Protein 4WPF (pdb70)

GO terms:
  GO:1990837 sequence-specific double-stranded DNA binding (F, IDA)
  GO:0000978 RNA polymerase II cis-regulatory region sequence-specific DNA binding (F, IDA)
  GO:0001227 DNA-binding transcription repressor activity, RNA polymerase II-specific (F, IDA)
  GO:0000122 negative regulation of transcription by RNA polymerase II (P, IDA)
  GO:0098531 ligand-modulated transcription factor activity (F, IDA)
  GO:0008142 oxysterol binding (F, IDA)
  GO:0005634 nucleus (C, IDA)
  GO:0036315 cellular response to sterol (P, IDA)
  GO:0005634 nucleus (C, EXP)
  GO:0005515 protein binding (F, IPI)
  GO:0004879 nuclear receptor activity (F, TAS)
  GO:0005654 nucleoplasm (C, TAS)
  GO:0016604 nuclear body (C, IDA)

Secondary structure (DSSP, 8-state):
--SHHHHHHHHHHHHHHHHTT-SS-HHHHHTTTT-B--HHHHHHHHTS-HHHHHHHHHHHHHHHHHHHHHHHHTSTTGGGS-HHHHHHHHHHHHHHHHHHHGGGGEETTTTEEEETTEEE-GGGGGGGS-HHHHHHHHHHHHHHHTTT--HHHHHHHHHHHHS-TT-TT-S-HHHHHHHHHHHHHHHHHHHHHTT-GGGGGGSPPHHHHHHHHHHHHHHHHHHHHH-HHHHHHHS-HHHIIIII--/---HHHHHHH-/--SHHHHHHHHHHHHHHHHTT-SS-HHHHHTTTT-B--HHHHHHHHHS-HHHHHHHHHHHHHHHHHHHHHHHHHSTTTTTS-HHHHHHHHHHHHHHHHHHHGGGGEETTTTEEEETTEEE-GGGGGGGS-HHHHHHHHHHHHHHHTTT--HHHHHHHHHHHH--TT-TT-S-HHHHHHHHHHHHHHHHHHHHHTT-GGGGGGSPPHHHHHHHHHHHHHHHHHHHHHSHHHHHHHS-HHHHHHHT--/----HHHHHH-

Nearest PDB structures (foldseek):
  7kxf-assembly1_A  TM=9.964E-01  e=9.387E-33  Homo sapiens
  6j3n-assembly1_A  TM=9.991E-01  e=1.124E-32  Homo sapiens
  6g07-assembly3_C  TM=9.949E-01  e=9.387E-33  Homo sapiens
  4ymq-assembly1_A  TM=9.973E-01  e=2.640E-32  Homo sapiens
  5vb7-assembly1_A  TM=9.998E-01  e=4.529E-32  Homo sapiens

CATH classification: 1.10.565.10

Sequence (514 aa):
YASLTEIEHLVQSVCKSYRETCQLRLEDLLRQRSNIFSREEVTGYQRKSMWEMWERCAHHLTEAIQYVVEFAKRLSGFMELCQNDQIVLLKAGAMEVVLVRMCRAYNADNRTVFFEGKYGGMELFRALGCSELISSIFDFSHSLSALHFSEDEIALYTALVLINAHRPGLQEKRKVEQLQYNLELAFHHHLCKTHRQSILAKLPPKGKLRSLCSQHVERLQIFQHLHPIVVQAAFPPLYKELFSTEAHKILHRLLQEYASLTEIEHLVQSVCKSYRETCQLRLEDLLRQRSNIFSREEVTGYQRKKSMWEMWERCAHHLTEAIQYVVEFAKRLSGFMELCQNDQIVLLKAGAMEVVLVRMCRAYNADNRTVFFEGKYGGMELFRALGCSELISSIFDFSHSLSSALHFSEDEIALYTALVLINAHRPGLQEKRKVEQLQYNLELAFHHHLCKTHRQSILAKLPPKGKLRSLCSQHVERLQIFQHLHPIVVQAAFPPLYKELFSTEAHKILHRLLQE

B-factor: mean 29.34, std 5.47, range [14.4, 62.94]

Organism: Homo sapiens (NCBI:txid9606)

InterPro domains:
  IPR000536 Nuclear hormone receptor, ligand-binding domain [PF00104] (321-486)
  IPR000536 Nuclear hormone receptor, ligand-binding domain [PS51843] (269-508)
  IPR000536 Nuclear hormone receptor, ligand-binding domain [SM00430] (322-476)
  IPR001628 Zinc finger, nuclear hormone receptor-type [PF00105] (30-98)
  IPR001628 Zinc finger, nuclear hormone receptor-type [PR00047] (31-47)
  IPR001628 Zinc finger, nuclear hormone receptor-type [PR00047] (47-62)
  IPR001628 Zinc finger, nuclear hormone receptor-type [PR00047] (80-88)
  IPR001628 Zinc finger, nuclear hormone receptor-type [PR00047] (88-96)
  IPR001628 Zinc finger, nuclear hormone receptor-type [PS00031] (31-57)
  IPR001628 Zinc finger, nuclear hormone receptor-type [PS51030] (28-103)
  IPR001628 Zinc finger, nuclear hormone receptor-type [SM00399] (28-99)
  IPR001723 Nuclear hormone receptor [PR00398] (92-102)
  IPR001723 Nuclear hormone receptor [PR00398] (323-344)
  IPR001723 Nuclear hormone receptor [PR00398] (344-360)
  IPR001723 Nuclear hormone receptor [PR00398] (410-425)
  IPR001723 Nuclear hormone receptor [PR00398] (464-481)
  IPR003079 Nuclear receptor ROR [PR01293] (255-276)
  IPR003079 Nuclear receptor ROR [PR01293] (279-292)
  IPR003079 Nuclear receptor ROR [PR01293] (300-317)
  IPR003079 Nuclear receptor ROR [PR01293] (375-392)

Solvent-accessible surface area: 24852 Å² total; per-residue (Å²): 106,103,48,125,109,76,18,48,129,3,0,81,30,0,2,113,8,2,137,84,2,18,64,72,146,50,88,58,5,83,183,70,74,112,52,81,21,52,139,152,64,18,31,33,24,30,169,73,48,22,102,41,0,11,46,72,27,2,91,59,24,7,69,17,0,83,87,0,4,62,0,0,39,114,5,45,14,0,82,125,6,42,78,56,0,7,35,24,0,0,104,40,0,1,8,11,0,8,1,0,22,51,13,17,10,4,11,43,137,60,58,10,14,47,21,61,40,58,1,1,8,30,61,0,16,122,2,10,6,5,56,84,7,19,22,16,23,11,48,3,2,61,60,2,22,72,13,149,30,48,53,44,4,1,0,0,23,0,0,27,14,0,0,36,2,132,31,125,52,24,131,71,86,190,93,0,63,95,21,36,124,14,0,62,58,0,3,68,38,17,0,65,112,59,167,63,88,80,2,59,102,121,35,28,98,72,26,65,6,146,50,0,24,57,26,12,41,98,52,1,100,67,3,31,153,59,53,58,123,23,0,128,84,35,8,23,54,5,3,29,32,22,11,8,94,192,71,126,149,29,1,82,137,32,6,132,160,99,107,51,116,111,76,14,45,129,2,0,93,27,0,1,111,7,1,130,84,3,17,66,72,151,51,80,78,3,84,187,60,76,105,54,78,16,40,210,135,68,20,51,35,25,57,203,67,46,70,97,57,0,14,58,86,28,3,88,69,22,5,71,12,0,80,81,0,3,58,0,0,47,116,4,46,21,0,83,134,11,43,80,32,0,10,32,25,0,0,70,36,0,0,11,8,0,6,1,0,18,50,11,21,13,2,9,33,132,61,103,10,15,48,21,59,36,63,1,2,10,84,64,0,16,164,15,10,37,7,81,130,7,20,32,17,25,11,86,5,2,56,59,2,24,67,16,146,29,52,48,46,4,2,0,0,8,0,0,18,1,0,0,11,5,147,30,32,4,12,28,62,97,188,102,0,63,97,20,31,117,16,0,58,57,0,3,76,39,22,0,71,125,62,167,63,100,73,5,55,101,136,32,21,100,89,30,80,0,114,41,1,22,26,37,13,42,76,82,3,93,86,2,39,151,104,62,53,107,26,6,113,86,34,6,24,58,4,2,32,31,20,10,20,58,82,83,119,113,25,1,78,137,28,13,128,166

Structure (mmCIF, N/CA/C/O backbone):
data_4WPF
#
_entry.id   4WPF
#
_cell.length_a   61.692
_cell.length_b   61.692
_cell.length_c   155.232
_cell.angle_alpha   90.000
_cell.angle_beta   90.000
_cell.angle_gamma   90.000
#
_symmetry.space_group_name_H-M   'P 41'
#
loop_
_entity.id
_entity.type
_entity.pdbx_description
1 polymer 'Nuclear receptor ROR-gamma'
2 polymer RHKILHRLLQEGSPS
3 non-polymer N-[4-(4-acetylpiperazin-1-yl)-2-fluorobenzyl]-N-cyclobutylbenzenesulfonamide
4 water water
#
loop_
_atom_site.group_PDB
_atom_site.id
_atom_site.type_symbol
_atom_site.label_atom_id
_atom_site.label_alt_id
_atom_site.label_comp_id
_atom_site.label_asym_id
_atom_site.label_entity_id
_atom_site.label_seq_id
_atom_site.pdbx_PDB_ins_code
_atom_site.Cartn_x
_atom_site.Cartn_y
_atom_site.Cartn_z
_atom_site.occupancy
_atom_site.B_iso_or_equiv
_atom_site.auth_seq_id
_atom_site.auth_comp_id
_atom_site.auth_asym_id
_atom_site.auth_atom_id
_atom_site.pdbx_PDB_model_num
ATOM 1 N N . TYR A 1 19 ? 27.905 77.050 24.554 1.00 41.72 264 TYR A N 1
ATOM 2 C CA . TYR A 1 19 ? 26.698 77.904 24.757 1.00 41.18 264 TYR A CA 1
ATOM 3 C C . TYR A 1 19 ? 26.589 78.341 26.212 1.00 40.78 264 TYR A C 1
ATOM 4 O O . TYR A 1 19 ? 26.285 77.530 27.090 1.00 40.24 264 TYR A O 1
ATOM 13 N N . ALA A 1 20 ? 26.841 79.625 26.457 1.00 40.26 265 ALA A N 1
ATOM 14 C CA . ALA A 1 20 ? 26.789 80.188 27.805 1.00 39.60 265 ALA A CA 1
ATOM 15 C C . ALA A 1 20 ? 25.897 81.429 27.864 1.00 38.47 265 ALA A C 1
ATOM 16 O O . ALA A 1 20 ? 26.095 82.301 28.716 1.00 38.46 265 ALA A O 1
ATOM 18 N N . SER A 1 21 ? 24.913 81.503 26.969 1.00 36.40 266 SER A N 1
ATOM 19 C CA . SER A 1 21 ? 23.984 82.629 26.948 1.00 35.87 266 SER A CA 1
ATOM 20 C C . SER A 1 21 ? 22.722 82.304 26.151 1.00 35.05 266 SER A C 1
ATOM 21 O O . SER A 1 21 ? 22.749 81.480 25.233 1.00 34.47 266 SER A O 1
ATOM 24 N N . LEU A 1 22 ? 21.630 82.980 26.507 1.00 34.04 267 LEU A N 1
ATOM 25 C CA . LEU A 1 22 ? 20.324 82.777 25.871 1.00 33.74 267 LEU A CA 1
ATOM 26 C C . LEU A 1 22 ? 20.349 83.136 24.381 1.00 33.10 267 LEU A C 1
ATOM 27 O O . LEU A 1 22 ? 19.698 82.472 23.565 1.00 31.44 267 LEU A O 1
ATOM 32 N N . THR A 1 23 ? 21.100 84.186 24.043 1.00 32.11 268 THR A N 1
ATOM 33 C CA . THR A 1 23 ? 21.290 84.605 22.652 1.00 31.42 268 THR A CA 1
ATOM 34 C C . THR A 1 23 ? 21.775 83.440 21.800 1.00 30.76 268 THR A C 1
ATOM 35 O O . THR A 1 23 ? 21.162 83.107 20.789 1.00 30.73 268 THR A O 1
ATOM 39 N N . GLU A 1 24 ? 22.866 82.815 22.235 1.00 30.27 269 GLU A N 1
ATOM 40 C CA . GLU A 1 24 ? 23.465 81.704 21.503 1.00 30.32 269 GLU A CA 1
ATOM 41 C C . GLU A 1 24 ? 22.477 80.560 21.332 1.00 30.15 269 GLU A C 1
ATOM 42 O O . GLU A 1 24 ? 22.262 80.085 20.220 1.00 30.60 269 GLU A O 1
ATOM 48 N N . ILE A 1 25 ? 21.863 80.133 22.432 1.00 29.68 270 ILE A N 1
ATOM 49 C CA . ILE A 1 25 ? 20.908 79.021 22.397 1.00 28.96 270 ILE A CA 1
ATOM 50 C C . ILE A 1 25 ? 19.729 79.329 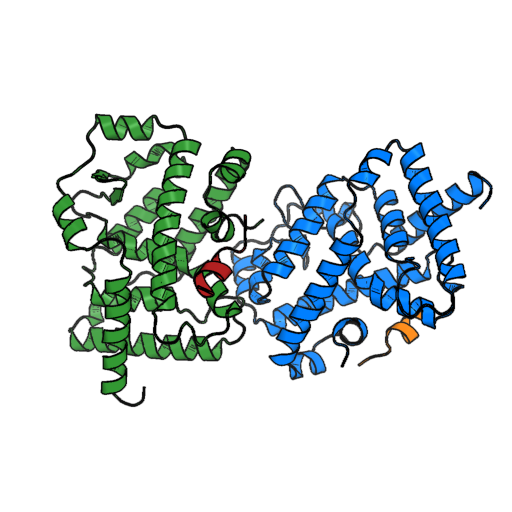21.470 1.00 28.82 270 ILE A C 1
ATOM 51 O O . ILE A 1 25 ? 19.273 78.460 20.732 1.00 28.76 270 ILE A O 1
ATOM 56 N N . GLU A 1 26 ? 19.244 80.566 21.509 1.00 29.13 271 GLU A N 1
ATOM 57 C CA . GLU A 1 26 ? 18.149 80.990 20.635 1.00 29.73 271 GLU A CA 1
ATOM 58 C C . GLU A 1 26 ? 18.603 81.084 19.170 1.00 29.31 271 GLU A C 1
ATOM 59 O O . GLU A 1 26 ? 17.792 80.958 18.253 1.00 29.97 271 GLU A O 1
ATOM 65 N N . HIS A 1 27 ? 19.898 81.300 18.954 1.00 28.64 272 HIS A N 1
ATOM 66 C CA . HIS A 1 27 ? 20.472 81.226 17.613 1.00 28.14 272 HIS A CA 1
ATOM 67 C C . HIS A 1 27 ? 20.460 79.809 17.113 1.00 27.31 272 HIS A C 1
ATOM 68 O O . HIS A 1 27 ? 20.222 79.575 15.930 1.00 27.13 272 HIS A O 1
ATOM 75 N N . LEU A 1 28 ? 20.725 78.856 18.007 1.00 25.86 273 LEU A N 1
ATOM 76 C CA . LEU A 1 28 ? 20.693 77.438 17.656 1.00 25.14 273 LEU A CA 1
ATOM 77 C C . LEU A 1 28 ? 19.270 76.985 17.349 1.00 24.57 273 LEU A C 1
ATOM 78 O O . LEU A 1 28 ? 19.053 76.239 16.397 1.00 24.40 273 LEU A O 1
ATOM 83 N N . VAL A 1 29 ? 18.307 77.441 18.149 1.00 23.84 274 VAL A N 1
ATOM 84 C CA . VAL A 1 29 ? 16.897 77.135 17.905 1.00 23.70 274 VAL A CA 1
ATOM 85 C C . VAL A 1 29 ? 16.504 77.540 16.486 1.00 24.11 274 VAL A C 1
ATOM 86 O O . VAL A 1 29 ? 15.967 76.729 15.725 1.00 23.67 274 VAL A O 1
ATOM 90 N N . GLN A 1 30 ? 16.787 78.789 16.128 1.00 25.10 275 GLN A N 1
ATOM 91 C CA . GLN A 1 30 ? 16.386 79.311 14.818 1.00 25.77 275 GLN A CA 1
ATOM 92 C C . GLN A 1 30 ? 17.154 78.653 13.674 1.00 25.89 275 GLN A C 1
ATOM 93 O O . GLN A 1 30 ? 16.576 78.332 12.638 1.00 25.71 275 GLN A O 1
ATOM 99 N N . SER A 1 31 ? 18.449 78.435 13.875 1.00 26.36 276 SER A N 1
ATOM 100 C CA . SER A 1 31 ? 19.269 77.704 12.913 1.00 26.45 276 SER A CA 1
ATOM 101 C C . SER A 1 31 ? 18.682 76.325 12.597 1.00 26.69 276 SER A C 1
ATOM 102 O O . SER A 1 31 ? 18.633 75.918 11.435 1.00 26.96 276 SER A O 1
ATOM 105 N N . VAL A 1 32 ? 18.235 75.618 13.635 1.00 26.63 277 VAL A N 1
ATOM 106 C CA . VAL A 1 32 ? 17.692 74.263 13.491 1.00 26.72 277 VAL A CA 1
ATOM 107 C C . VAL A 1 32 ? 16.313 74.267 12.834 1.00 26.56 277 VAL A C 1
ATOM 108 O O . VAL A 1 32 ? 16.018 73.407 12.003 1.00 26.70 277 VAL A O 1
ATOM 112 N N . CYS A 1 33 ? 15.474 75.226 13.212 1.00 26.50 278 CYS A N 1
ATOM 113 C CA . CYS A 1 33 ? 14.171 75.398 12.578 1.00 26.86 278 CYS A CA 1
ATOM 114 C C . CYS A 1 33 ? 14.327 75.706 11.093 1.00 27.43 278 CYS A C 1
ATOM 115 O O . CYS A 1 33 ? 13.712 75.047 10.255 1.00 27.93 278 CYS A O 1
ATOM 118 N N . LYS A 1 34 ? 15.166 76.691 10.776 1.00 27.71 279 LYS A N 1
ATOM 119 C CA . LYS A 1 34 ? 15.454 77.062 9.386 1.00 27.71 279 LYS A CA 1
ATOM 120 C C . LYS A 1 34 ? 15.942 75.866 8.575 1.00 27.94 279 LYS A C 1
ATOM 121 O O . LYS A 1 34 ? 15.547 75.694 7.424 1.00 28.73 279 LYS A O 1
ATOM 127 N N . SER A 1 35 ? 16.802 75.046 9.177 1.00 27.94 280 SER A N 1
ATOM 128 C CA . SER A 1 35 ? 17.343 73.869 8.502 1.00 27.83 280 SER A CA 1
ATOM 129 C C . SER A 1 35 ? 16.267 72.831 8.222 1.00 27.67 280 SER A C 1
ATOM 130 O O . SER A 1 35 ? 16.332 72.133 7.209 1.00 28.20 280 SER A O 1
ATOM 133 N N . TYR A 1 36 ? 15.286 72.721 9.118 1.00 27.43 281 TYR A N 1
ATOM 134 C CA . TYR A 1 36 ? 14.153 71.823 8.895 1.00 26.80 281 TYR A CA 1
ATOM 135 C C . TYR A 1 36 ? 13.259 72.348 7.777 1.00 26.27 281 TYR A C 1
ATOM 136 O O . TYR A 1 36 ? 12.811 71.582 6.929 1.00 25.42 281 TYR A O 1
ATOM 145 N N . ARG A 1 37 ? 12.991 73.650 7.789 1.00 26.45 282 ARG A N 1
ATOM 146 C CA . ARG A 1 37 ? 12.145 74.262 6.764 1.00 26.64 282 ARG A CA 1
ATOM 147 C C . ARG A 1 37 ? 12.690 73.966 5.368 1.00 26.44 282 ARG A C 1
ATOM 148 O O . ARG A 1 37 ? 11.942 73.583 4.473 1.00 26.68 282 ARG A O 1
ATOM 156 N N . GLU A 1 38 ? 14.002 74.111 5.209 1.00 26.61 283 GLU A N 1
ATOM 157 C CA . GLU A 1 38 ? 14.662 73.927 3.919 1.00 26.98 283 GLU A CA 1
ATOM 158 C C . GLU A 1 38 ? 14.810 72.463 3.495 1.00 26.62 283 GLU A C 1
ATOM 159 O O . GLU A 1 38 ? 15.345 72.188 2.419 1.00 26.83 283 GLU A O 1
ATOM 165 N N . THR A 1 39 ? 14.347 71.529 4.327 1.00 26.16 284 THR A N 1
ATOM 166 C CA . THR A 1 39 ? 14.489 70.099 4.048 1.00 26.21 284 THR A CA 1
ATOM 167 C C . THR A 1 39 ? 13.271 69.255 4.458 1.00 26.48 284 THR A C 1
ATOM 168 O O . THR A 1 39 ? 13.379 68.026 4.579 1.00 26.45 284 THR A O 1
ATOM 172 N N . CYS A 1 40 ? 12.113 69.891 4.643 1.00 26.21 285 CYS A N 1
ATOM 173 C CA . CYS A 1 40 ? 10.935 69.193 5.170 1.00 26.55 285 CYS A CA 1
ATOM 174 C C . CYS A 1 40 ? 10.241 68.287 4.139 1.00 26.77 285 CYS A C 1
ATOM 175 O O . CYS A 1 40 ? 9.349 67.512 4.500 1.00 26.02 285 CYS A O 1
ATOM 178 N N . GLN A 1 41 ? 10.647 68.400 2.871 1.00 26.84 286 GLN A N 1
ATOM 179 C CA . GLN A 1 41 ? 10.107 67.617 1.745 1.00 27.21 286 GLN A CA 1
ATOM 180 C C . GLN A 1 41 ? 8.704 68.062 1.339 1.00 27.84 286 GLN A C 1
ATOM 181 O O . GLN A 1 41 ? 8.486 68.459 0.199 1.00 27.01 286 GLN A O 1
ATOM 187 N N . LEU A 1 42 ? 7.759 67.955 2.270 1.00 29.02 287 LEU A N 1
ATOM 188 C CA . LEU A 1 42 ? 6.374 68.338 2.043 1.00 29.77 287 LEU A CA 1
ATOM 189 C C . LEU A 1 42 ? 5.978 69.407 3.052 1.00 30.56 287 LEU A C 1
ATOM 190 O O . LEU A 1 42 ? 6.203 69.245 4.258 1.00 29.94 287 LEU A O 1
ATOM 195 N N . ARG A 1 43 ? 5.392 70.496 2.561 1.00 31.80 288 ARG A N 1
ATOM 196 C CA . ARG A 1 43 ? 5.004 71.608 3.428 1.00 32.95 288 ARG A CA 1
ATOM 197 C C . ARG A 1 43 ? 3.751 71.258 4.206 1.00 31.85 288 ARG A C 1
ATOM 198 O O . ARG A 1 43 ? 2.866 70.575 3.696 1.00 30.95 288 ARG A O 1
ATOM 206 N N . LEU A 1 44 ? 3.672 71.754 5.433 1.00 32.05 289 LEU A N 1
ATOM 207 C CA . LEU A 1 44 ? 2.523 71.496 6.293 1.00 32.52 289 LEU A CA 1
ATOM 208 C C . LEU A 1 44 ? 1.217 71.950 5.638 1.00 32.89 289 LEU A C 1
ATOM 209 O O . LEU A 1 44 ? 0.213 71.247 5.701 1.00 32.46 289 LEU A O 1
ATOM 214 N N . GLU A 1 45 ? 1.247 73.114 4.994 1.00 34.04 290 GLU A N 1
ATOM 215 C CA . GLU A 1 45 ? 0.058 73.668 4.338 1.00 34.92 290 GLU A CA 1
ATOM 216 C C . GLU A 1 45 ? -0.445 72.702 3.272 1.00 34.15 290 GLU A C 1
ATOM 217 O O . GLU A 1 45 ? -1.630 72.382 3.228 1.00 33.72 290 GLU A O 1
ATOM 223 N N . ASP A 1 46 ? 0.473 72.225 2.434 1.00 33.07 291 ASP A N 1
ATOM 224 C CA . ASP A 1 46 ? 0.136 71.314 1.343 1.00 32.61 291 ASP A CA 1
ATOM 225 C C . ASP A 1 46 ? -0.511 70.032 1.861 1.00 31.38 291 ASP A C 1
ATOM 226 O O . ASP A 1 46 ? -1.492 69.558 1.287 1.00 31.77 291 ASP A O 1
ATOM 231 N N . LEU A 1 47 ? 0.034 69.494 2.952 1.00 29.73 292 LEU A N 1
ATOM 232 C CA . LEU A 1 47 ? -0.466 68.257 3.568 1.00 28.82 292 LEU A CA 1
ATOM 233 C C . LEU A 1 47 ? -1.860 68.416 4.170 1.00 28.50 292 LEU A C 1
ATOM 234 O O . LEU A 1 47 ? -2.688 67.510 4.072 1.00 28.10 292 LEU A O 1
ATOM 239 N N . LEU A 1 48 ? -2.112 69.562 4.797 1.00 28.15 293 LEU A N 1
ATOM 240 C CA . LEU A 1 48 ? -3.430 69.860 5.356 1.00 27.93 293 LEU A CA 1
ATOM 241 C C . LEU A 1 48 ? -4.452 70.127 4.253 1.00 28.22 293 LEU A C 1
ATOM 242 O O . LEU A 1 48 ? -5.591 69.663 4.336 1.00 27.63 293 LEU A O 1
ATOM 247 N N . ARG A 1 49 ? -4.034 70.852 3.213 1.00 28.37 294 ARG A N 1
ATOM 248 C CA . ARG A 1 49 ? -4.922 71.192 2.095 1.00 28.98 294 ARG A CA 1
ATOM 249 C C . ARG A 1 49 ? -5.377 69.981 1.266 1.00 28.25 294 ARG A C 1
ATOM 250 O O . ARG A 1 49 ? -6.281 70.112 0.435 1.00 28.01 294 ARG A O 1
ATOM 258 N N . GLN A 1 50 ? -4.760 68.817 1.491 1.00 27.28 295 GLN A N 1
ATOM 259 C CA . GLN A 1 50 ? -5.119 67.587 0.779 1.00 26.75 295 GLN A CA 1
ATOM 260 C C . GLN A 1 50 ? -5.875 66.554 1.632 1.00 26.70 295 GLN A C 1
ATOM 261 O O . GLN A 1 50 ? -6.115 65.438 1.173 1.00 26.47 295 GLN A O 1
ATOM 267 N N . ARG A 1 51 ? -6.281 66.920 2.846 1.00 26.82 296 ARG A N 1
ATOM 268 C CA . ARG A 1 51 ? -6.900 65.952 3.766 1.00 27.16 296 ARG A CA 1
ATOM 269 C C . ARG A 1 51 ? -8.252 65.396 3.307 1.00 27.16 296 ARG A C 1
ATOM 270 O O . ARG A 1 51 ? -8.598 64.265 3.647 1.00 27.28 296 ARG A O 1
ATOM 278 N N . SER A 1 52 ? -9.007 66.175 2.537 1.00 27.35 297 SER A N 1
ATOM 279 C CA . SER A 1 52 ? -10.274 65.699 1.970 1.00 27.30 297 SER A CA 1
ATOM 280 C C . SER A 1 52 ? -10.074 64.861 0.702 1.00 27.47 297 SER A C 1
ATOM 281 O O . SER A 1 52 ? -11.035 64.291 0.179 1.00 27.97 297 SER A O 1
ATOM 284 N N . ASN A 1 53 ? -8.835 64.798 0.214 1.00 27.41 298 ASN A N 1
ATOM 285 C CA . ASN A 1 53 ? -8.474 63.974 -0.938 1.00 27.29 298 ASN A CA 1
ATOM 286 C C . ASN A 1 53 ? -8.077 62.569 -0.480 1.00 27.48 298 ASN A C 1
ATOM 287 O O . ASN A 1 53 ? -6.897 62.270 -0.274 1.00 27.27 298 ASN A O 1
ATOM 292 N N . ILE A 1 54 ? -9.085 61.717 -0.321 1.00 27.79 299 ILE A N 1
ATOM 293 C CA . ILE A 1 54 ? -8.923 60.390 0.258 1.00 27.96 299 ILE A CA 1
ATOM 294 C C . ILE A 1 54 ? -9.180 59.329 -0.810 1.00 28.07 299 ILE A C 1
ATOM 295 O O . ILE A 1 54 ? -10.050 59.499 -1.663 1.00 28.19 299 ILE A O 1
ATOM 300 N N . PHE A 1 55 ? -8.416 58.240 -0.758 1.00 28.34 300 PHE A N 1
ATOM 301 C CA . PHE A 1 55 ? -8.584 57.126 -1.693 1.00 28.58 300 PHE A CA 1
ATOM 302 C C . PHE A 1 55 ? -9.991 56.535 -1.605 1.00 29.36 300 PHE A C 1
ATOM 303 O O . PHE A 1 55 ? -10.481 56.255 -0.513 1.00 29.84 300 PHE A O 1
ATOM 311 N N . SER A 1 56 ? -10.630 56.343 -2.758 1.00 30.11 301 SER A N 1
ATOM 312 C CA . SER A 1 56 ? -11.921 55.661 -2.825 1.00 30.62 301 SER A CA 1
ATOM 313 C C . SER A 1 56 ? -11.753 54.166 -2.564 1.00 31.20 301 SER A C 1
ATOM 314 O O . SER A 1 56 ? -10.635 53.655 -2.516 1.00 30.95 301 SER A O 1
ATOM 317 N N . ARG A 1 57 ? -12.870 53.466 -2.403 1.00 32.52 302 ARG A N 1
ATOM 318 C CA . ARG A 1 57 ? -12.834 52.034 -2.107 1.00 33.33 302 ARG A CA 1
ATOM 319 C C . ARG A 1 57 ? -12.357 51.217 -3.306 1.00 33.06 302 ARG A C 1
ATOM 320 O O . ARG A 1 57 ? -11.735 50.169 -3.132 1.00 33.33 302 ARG A O 1
ATOM 328 N N . GLU A 1 58 ? -12.664 51.692 -4.513 1.00 32.79 303 GLU A N 1
ATOM 329 C CA . GLU A 1 58 ? -12.157 51.089 -5.744 1.00 32.58 303 GLU A CA 1
ATOM 330 C C . GLU A 1 58 ? -10.632 51.167 -5.795 1.00 31.50 303 GLU A C 1
ATOM 331 O O . GLU A 1 58 ? -9.970 50.202 -6.173 1.00 31.59 303 GLU A O 1
ATOM 337 N N . GLU A 1 59 ? -10.080 52.314 -5.409 1.00 30.36 304 GLU A N 1
ATOM 338 C CA . GLU A 1 59 ? -8.629 52.504 -5.390 1.00 29.81 304 GLU A CA 1
ATOM 339 C C . GLU A 1 59 ? -7.958 51.705 -4.269 1.00 28.94 304 GLU A C 1
ATOM 340 O O . GLU A 1 59 ? -6.891 51.123 -4.474 1.00 29.02 304 GLU A O 1
ATOM 346 N N . VAL A 1 60 ? -8.587 51.666 -3.097 1.00 27.49 305 VAL A N 1
ATOM 347 C CA . VAL A 1 60 ? -8.078 50.871 -1.979 1.00 27.22 305 VAL A CA 1
ATOM 348 C C . VAL A 1 60 ? -7.993 49.395 -2.354 1.00 27.07 305 VAL A C 1
ATOM 349 O O . VAL A 1 60 ? -6.949 48.767 -2.187 1.00 26.59 305 VAL A O 1
ATOM 353 N N . THR A 1 61 ? -9.094 48.856 -2.874 1.00 27.50 306 THR A N 1
ATOM 354 C CA . THR A 1 61 ? -9.134 47.478 -3.374 1.00 27.30 306 THR A CA 1
ATOM 355 C C . THR A 1 61 ? -8.038 47.226 -4.414 1.00 27.36 306 THR A C 1
ATOM 356 O O . THR A 1 61 ? -7.443 46.146 -4.447 1.00 26.83 306 THR A O 1
ATOM 360 N N . GLY A 1 62 ? -7.773 48.231 -5.250 1.00 27.37 307 GLY A N 1
ATOM 361 C CA . GLY A 1 62 ? -6.680 48.176 -6.220 1.00 27.04 307 GLY A CA 1
ATOM 362 C C . GLY A 1 62 ? -5.308 48.087 -5.571 1.00 27.11 307 GLY A C 1
ATOM 363 O O . GLY A 1 62 ? -4.451 47.335 -6.036 1.00 26.78 307 GLY A O 1
ATOM 364 N N . TYR A 1 63 ? -5.094 48.853 -4.501 1.00 26.85 308 TYR A N 1
ATOM 365 C CA . TYR A 1 63 ? -3.834 48.779 -3.743 1.00 27.46 308 TYR A CA 1
ATOM 366 C C . TYR A 1 63 ? -3.641 47.429 -3.055 1.00 27.36 308 TYR A C 1
ATOM 367 O O . TYR A 1 63 ? -2.527 46.917 -2.999 1.00 27.73 308 TYR A O 1
ATOM 376 N N . GLN A 1 64 ? -4.727 46.866 -2.532 1.00 27.82 309 GLN A N 1
ATOM 377 C CA . GLN A 1 64 ? -4.698 45.548 -1.889 1.00 28.18 309 GLN A CA 1
ATOM 378 C C . GLN A 1 64 ? -4.437 44.410 -2.880 1.00 28.32 309 GLN A C 1
ATOM 379 O O . GLN A 1 64 ? -3.879 43.378 -2.505 1.00 28.84 309 GLN A O 1
ATOM 385 N N . ARG A 1 65 ? -4.846 44.595 -4.135 1.00 28.23 310 ARG A N 1
ATOM 386 C CA . ARG A 1 65 ? -4.669 43.568 -5.170 1.00 28.23 310 ARG A CA 1
ATOM 387 C C . ARG A 1 65 ? -3.303 43.636 -5.856 1.00 28.08 310 ARG A C 1
ATOM 388 O O . ARG A 1 65 ? -2.977 42.779 -6.676 1.00 27.81 310 ARG A O 1
ATOM 396 N N . LYS A 1 66 ? -2.509 44.650 -5.524 1.00 28.40 311 LYS A N 1
ATOM 397 C CA . LYS A 1 66 ? -1.131 44.734 -6.000 1.00 28.47 311 LYS A CA 1
ATOM 398 C C . LYS A 1 66 ? -0.316 43.600 -5.386 1.00 27.80 311 LYS A C 1
ATOM 399 O O . LYS A 1 66 ? -0.566 43.189 -4.255 1.00 27.36 311 LYS A O 1
ATOM 405 N N . SER A 1 67 ? 0.655 43.096 -6.139 1.00 27.39 312 SER A N 1
ATOM 406 C CA . SER A 1 67 ? 1.548 42.058 -5.649 1.00 27.24 312 SER A CA 1
ATOM 407 C C . SER A 1 67 ? 2.284 42.542 -4.404 1.00 27.42 312 SER A C 1
ATOM 408 O O . SER A 1 67 ? 2.492 43.748 -4.218 1.00 27.24 312 SER A O 1
ATOM 411 N N . MET A 1 68 ? 2.677 41.598 -3.553 1.00 27.38 313 MET A N 1
ATOM 412 C CA . MET A 1 68 ? 3.426 41.918 -2.343 1.00 27.11 313 MET A CA 1
ATOM 413 C C . 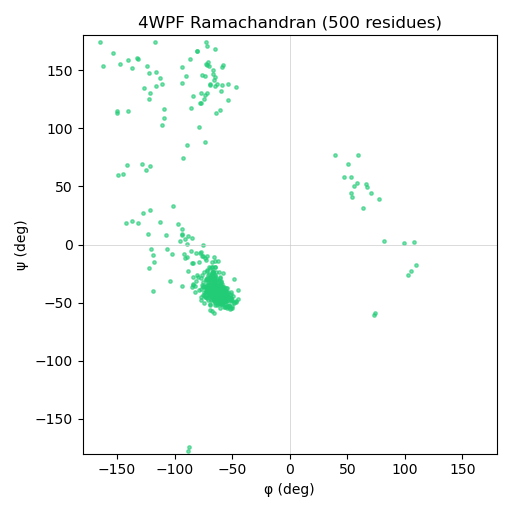MET A 1 68 ? 4.726 42.629 -2.699 1.00 26.54 313 MET A C 1
ATOM 414 O O . MET A 1 68 ? 5.086 43.639 -2.079 1.00 26.01 313 MET A O 1
ATOM 419 N N . TRP A 1 69 ? 5.419 42.106 -3.707 1.00 25.66 314 TRP A N 1
ATOM 420 C CA . TRP A 1 69 ? 6.734 42.616 -4.058 1.00 26.05 314 TRP A CA 1
ATOM 421 C C . TRP A 1 69 ? 6.701 43.986 -4.696 1.00 26.04 314 TRP A C 1
ATOM 422 O O . TRP A 1 69 ? 7.596 44.793 -4.454 1.00 25.84 314 TRP A O 1
ATOM 433 N N . GLU A 1 70 ? 5.676 44.286 -5.487 1.00 26.33 315 GLU A N 1
ATOM 434 C CA . GLU A 1 70 ? 5.555 45.638 -6.038 1.00 27.15 315 GLU A CA 1
ATOM 435 C C . GLU A 1 70 ? 5.193 46.625 -4.938 1.00 27.00 315 GLU A C 1
ATOM 436 O O . GLU A 1 70 ? 5.713 47.740 -4.903 1.00 26.53 315 G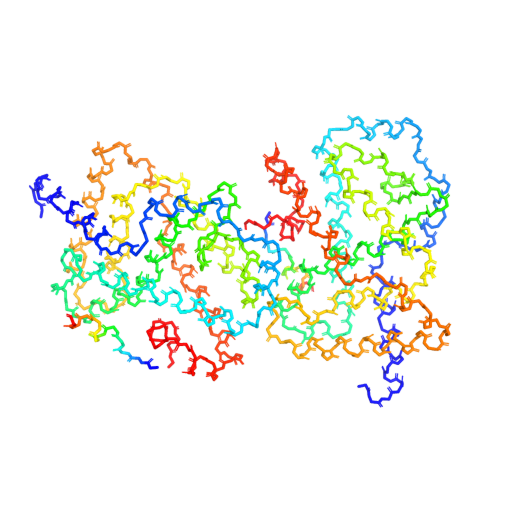LU A O 1
ATOM 442 N N . MET A 1 71 ? 4.306 46.214 -4.040 1.00 27.27 316 MET A N 1
ATOM 443 C CA . MET A 1 71 ? 3.877 47.085 -2.955 1.00 27.83 316 MET A CA 1
ATOM 444 C C . MET A 1 71 ? 5.047 47.383 -2.007 1.00 26.79 316 MET A C 1
ATOM 445 O O . MET A 1 71 ? 5.188 48.511 -1.538 1.00 25.62 316 MET A O 1
ATOM 450 N N . TRP A 1 72 ? 5.890 46.380 -1.749 1.00 26.35 317 TRP A N 1
ATOM 451 C CA . TRP A 1 72 ? 7.136 46.580 -0.989 1.00 25.85 317 TRP A CA 1
ATOM 452 C C . TRP A 1 72 ? 8.089 47.484 -1.717 1.00 25.76 317 TRP A C 1
ATOM 453 O O . TRP A 1 72 ? 8.770 48.311 -1.104 1.00 25.05 317 TRP A O 1
ATOM 464 N N . GLU A 1 73 ? 8.157 47.323 -3.035 1.00 26.24 318 GLU A N 1
ATOM 465 C CA . GLU A 1 73 ? 9.033 48.135 -3.869 1.00 26.69 318 GLU A CA 1
ATOM 466 C C . GLU A 1 73 ? 8.637 49.617 -3.853 1.00 26.57 318 GLU A C 1
ATOM 467 O O . GLU A 1 73 ? 9.497 50.489 -3.705 1.00 26.66 318 GLU A O 1
ATOM 473 N N . ARG A 1 74 ? 7.345 49.897 -4.014 1.00 26.26 319 ARG A N 1
ATOM 474 C CA . ARG A 1 74 ? 6.838 51.278 -3.968 1.00 26.29 319 ARG A CA 1
ATOM 475 C C . ARG A 1 74 ? 7.114 51.952 -2.626 1.00 25.84 319 ARG A C 1
ATOM 476 O O . ARG A 1 74 ? 7.570 53.093 -2.578 1.00 26.01 319 ARG A O 1
ATOM 484 N N . CYS A 1 75 ? 6.824 51.246 -1.540 1.00 25.41 320 CYS A N 1
ATOM 485 C CA . CYS A 1 75 ? 7.085 51.762 -0.201 1.00 25.40 320 CYS A CA 1
ATOM 486 C C . CYS A 1 75 ? 8.574 52.006 0.057 1.00 24.52 320 CYS A C 1
ATOM 487 O O . CYS A 1 75 ? 8.942 53.018 0.651 1.00 24.09 320 CYS A O 1
ATOM 490 N N . ALA A 1 76 ? 9.421 51.085 -0.393 1.00 24.71 321 ALA A N 1
ATOM 491 C CA . ALA A 1 76 ? 10.877 51.241 -0.277 1.00 24.89 321 ALA A CA 1
ATOM 492 C C . ALA A 1 76 ? 11.376 52.473 -1.034 1.00 25.22 321 ALA A C 1
ATOM 493 O O . ALA A 1 76 ? 12.270 53.181 -0.557 1.00 25.62 321 ALA A O 1
ATOM 495 N N . HIS A 1 77 ? 10.794 52.721 -2.207 1.00 25.03 322 HIS A N 1
ATOM 496 C CA . HIS A 1 77 ? 11.143 53.883 -3.022 1.00 25.28 322 HIS A CA 1
ATOM 497 C C . HIS A 1 77 ? 10.764 55.184 -2.361 1.00 25.39 322 HIS A C 1
ATOM 498 O O . HIS A 1 77 ? 11.543 56.138 -2.387 1.00 25.03 322 HIS A O 1
ATOM 505 N N . HIS A 1 78 ? 9.574 55.239 -1.763 1.00 25.59 323 HIS A N 1
ATOM 506 C CA . HIS A 1 78 ? 9.103 56.457 -1.090 1.00 26.40 323 HIS A CA 1
ATOM 507 C C . HIS A 1 78 ? 9.832 56.738 0.200 1.00 26.15 323 HIS A C 1
ATOM 508 O O . HIS A 1 78 ? 10.078 57.896 0.543 1.00 25.34 323 HIS A O 1
ATOM 515 N N . LEU A 1 79 ? 10.181 55.680 0.925 1.00 26.36 324 LEU A N 1
ATOM 516 C CA . LEU A 1 79 ? 10.965 55.808 2.149 1.00 26.63 324 LEU A CA 1
ATOM 517 C C . LEU A 1 79 ? 12.342 56.388 1.833 1.00 26.71 324 LEU A C 1
ATOM 518 O O . LEU A 1 79 ? 12.766 57.378 2.437 1.00 26.80 324 LEU A O 1
ATOM 523 N N . THR A 1 80 ? 13.024 55.766 0.875 1.00 26.77 325 THR A N 1
ATOM 524 C CA . THR A 1 80 ? 14.343 56.205 0.423 1.00 27.03 325 THR A CA 1
ATOM 525 C C . THR A 1 80 ? 14.334 57.664 -0.008 1.00 27.38 325 THR A C 1
ATOM 526 O O . THR A 1 80 ? 15.256 58.414 0.303 1.00 27.42 325 THR A O 1
ATOM 530 N N . GLU A 1 81 ? 13.283 58.053 -0.724 1.00 28.22 326 GLU A N 1
ATOM 531 C CA . GLU A 1 81 ? 13.090 59.439 -1.142 1.00 28.54 326 GLU A CA 1
ATOM 532 C C . GLU A 1 81 ? 12.991 60.361 0.073 1.00 27.75 326 GLU A C 1
ATOM 533 O O . GLU A 1 81 ? 13.580 61.445 0.091 1.00 27.68 326 GLU A O 1
ATOM 539 N N . ALA A 1 82 ? 12.250 59.917 1.085 1.00 26.93 327 ALA A N 1
ATOM 540 C CA . ALA A 1 82 ? 12.112 60.652 2.343 1.00 26.66 327 ALA A CA 1
ATOM 541 C C . ALA A 1 82 ? 13.441 60.768 3.092 1.00 26.40 327 ALA A C 1
ATOM 542 O O . ALA A 1 82 ? 13.755 61.819 3.648 1.00 26.52 327 ALA A O 1
ATOM 544 N N . ILE A 1 83 ? 14.215 59.685 3.101 1.00 25.99 328 ILE A N 1
ATOM 545 C CA . ILE A 1 83 ? 15.509 59.648 3.791 1.00 25.36 328 ILE A CA 1
ATOM 546 C C . ILE A 1 83 ? 16.518 60.639 3.204 1.00 25.23 328 ILE A C 1
ATOM 547 O O . ILE A 1 83 ? 17.330 61.211 3.934 1.00 25.34 328 ILE A O 1
ATOM 552 N N . GLN A 1 84 ? 16.470 60.845 1.893 1.00 24.78 329 GLN A N 1
ATOM 553 C CA . GLN A 1 84 ? 17.370 61.798 1.238 1.00 24.68 329 GLN A CA 1
ATOM 554 C C . GLN A 1 84 ? 17.222 63.207 1.810 1.00 24.39 329 GLN A C 1
ATOM 555 O O . GLN A 1 84 ? 18.207 63.937 1.957 1.00 24.32 329 GLN A O 1
ATOM 561 N N . TYR A 1 85 ? 15.991 63.585 2.138 1.00 24.49 330 TYR A N 1
ATOM 562 C CA . TYR A 1 85 ? 15.730 64.881 2.761 1.00 24.41 330 TYR A CA 1
ATOM 563 C C . TYR A 1 85 ? 16.195 64.911 4.216 1.00 24.04 330 TYR A C 1
ATOM 564 O O . TYR A 1 85 ? 16.576 65.962 4.721 1.00 23.95 330 TYR A O 1
ATOM 573 N N . VAL A 1 86 ? 16.183 63.761 4.883 1.00 24.31 331 VAL A N 1
ATOM 574 C CA . VAL A 1 86 ? 16.747 63.662 6.232 1.00 24.32 331 VAL A CA 1
ATOM 575 C C . VAL A 1 86 ? 18.273 63.796 6.205 1.00 24.99 331 VAL A C 1
ATOM 576 O O . VAL A 1 86 ? 18.861 64.403 7.103 1.00 25.72 331 VAL A O 1
ATOM 580 N N . VAL A 1 87 ? 18.911 63.236 5.179 1.00 25.56 332 VAL A N 1
ATOM 581 C CA . VAL A 1 87 ? 20.350 63.411 4.991 1.00 26.16 332 VAL A CA 1
ATOM 582 C C . VAL A 1 87 ? 20.678 64.892 4.803 1.00 27.04 332 VAL A C 1
ATOM 583 O O . VAL A 1 87 ? 21.609 65.404 5.420 1.00 27.58 332 VAL A O 1
ATOM 587 N N . GLU A 1 88 ? 19.901 65.580 3.968 1.00 27.89 333 GLU A N 1
ATOM 588 C CA . GLU A 1 88 ? 20.138 66.999 3.698 1.00 28.82 333 GLU A CA 1
ATOM 589 C C . GLU A 1 88 ? 19.869 67.861 4.936 1.00 28.46 333 GLU A C 1
ATOM 590 O O . GLU A 1 88 ? 20.604 68.810 5.206 1.00 28.28 333 GLU A O 1
ATOM 596 N N . PHE A 1 89 ? 18.815 67.533 5.679 1.00 28.42 334 PHE A N 1
ATOM 597 C CA . PHE A 1 89 ? 18.569 68.146 6.986 1.00 28.58 334 PHE A CA 1
ATOM 598 C C . PHE A 1 89 ? 19.820 68.015 7.851 1.00 28.45 334 PHE A C 1
ATOM 599 O O . PHE A 1 89 ? 20.318 69.010 8.381 1.00 27.80 334 PHE A O 1
ATOM 607 N N . ALA A 1 90 ? 20.324 66.785 7.964 1.00 28.65 335 ALA A N 1
ATOM 608 C CA . ALA A 1 90 ? 21.539 66.492 8.732 1.00 28.95 335 ALA A CA 1
ATOM 609 C C . ALA A 1 90 ? 22.739 67.281 8.220 1.00 29.68 335 ALA A C 1
ATOM 610 O O . ALA A 1 90 ? 23.509 67.823 9.012 1.00 29.85 335 ALA A O 1
ATOM 612 N N . LYS A 1 91 ? 22.894 67.350 6.898 1.00 30.64 336 LYS A N 1
ATOM 613 C CA . LYS A 1 91 ? 23.987 68.117 6.291 1.00 31.24 336 LYS A CA 1
ATOM 614 C C . LYS A 1 91 ? 23.922 69.607 6.637 1.00 32.20 336 LYS A C 1
ATOM 615 O O . LYS A 1 91 ? 24.953 70.243 6.850 1.00 32.17 336 LYS A O 1
ATOM 621 N N . ARG A 1 92 ? 22.707 70.153 6.692 1.00 33.43 337 ARG A N 1
ATOM 622 C CA . ARG A 1 92 ? 22.496 71.559 7.048 1.00 34.15 337 ARG A CA 1
ATOM 623 C C . ARG A 1 92 ? 22.335 71.770 8.553 1.00 34.27 337 ARG A C 1
ATOM 624 O O . ARG A 1 92 ? 22.130 72.896 9.003 1.00 33.88 337 ARG A O 1
ATOM 632 N N . LEU A 1 93 ? 22.419 70.691 9.327 1.00 34.70 338 LEU A N 1
ATOM 633 C CA . LEU A 1 93 ? 22.252 70.772 10.773 1.00 35.13 338 LEU A CA 1
ATOM 634 C C . LEU A 1 93 ? 23.521 71.335 11.401 1.00 36.06 338 LEU A C 1
ATOM 635 O O . LEU A 1 93 ? 24.625 70.869 11.109 1.00 36.08 338 LEU A O 1
ATOM 640 N N . SER A 1 94 ? 23.350 72.339 12.259 1.00 37.92 339 SER A N 1
ATOM 641 C CA . SER A 1 94 ? 24.473 73.028 12.900 1.00 38.33 339 SER A CA 1
ATOM 642 C C . SER A 1 94 ? 25.309 72.057 13.737 1.00 37.95 339 SER A C 1
ATOM 643 O O . SER A 1 94 ? 24.813 71.492 14.715 1.00 39.70 339 SER A O 1
ATOM 646 N N . GLY A 1 95 ? 26.564 71.853 13.336 1.00 36.88 340 GLY A N 1
ATOM 647 C CA . GLY A 1 95 ? 27.495 70.999 14.078 1.00 36.15 340 GLY A CA 1
ATOM 648 C C . GLY A 1 95 ? 27.765 69.638 13.457 1.00 35.70 340 GLY A C 1
ATOM 649 O O . GLY A 1 95 ? 28.803 69.031 13.718 1.00 35.28 340 GLY A O 1
ATOM 650 N N . PHE A 1 96 ? 26.843 69.157 12.627 1.00 35.13 341 PHE A N 1
ATOM 651 C CA . PHE A 1 96 ? 26.922 67.798 12.088 1.00 34.37 341 PHE A CA 1
ATOM 652 C C . PHE A 1 96 ? 28.100 67.588 11.134 1.00 34.63 341 PHE A C 1
ATOM 653 O O . PHE A 1 96 ? 28.788 66.566 11.216 1.00 35.03 341 PHE A O 1
ATOM 661 N N . MET A 1 97 ? 28.339 68.544 10.237 1.00 34.54 342 MET A N 1
ATOM 662 C CA . MET A 1 97 ? 29.400 68.394 9.230 1.00 35.33 342 MET A CA 1
ATOM 663 C C . MET A 1 97 ? 30.811 68.551 9.792 1.00 35.43 342 MET A C 1
ATOM 664 O O . MET A 1 97 ? 31.786 68.243 9.104 1.00 35.40 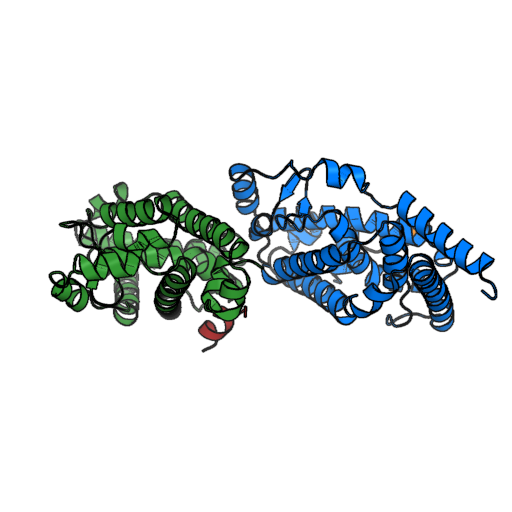342 MET A O 1
ATOM 669 N N . GLU A 1 98 ? 30.917 69.028 11.030 1.00 36.00 343 GLU A N 1
ATOM 670 C CA . GLU A 1 98 ? 32.203 69.126 11.722 1.00 36.48 343 GLU A CA 1
ATOM 671 C C . GLU A 1 98 ? 32.596 67.808 12.395 1.00 35.98 343 GLU A C 1
ATOM 672 O O . GLU A 1 98 ? 33.753 67.623 12.765 1.00 36.13 343 GLU A O 1
ATOM 678 N N . LEU A 1 99 ? 31.633 66.900 12.555 1.00 35.20 344 LEU A N 1
ATOM 679 C CA . LEU A 1 99 ? 31.920 65.544 13.022 1.00 34.30 344 LEU A CA 1
ATOM 680 C C . LEU A 1 99 ? 32.658 64.792 11.913 1.00 34.23 344 LEU A C 1
ATOM 681 O O . LEU A 1 99 ? 32.508 65.117 10.733 1.00 34.66 344 LEU A O 1
ATOM 686 N N . CYS A 1 100 ? 33.460 63.797 12.286 1.00 34.09 345 CYS A N 1
ATOM 687 C CA . CYS A 1 100 ? 34.125 62.942 11.299 1.00 33.18 345 CYS A CA 1
ATOM 688 C C . CYS A 1 100 ? 33.060 62.140 10.568 1.00 32.09 345 CYS A C 1
ATOM 689 O O . CYS A 1 100 ? 32.013 61.845 11.139 1.00 31.95 345 CYS A O 1
ATOM 692 N N . GLN A 1 101 ? 33.310 61.793 9.309 1.00 31.79 346 GLN A N 1
ATOM 693 C CA . GLN A 1 101 ? 32.258 61.191 8.490 1.00 31.57 346 GLN A CA 1
ATOM 694 C C . GLN A 1 101 ? 31.848 59.803 8.984 1.00 31.03 346 GLN A C 1
ATOM 695 O O . GLN A 1 101 ? 30.678 59.436 8.891 1.00 31.59 346 GLN A O 1
ATOM 701 N N . ASN A 1 102 ? 32.799 59.044 9.521 1.00 29.91 347 ASN A N 1
ATOM 702 C CA . ASN A 1 102 ? 32.479 57.791 10.205 1.00 29.32 347 ASN A CA 1
ATOM 703 C C . ASN A 1 102 ? 31.292 57.950 11.157 1.00 28.64 347 ASN A C 1
ATOM 704 O O . ASN A 1 102 ? 30.384 57.122 11.170 1.00 28.77 347 ASN A O 1
ATOM 709 N N . ASP A 1 103 ? 31.312 59.012 11.957 1.00 28.28 348 ASP A N 1
ATOM 710 C CA . ASP A 1 103 ? 30.235 59.281 12.911 1.00 27.88 348 ASP A CA 1
ATOM 711 C C . ASP A 1 103 ? 28.996 59.846 12.214 1.00 27.32 348 ASP A C 1
ATOM 712 O O . ASP A 1 103 ? 27.873 59.550 12.615 1.00 27.09 348 ASP A O 1
ATOM 717 N N . GLN A 1 104 ? 29.199 60.648 11.169 1.00 26.89 349 GLN A N 1
ATOM 718 C CA . GLN A 1 104 ? 28.088 61.110 10.327 1.00 26.06 349 GLN A CA 1
ATOM 719 C C . GLN A 1 104 ? 27.312 59.925 9.759 1.00 25.25 349 GLN A C 1
ATOM 720 O O . GLN A 1 104 ? 26.081 59.953 9.696 1.00 25.36 349 GLN A O 1
ATOM 726 N N . ILE A 1 105 ? 28.039 58.889 9.353 1.00 24.53 350 ILE A N 1
ATOM 727 C CA . ILE A 1 105 ? 27.430 57.696 8.765 1.00 24.49 350 ILE A CA 1
ATOM 728 C C . ILE A 1 105 ? 26.799 56.805 9.835 1.00 24.16 350 ILE A C 1
ATOM 729 O O . ILE A 1 105 ? 25.730 56.223 9.615 1.00 24.34 350 ILE A O 1
ATOM 734 N N . VAL A 1 106 ? 27.460 56.692 10.985 1.00 23.18 351 VAL A N 1
ATOM 735 C CA . VAL A 1 106 ? 26.901 55.940 12.110 1.00 22.82 351 VAL A CA 1
ATOM 736 C C . VAL A 1 106 ? 25.570 56.555 12.544 1.00 22.24 351 VAL A C 1
ATOM 737 O O . VAL A 1 106 ? 24.579 55.844 12.718 1.00 22.05 351 VAL A O 1
ATOM 741 N N . LEU A 1 107 ? 25.548 57.875 12.689 1.00 22.02 352 LEU A N 1
ATOM 742 C CA . LEU A 1 107 ? 24.332 58.581 13.097 1.00 22.20 352 LEU A CA 1
ATOM 743 C C . LEU A 1 107 ? 23.197 58.443 12.074 1.00 22.32 352 LEU A C 1
ATOM 744 O O . LEU A 1 107 ? 22.044 58.229 12.453 1.00 22.24 352 LEU A O 1
ATOM 749 N N . LEU A 1 108 ? 23.522 58.559 10.788 1.00 22.47 353 LEU A N 1
ATOM 750 C CA . LEU A 1 108 ? 22.501 58.508 9.739 1.00 22.55 353 LEU A CA 1
ATOM 751 C C . LEU A 1 108 ? 21.997 57.082 9.478 1.00 22.90 353 LEU A C 1
ATOM 752 O O . LEU A 1 108 ? 20.816 56.888 9.197 1.00 21.88 353 LEU A O 1
ATOM 757 N N . LYS A 1 109 ? 22.889 56.094 9.568 1.00 24.09 354 LYS A N 1
ATOM 758 C CA . LYS A 1 109 ? 22.492 54.686 9.461 1.00 25.07 354 LYS A CA 1
ATOM 759 C C . LYS A 1 109 ? 21.463 54.317 10.526 1.00 25.11 354 LYS A C 1
ATOM 760 O O . LYS A 1 109 ? 20.489 53.624 10.231 1.00 26.36 354 LYS A O 1
ATOM 766 N N . ALA A 1 110 ? 21.690 54.779 11.756 1.00 24.49 355 ALA A N 1
ATOM 767 C CA . ALA A 1 110 ? 20.815 54.463 12.892 1.00 24.19 355 ALA A CA 1
ATOM 768 C C . ALA A 1 110 ? 19.652 55.448 13.059 1.00 24.15 355 ALA A C 1
ATOM 769 O O . ALA A 1 110 ? 18.629 55.099 13.649 1.00 24.76 355 ALA A O 1
ATOM 771 N N . GLY A 1 111 ? 19.798 56.663 12.532 1.00 23.76 356 GLY A N 1
ATOM 772 C CA . GLY A 1 111 ? 18.844 57.739 12.796 1.00 23.95 356 GLY A CA 1
ATOM 773 C C . GLY A 1 111 ? 17.858 58.077 11.693 1.00 24.07 356 GLY A C 1
ATOM 774 O O . GLY A 1 111 ? 16.739 58.510 11.980 1.00 24.26 356 GLY A O 1
ATOM 775 N N . ALA A 1 112 ? 18.269 57.896 10.438 1.00 24.16 357 ALA A N 1
ATOM 776 C CA . ALA A 1 112 ? 17.482 58.349 9.285 1.00 24.55 357 ALA A CA 1
ATOM 777 C C . ALA A 1 112 ? 16.039 57.853 9.334 1.00 24.98 357 ALA A C 1
ATOM 778 O O . ALA A 1 112 ? 15.105 58.647 9.288 1.00 24.90 357 ALA A O 1
ATOM 780 N N . MET A 1 113 ? 15.876 56.538 9.435 1.00 26.24 358 MET A N 1
ATOM 781 C CA . MET A 1 113 ? 14.559 55.902 9.499 1.00 27.41 358 MET A CA 1
ATOM 782 C C . MET A 1 113 ? 13.719 56.474 10.635 1.00 27.35 358 MET A C 1
ATOM 783 O O . MET A 1 113 ? 12.533 56.767 10.451 1.00 27.34 358 MET A O 1
ATOM 788 N N . GLU A 1 114 ? 14.342 56.625 11.804 1.00 26.64 359 GLU A N 1
ATOM 789 C CA . GLU A 1 114 ? 13.672 57.173 12.982 1.00 26.52 359 GLU A CA 1
ATOM 790 C C . GLU A 1 114 ? 13.138 58.571 12.712 1.00 25.69 359 GLU A C 1
ATOM 791 O O . GLU A 1 114 ? 11.972 58.851 12.992 1.00 25.91 359 GLU A O 1
ATOM 797 N N . VAL A 1 115 ? 13.985 59.441 12.165 1.00 24.92 360 VAL A N 1
ATOM 798 C CA . VAL A 1 115 ? 13.568 60.809 11.848 1.00 24.87 360 VAL A CA 1
ATOM 799 C C . VAL A 1 115 ? 12.355 60.785 10.928 1.00 24.84 360 VAL A C 1
ATOM 800 O O . VAL A 1 115 ? 11.378 61.493 11.167 1.00 24.69 360 VAL A O 1
ATOM 804 N N . VAL A 1 116 ? 12.411 59.937 9.904 1.00 25.03 361 VAL A N 1
ATOM 805 C CA . VAL A 1 116 ? 11.304 59.795 8.956 1.00 25.34 361 VAL A CA 1
ATOM 806 C C . VAL A 1 116 ? 10.009 59.377 9.662 1.00 25.34 361 VAL A C 1
ATOM 807 O O . VAL A 1 116 ? 8.944 59.920 9.375 1.00 25.24 361 VAL A O 1
ATOM 811 N N . LEU A 1 117 ? 10.106 58.424 10.587 1.00 25.86 362 LEU A N 1
ATOM 812 C CA . LEU A 1 117 ? 8.942 58.000 11.369 1.00 25.96 362 LEU A CA 1
ATOM 813 C C . LEU A 1 117 ? 8.327 59.160 12.153 1.00 25.93 362 LEU A C 1
ATOM 814 O O . LEU A 1 117 ? 7.106 59.286 12.196 1.00 26.04 362 LEU A O 1
ATOM 819 N N . VAL A 1 118 ? 9.167 59.993 12.774 1.00 25.69 363 VAL A N 1
ATOM 820 C CA . VAL A 1 118 ? 8.693 61.212 13.459 1.00 25.60 363 VAL A CA 1
ATOM 821 C C . VAL A 1 118 ? 8.148 62.249 12.467 1.00 25.73 363 VAL A C 1
ATOM 822 O O . VAL A 1 118 ? 7.121 62.885 12.723 1.00 26.13 363 VAL A O 1
ATOM 826 N N . ARG A 1 119 ? 8.839 62.424 11.343 1.00 25.44 364 ARG A N 1
ATOM 827 C CA . ARG A 1 119 ? 8.384 63.342 10.293 1.00 26.27 364 ARG A CA 1
ATOM 828 C C . ARG A 1 119 ? 7.025 62.954 9.720 1.00 26.96 364 ARG A C 1
ATOM 829 O O . ARG A 1 119 ? 6.276 63.814 9.259 1.00 26.61 364 ARG A O 1
ATOM 837 N N . MET A 1 120 ? 6.710 61.661 9.764 1.00 27.82 365 MET A N 1
ATOM 838 C CA . MET A 1 120 ? 5.501 61.134 9.145 1.00 28.65 365 MET A CA 1
ATOM 839 C C . MET A 1 120 ? 4.206 61.597 9.815 1.00 28.09 365 MET A C 1
ATOM 840 O O . MET A 1 120 ? 3.144 61.531 9.196 1.00 28.16 365 MET A O 1
ATOM 845 N N . CYS A 1 121 ? 4.277 62.062 11.065 1.00 27.09 366 CYS A N 1
ATOM 846 C CA . CYS A 1 121 ? 3.069 62.493 11.780 1.00 26.18 366 CYS A CA 1
ATOM 847 C C . CYS A 1 121 ? 2.465 63.773 11.198 1.00 25.74 366 CYS A C 1
ATOM 848 O O . CYS A 1 121 ? 1.292 64.064 11.427 1.00 25.88 366 CYS A O 1
ATOM 851 N N . ARG A 1 122 ? 3.262 64.533 10.451 1.00 25.07 367 ARG A N 1
ATOM 852 C CA . ARG A 1 122 ? 2.758 65.714 9.747 1.00 24.55 367 ARG A CA 1
ATOM 853 C C . ARG A 1 122 ? 1.825 65.330 8.602 1.00 23.92 367 ARG A C 1
ATOM 854 O O . ARG A 1 122 ? 0.887 66.066 8.289 1.00 23.49 367 ARG A O 1
ATOM 862 N N . ALA A 1 123 ? 2.082 64.171 7.996 1.00 23.18 368 ALA A N 1
ATOM 863 C CA . ALA A 1 123 ? 1.249 63.643 6.920 1.00 22.69 368 ALA A CA 1
ATOM 864 C C . ALA A 1 123 ? 0.317 62.545 7.429 1.00 22.19 368 ALA A C 1
ATOM 865 O O . ALA A 1 123 ? 0.008 61.597 6.701 1.00 21.91 368 ALA A O 1
ATOM 867 N N . TYR A 1 124 ? -0.126 62.679 8.677 1.00 21.83 369 TYR A N 1
ATOM 868 C CA . TYR A 1 124 ? -1.069 61.744 9.277 1.00 21.44 369 TYR A CA 1
ATOM 869 C C . TYR A 1 124 ? -2.262 62.521 9.839 1.00 21.55 369 TYR A C 1
ATOM 870 O O . TYR A 1 124 ? -2.089 63.541 10.506 1.00 21.10 369 TYR A O 1
ATOM 879 N N . ASN A 1 125 ? -3.462 62.015 9.559 1.00 21.55 370 ASN A N 1
ATOM 880 C CA . ASN A 1 125 ? -4.710 62.650 9.948 1.00 21.75 370 ASN A CA 1
ATOM 881 C C . ASN A 1 125 ? -5.362 61.832 11.058 1.00 22.51 370 ASN A C 1
ATOM 882 O O . ASN A 1 125 ? -5.857 60.729 10.818 1.00 22.67 370 ASN A O 1
ATOM 887 N N . ALA A 1 126 ? -5.352 62.376 12.272 1.00 22.85 371 ALA A N 1
ATOM 888 C CA . ALA A 1 126 ? -5.867 61.671 13.445 1.00 23.69 371 ALA A CA 1
ATOM 889 C C . ALA A 1 126 ? -7.388 61.499 13.431 1.00 24.08 371 ALA A C 1
ATOM 890 O O . ALA A 1 126 ? -7.900 60.542 14.003 1.00 24.00 371 ALA A O 1
ATOM 892 N N . ASP A 1 127 ? -8.100 62.416 12.775 1.00 24.97 372 ASP A N 1
ATOM 893 C CA . ASP A 1 127 ? -9.571 62.378 12.715 1.00 25.53 372 ASP A CA 1
ATOM 894 C C . ASP A 1 127 ? -10.129 61.154 11.990 1.00 25.59 372 ASP A C 1
ATOM 895 O O . ASP A 1 127 ? -11.184 60.645 12.367 1.00 26.14 372 ASP A O 1
ATOM 900 N N . ASN A 1 128 ? -9.436 60.700 10.946 1.00 25.57 373 ASN A N 1
ATOM 901 C CA . ASN A 1 128 ? -9.831 59.482 10.215 1.00 25.99 373 ASN A CA 1
ATOM 902 C C . ASN A 1 128 ? -8.779 58.361 10.184 1.00 26.46 373 ASN A C 1
ATOM 903 O O . ASN A 1 128 ? -9.053 57.278 9.660 1.00 27.11 373 ASN A O 1
ATOM 908 N N . ARG A 1 129 ? -7.595 58.625 10.741 1.00 26.30 374 ARG A N 1
ATOM 909 C CA . ARG A 1 129 ? -6.492 57.656 10.804 1.00 26.70 374 ARG A CA 1
ATOM 910 C C . ARG A 1 129 ? -5.917 57.314 9.423 1.00 25.72 374 ARG A C 1
ATOM 911 O O . ARG A 1 129 ? -5.731 56.141 9.092 1.00 25.82 374 ARG A O 1
ATOM 919 N N . THR A 1 130 ? -5.615 58.347 8.638 1.00 24.20 375 THR A N 1
ATOM 920 C CA . THR A 1 130 ? -5.086 58.171 7.293 1.00 23.46 375 THR A CA 1
ATOM 921 C C . THR A 1 130 ? -3.743 58.877 7.147 1.00 23.63 375 THR A C 1
ATOM 922 O O . THR A 1 130 ? -3.504 59.912 7.775 1.00 23.35 375 THR A O 1
ATOM 926 N N . VAL A 1 131 ? -2.876 58.305 6.311 1.00 23.53 376 VAL A N 1
ATOM 927 C CA . VAL A 1 131 ? -1.553 58.860 6.039 1.00 23.46 376 VAL A CA 1
ATOM 928 C C . VAL A 1 131 ? -1.490 59.250 4.564 1.00 24.05 376 VAL A C 1
ATOM 929 O O . VAL A 1 131 ? -2.140 58.618 3.727 1.00 24.06 376 VAL A O 1
ATOM 933 N N . PHE A 1 132 ? -0.724 60.295 4.250 1.00 24.41 377 PHE A N 1
ATOM 934 C CA . PHE A 1 132 ? -0.566 60.752 2.870 1.00 24.53 377 PHE A CA 1
ATOM 935 C C . PHE A 1 132 ? 0.387 59.822 2.126 1.00 25.03 377 PHE A C 1
ATOM 936 O O . PHE A 1 132 ? 1.537 59.635 2.535 1.00 24.44 377 PHE A O 1
ATOM 944 N N . PHE A 1 133 ? -0.099 59.238 1.036 1.00 25.30 378 PHE A N 1
ATOM 945 C CA . PHE A 1 133 ? 0.663 58.241 0.297 1.00 25.95 378 PHE A CA 1
ATOM 946 C C . PHE A 1 133 ? 0.288 58.281 -1.178 1.00 26.29 378 PHE A C 1
ATOM 947 O O . PHE A 1 133 ? -0.841 57.958 -1.548 1.00 26.05 378 PHE A O 1
ATOM 955 N N . GLU A 1 134 ? 1.243 58.693 -2.009 1.00 27.31 379 GLU A N 1
ATOM 956 C CA . GLU A 1 134 ? 1.057 58.766 -3.457 1.00 27.38 379 GLU A CA 1
ATOM 957 C C . GLU A 1 134 ? -0.112 59.681 -3.824 1.00 27.54 379 GLU A C 1
ATOM 958 O O . GLU A 1 134 ? -1.033 59.281 -4.539 1.00 27.74 379 GLU A O 1
ATOM 964 N N . GLY A 1 135 ? -0.069 60.907 -3.305 1.00 27.38 380 GLY A N 1
ATOM 965 C CA . GLY A 1 135 ? -0.990 61.968 -3.728 1.00 27.62 380 GLY A CA 1
ATOM 966 C C . GLY A 1 135 ? -2.373 61.974 -3.100 1.00 27.22 380 GLY A C 1
ATOM 967 O O . GLY A 1 135 ? -3.215 62.798 -3.463 1.00 26.71 380 GLY A O 1
ATOM 968 N N . LYS A 1 136 ? -2.613 61.058 -2.165 1.00 27.13 381 LYS A N 1
ATOM 969 C CA . LYS A 1 136 ? -3.901 60.960 -1.481 1.00 26.68 381 LYS A CA 1
ATOM 970 C C . LYS A 1 136 ? -3.714 60.351 -0.107 1.00 26.02 381 LYS A C 1
ATOM 971 O O . LYS A 1 136 ? -2.675 59.756 0.183 1.00 25.87 381 LYS A O 1
ATOM 977 N N . TYR A 1 137 ? -4.734 60.498 0.731 1.00 25.27 382 TYR A N 1
ATOM 978 C CA . TYR A 1 137 ? -4.719 59.933 2.070 1.00 24.85 382 TYR A CA 1
ATOM 979 C C . TYR A 1 137 ? -5.375 58.556 2.063 1.00 25.41 382 TYR A C 1
ATOM 980 O O . TYR A 1 137 ? -6.386 58.348 1.389 1.00 26.07 382 TYR A O 1
ATOM 989 N N . GLY A 1 138 ? -4.781 57.618 2.797 1.00 25.57 383 GLY A N 1
ATOM 990 C CA . GLY A 1 138 ? -5.302 56.254 2.900 1.00 25.84 383 GLY A CA 1
ATOM 991 C C . GLY A 1 138 ? -5.029 55.636 4.260 1.00 26.30 383 GLY A C 1
ATOM 992 O O . GLY A 1 138 ? -4.085 56.030 4.953 1.00 26.27 383 GLY A O 1
ATOM 993 N N . GLY A 1 139 ? -5.856 54.666 4.639 1.00 26.46 384 GLY A N 1
ATOM 994 C CA . GLY A 1 139 ? -5.738 53.999 5.934 1.00 26.85 384 GLY A CA 1
ATOM 995 C C . GLY A 1 139 ? -4.788 52.813 5.915 1.00 27.30 384 GLY A C 1
ATOM 996 O O . GLY A 1 139 ? -4.125 52.552 4.911 1.00 26.74 384 GLY A O 1
ATOM 997 N N . MET A 1 140 ? -4.735 52.105 7.044 1.00 27.97 385 MET A N 1
ATOM 998 C CA . MET A 1 140 ? -3.899 50.905 7.223 1.00 28.65 385 MET A CA 1
ATOM 999 C C . MET A 1 140 ? -4.170 49.803 6.206 1.00 28.05 385 MET A C 1
ATOM 1000 O O . MET A 1 140 ? -3.260 49.073 5.810 1.00 27.04 385 MET A O 1
ATOM 1005 N N . GLU A 1 141 ? -5.438 49.657 5.838 1.00 28.26 386 GLU A N 1
ATOM 1006 C CA . GLU A 1 141 ? -5.863 48.624 4.897 1.00 28.63 386 GLU A CA 1
ATOM 1007 C C . GLU A 1 141 ? -5.279 48.838 3.501 1.00 27.91 386 GLU A C 1
ATOM 1008 O O . GLU A 1 141 ? -5.224 47.909 2.700 1.00 27.91 386 GLU A O 1
ATOM 1014 N N . LEU A 1 142 ? -4.843 50.064 3.223 1.00 27.61 387 LEU A N 1
ATOM 1015 C CA . LEU A 1 142 ? -4.180 50.396 1.964 1.00 27.48 387 LEU A CA 1
ATOM 1016 C C . LEU A 1 142 ? -2.841 49.666 1.808 1.00 27.71 387 LEU A C 1
ATOM 1017 O O . LEU A 1 142 ? -2.335 49.541 0.691 1.00 27.82 387 LEU A O 1
ATOM 1022 N N . PHE A 1 143 ? -2.281 49.177 2.919 1.00 27.69 388 PHE A N 1
ATOM 1023 C CA . PHE A 1 143 ? -0.970 48.519 2.920 1.00 27.27 388 PHE A CA 1
ATOM 1024 C C . PHE A 1 143 ? -1.031 47.027 3.232 1.00 27.10 388 PHE A C 1
ATOM 1025 O O . PHE A 1 143 ? -0.015 46.418 3.573 1.00 27.94 388 PHE A O 1
ATOM 1033 N N . ARG A 1 144 ? -2.208 46.430 3.079 1.00 26.66 389 ARG A N 1
ATOM 1034 C CA . ARG A 1 144 ? -2.418 45.027 3.440 1.00 26.52 389 ARG A CA 1
ATOM 1035 C C . ARG A 1 144 ? -1.626 44.042 2.555 1.00 26.43 389 ARG A C 1
ATOM 1036 O O . ARG A 1 144 ? -1.334 42.924 2.980 1.00 26.02 389 ARG A O 1
ATOM 1044 N N . ALA A 1 145 ? -1.276 44.456 1.338 1.00 26.09 390 ALA A N 1
ATOM 1045 C CA . ALA A 1 145 ? -0.527 43.594 0.416 1.00 26.48 390 ALA A CA 1
ATOM 1046 C C . ALA A 1 145 ? 0.901 43.307 0.885 1.00 26.57 390 ALA A C 1
ATOM 1047 O O . ALA A 1 145 ? 1.484 42.287 0.503 1.00 26.69 390 ALA A O 1
ATOM 1049 N N . LEU A 1 146 ? 1.459 44.205 1.697 1.00 26.29 391 LEU A N 1
ATOM 1050 C CA . LEU A 1 146 ? 2.822 44.055 2.211 1.00 25.91 391 LEU A CA 1
ATOM 1051 C C . LEU A 1 146 ? 3.003 42.785 3.031 1.00 26.46 391 LEU A C 1
ATOM 1052 O O . LEU A 1 146 ? 4.084 42.205 3.027 1.00 27.48 391 LEU A O 1
ATOM 1057 N N . GLY A 1 147 ? 1.955 42.355 3.732 1.00 26.75 392 GLY A N 1
ATOM 1058 C CA . GLY A 1 147 ? 2.037 41.183 4.602 1.00 26.96 392 GLY A CA 1
ATOM 1059 C C . GLY A 1 147 ? 2.873 41.445 5.842 1.00 27.73 392 GLY A C 1
ATOM 1060 O O . GLY A 1 147 ? 3.716 40.626 6.217 1.00 27.99 392 GLY A O 1
ATOM 1061 N N . CYS A 1 148 ? 2.646 42.599 6.468 1.00 28.01 393 CYS A N 1
ATOM 1062 C CA . CYS A 1 148 ? 3.329 42.964 7.706 1.00 28.68 393 CYS A CA 1
ATOM 1063 C C . CYS A 1 148 ? 2.413 43.853 8.546 1.00 28.88 393 CYS A C 1
ATOM 1064 O O . CYS A 1 148 ? 2.751 44.986 8.886 1.00 28.09 393 CYS A O 1
ATOM 1067 N N . SER A 1 149 ? 1.253 43.292 8.886 1.00 29.66 394 SER A N 1
ATOM 1068 C CA . SER A 1 149 ? 0.175 44.007 9.575 1.00 30.24 394 SER A CA 1
ATOM 1069 C C . SER A 1 149 ? 0.598 44.662 10.889 1.00 30.70 394 SER A C 1
ATOM 1070 O O . SER A 1 149 ? 0.162 45.775 11.193 1.00 31.06 394 SER A O 1
ATOM 1073 N N . GLU A 1 150 ? 1.430 43.971 11.667 1.00 31.17 395 GLU A N 1
ATOM 1074 C CA . GLU A 1 150 ? 1.870 44.490 12.962 1.00 31.36 395 GLU A CA 1
ATOM 1075 C C . GLU A 1 150 ? 2.726 45.739 12.775 1.00 30.11 395 GLU A C 1
ATOM 1076 O O . GLU A 1 150 ? 2.513 46.747 13.451 1.00 30.45 395 GLU A O 1
ATOM 1082 N N . LEU A 1 151 ? 3.691 45.676 11.864 1.00 28.58 396 LEU A N 1
ATOM 1083 C CA . LEU A 1 151 ? 4.548 46.831 11.590 1.00 27.73 396 LEU A CA 1
ATOM 1084 C C . LEU A 1 151 ? 3.714 48.055 11.233 1.00 27.07 396 LEU A C 1
ATOM 1085 O O . LEU A 1 151 ? 3.966 49.151 11.732 1.00 26.31 396 LEU A O 1
ATOM 1090 N N . ILE A 1 152 ? 2.718 47.853 10.375 1.00 27.14 397 ILE A N 1
ATOM 1091 C CA . ILE A 1 152 ? 1.868 48.945 9.899 1.00 26.98 397 ILE A CA 1
ATOM 1092 C C . ILE A 1 152 ? 1.049 49.538 11.047 1.00 26.40 397 ILE A C 1
ATOM 1093 O O . ILE A 1 152 ? 1.070 50.749 11.260 1.00 26.08 397 ILE A O 1
ATOM 1098 N N . SER A 1 153 ? 0.351 48.680 11.791 1.00 26.36 398 SER A N 1
ATOM 1099 C CA . SER A 1 153 ? -0.408 49.105 12.973 1.00 26.20 398 SER A CA 1
ATOM 1100 C C . SER A 1 153 ? 0.448 49.905 13.940 1.00 25.60 398 SER A C 1
ATOM 1101 O O . SER A 1 153 ? 0.017 50.944 14.433 1.00 25.78 398 SER A O 1
ATOM 1104 N N . SER A 1 154 ? 1.656 49.408 14.205 1.00 25.25 399 SER A N 1
ATOM 1105 C CA . SER A 1 154 ? 2.587 50.057 15.130 1.00 25.34 399 SER A CA 1
ATOM 1106 C C . SER A 1 154 ? 2.913 51.481 14.676 1.00 24.59 399 SER A C 1
ATOM 1107 O O . SER A 1 154 ? 2.836 52.426 15.459 1.00 24.68 399 SER A O 1
ATOM 1110 N N . ILE A 1 155 ? 3.269 51.621 13.404 1.00 24.43 400 ILE A N 1
ATOM 1111 C CA . ILE A 1 155 ? 3.607 52.927 12.834 1.00 24.04 400 ILE A CA 1
ATOM 1112 C C . ILE A 1 155 ? 2.397 53.860 12.867 1.00 24.21 400 ILE A C 1
ATOM 1113 O O . ILE A 1 155 ? 2.526 55.029 13.233 1.00 24.52 400 ILE A O 1
ATOM 1118 N N . PHE A 1 156 ? 1.226 53.346 12.498 1.00 24.02 401 PHE A N 1
ATOM 1119 C CA . PHE A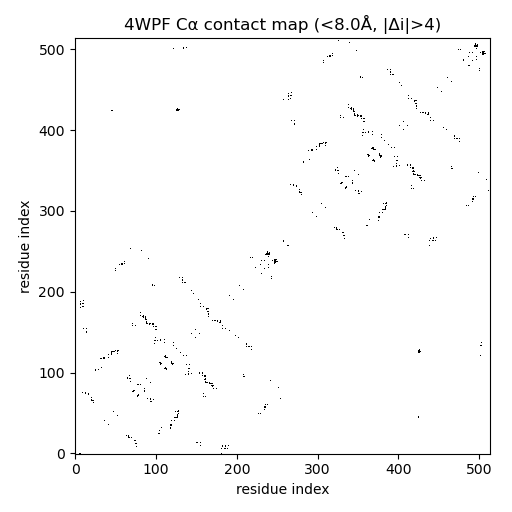 1 156 ? 0.010 54.156 12.532 1.00 23.98 401 PHE A CA 1
ATOM 1120 C C . PHE A 1 156 ? -0.303 54.620 13.955 1.00 24.57 401 PHE A C 1
ATOM 1121 O O . PHE A 1 156 ? -0.688 55.767 14.160 1.00 24.90 401 PHE A O 1
ATOM 1129 N N . ASP A 1 157 ? -0.115 53.737 14.931 1.00 25.14 402 ASP A N 1
ATOM 1130 C CA . ASP A 1 157 ? -0.272 54.103 16.341 1.00 25.85 402 ASP A CA 1
ATOM 1131 C C . ASP A 1 157 ? 0.785 55.120 16.752 1.00 24.94 402 ASP A C 1
ATOM 1132 O O . ASP A 1 157 ? 0.476 56.096 17.428 1.00 24.10 402 ASP A O 1
ATOM 1137 N N . PHE A 1 158 ? 2.030 54.891 16.338 1.00 24.46 403 PHE A N 1
ATOM 1138 C CA . PHE A 1 158 ? 3.109 55.832 16.638 1.00 24.26 403 PHE A CA 1
ATOM 1139 C C . PHE A 1 158 ? 2.762 57.236 16.142 1.00 23.95 403 PHE A C 1
ATOM 1140 O O . PHE A 1 158 ? 2.876 58.206 16.891 1.00 24.44 403 PHE A O 1
ATOM 1148 N N . SER A 1 159 ? 2.323 57.336 14.889 1.00 23.68 404 SER A N 1
ATOM 1149 C CA . SER A 1 159 ? 1.875 58.613 14.334 1.00 23.48 404 SER A CA 1
ATOM 1150 C C . SER A 1 159 ? 0.671 59.180 15.087 1.00 23.18 404 SER A C 1
ATOM 1151 O O . SER A 1 159 ? 0.584 60.388 15.304 1.00 23.14 404 SER A O 1
ATOM 1154 N N . HIS A 1 160 ? -0.248 58.310 15.491 1.00 23.12 405 HIS A N 1
ATOM 1155 C CA . HIS A 1 160 ? -1.455 58.748 16.190 1.00 23.23 405 HIS A CA 1
ATOM 1156 C C . HIS A 1 160 ? -1.158 59.385 17.519 1.00 23.72 405 HIS A C 1
ATOM 1157 O O . HIS A 1 160 ? -1.835 60.338 17.919 1.00 24.05 405 HIS A O 1
ATOM 1164 N N . SER A 1 161 ? -0.147 58.870 18.212 1.00 23.81 406 SER A N 1
ATOM 1165 C CA . SER A 1 161 ? 0.228 59.391 19.521 1.00 24.69 406 SER A CA 1
ATOM 1166 C C . SER A 1 161 ? 1.061 60.675 19.409 1.00 24.73 406 SER A C 1
ATOM 1167 O O . SER A 1 161 ? 1.027 61.511 20.310 1.00 24.93 406 SER A O 1
ATOM 1170 N N . LEU A 1 162 ? 1.798 60.836 18.310 1.00 25.05 407 LEU A N 1
ATOM 1171 C CA . LEU A 1 162 ? 2.512 62.091 18.045 1.00 25.11 407 LEU A CA 1
ATOM 1172 C C . LEU A 1 162 ? 1.543 63.170 17.586 1.00 25.46 407 LEU A C 1
ATOM 1173 O O . LEU A 1 162 ? 1.718 64.344 17.921 1.00 25.25 407 LEU A O 1
ATOM 1178 N N . SER A 1 163 ? 0.527 62.769 16.822 1.00 25.89 408 SER A N 1
ATOM 1179 C CA . SER A 1 163 ? -0.565 63.669 16.441 1.00 26.47 408 SER A CA 1
ATOM 1180 C C . SER A 1 163 ? -1.201 64.331 17.658 1.00 26.58 408 SER A C 1
ATOM 1181 O O . SER A 1 163 ? -1.507 65.521 17.629 1.00 27.12 408 SER A O 1
ATOM 1184 N N . ALA A 1 164 ? -1.377 63.559 18.729 1.00 26.90 409 ALA A N 1
ATOM 1185 C CA . ALA A 1 164 ? -1.995 64.057 19.959 1.00 27.37 409 ALA A CA 1
ATOM 1186 C C . ALA A 1 164 ? -1.182 65.145 20.671 1.00 27.98 409 ALA A C 1
ATOM 1187 O O . ALA A 1 164 ? -1.697 65.808 21.565 1.00 28.95 409 ALA A O 1
ATOM 1189 N N . LEU A 1 165 ? 0.080 65.325 20.292 1.00 28.72 410 LEU A N 1
ATOM 1190 C CA . LEU A 1 165 ? 0.918 66.366 20.892 1.00 28.88 410 LEU A CA 1
ATOM 1191 C C . LEU A 1 165 ? 0.808 67.701 20.157 1.00 29.42 410 LEU A C 1
ATOM 1192 O O . LEU A 1 165 ? 1.295 68.718 20.649 1.00 29.79 410 LEU A O 1
ATOM 1197 N N . HIS A 1 166 ? 0.171 67.697 18.986 1.00 29.80 411 HIS A N 1
ATOM 1198 C CA . HIS A 1 166 ? 0.019 68.908 18.177 1.00 30.59 411 HIS A CA 1
ATOM 1199 C C . HIS A 1 166 ? 1.320 69.655 18.058 1.00 30.44 411 HIS A C 1
ATOM 1200 O O . HIS A 1 166 ? 1.428 70.822 18.443 1.00 29.96 411 HIS A O 1
ATOM 1207 N N . PHE A 1 167 ? 2.325 68.963 17.532 1.00 30.26 412 PHE A N 1
ATOM 1208 C CA . PHE A 1 167 ? 3.643 69.545 17.311 1.00 30.93 412 PHE A CA 1
ATOM 1209 C C . PHE A 1 167 ? 3.581 70.759 16.397 1.00 30.11 412 PHE A C 1
ATOM 1210 O O . PHE A 1 167 ? 2.887 70.741 15.382 1.00 30.04 412 PHE A O 1
ATOM 1218 N N . SER A 1 168 ? 4.319 71.805 16.755 1.00 29.29 413 SER A N 1
ATOM 1219 C CA . SER A 1 168 ? 4.592 72.899 15.830 1.00 28.49 413 SER A CA 1
ATOM 1220 C C . SER A 1 168 ? 5.732 72.473 14.907 1.00 27.77 413 SER A C 1
ATOM 1221 O O . SER A 1 168 ? 6.424 71.490 15.175 1.00 27.40 413 SER A O 1
ATOM 1224 N N . GLU A 1 169 ? 5.931 73.220 13.828 1.00 27.84 414 GLU A N 1
ATOM 1225 C CA . GLU A 1 169 ? 7.046 72.969 12.916 1.00 27.86 414 GLU A CA 1
ATOM 1226 C C . GLU A 1 169 ? 8.381 73.143 13.630 1.00 27.13 414 GLU A C 1
ATOM 1227 O O . GLU A 1 169 ? 9.318 72.368 13.411 1.00 26.74 414 GLU A O 1
ATOM 1233 N N . ASP A 1 170 ? 8.459 74.161 14.484 1.00 26.62 415 ASP A N 1
ATOM 1234 C CA . ASP A 1 170 ? 9.651 74.399 15.294 1.00 26.59 415 ASP A CA 1
ATOM 1235 C C . ASP A 1 170 ? 9.974 73.188 16.167 1.00 25.81 415 ASP A C 1
ATOM 1236 O O . ASP A 1 170 ? 11.103 72.701 16.163 1.00 25.11 415 ASP A O 1
ATOM 1241 N N . GLU A 1 171 ? 8.972 72.703 16.896 1.00 25.94 416 GLU A N 1
ATOM 1242 C CA . GLU A 1 171 ? 9.136 71.566 17.807 1.00 25.87 416 GLU A CA 1
ATOM 1243 C C . GLU A 1 171 ? 9.562 70.291 17.080 1.00 25.55 416 GLU A C 1
ATOM 1244 O O . GLU A 1 171 ? 10.470 69.588 17.533 1.00 24.97 416 GLU A O 1
ATOM 1250 N N . ILE A 1 172 ? 8.905 69.999 15.956 1.00 25.80 417 ILE A N 1
ATOM 1251 C CA . ILE A 1 172 ? 9.298 68.888 15.081 1.00 25.37 417 ILE A CA 1
ATOM 1252 C C . ILE A 1 172 ? 10.786 68.958 14.750 1.00 25.21 417 ILE A C 1
ATOM 1253 O O . ILE A 1 172 ? 11.503 67.960 14.860 1.00 25.33 417 ILE A O 1
ATOM 1258 N N . ALA A 1 173 ? 11.236 70.145 14.344 1.00 24.79 418 ALA A N 1
ATOM 1259 C CA . ALA A 1 173 ? 12.617 70.361 13.917 1.00 24.88 418 ALA A CA 1
ATOM 1260 C C . ALA A 1 173 ? 13.614 70.034 15.025 1.00 24.75 418 ALA A C 1
ATOM 1261 O O . ALA A 1 173 ? 14.614 69.347 14.796 1.00 24.96 418 ALA A O 1
ATOM 1263 N N . LEU A 1 174 ? 13.335 70.530 16.223 1.00 24.81 419 LEU A N 1
ATOM 1264 C CA . LEU A 1 174 ? 14.234 70.344 17.357 1.00 24.91 419 LEU A CA 1
ATOM 1265 C C . LEU A 1 174 ? 14.232 68.906 17.861 1.00 25.11 419 LEU A C 1
ATOM 1266 O O . LEU A 1 174 ? 15.292 68.363 18.179 1.00 25.03 419 LEU A O 1
ATOM 1271 N N . TYR A 1 175 ? 13.053 68.285 17.918 1.00 25.32 420 TYR A N 1
ATOM 1272 C CA . TYR A 1 175 ? 12.957 66.890 18.342 1.00 25.70 420 TYR A CA 1
ATOM 1273 C C . TYR A 1 175 ? 13.655 65.933 17.363 1.00 25.52 420 TYR A C 1
ATOM 1274 O O . TYR A 1 175 ? 14.302 64.974 17.792 1.00 25.27 420 TYR A O 1
ATOM 1283 N N . THR A 1 176 ? 13.534 66.198 16.061 1.00 25.71 421 THR A N 1
ATOM 1284 C CA . THR A 1 176 ? 14.179 65.363 15.037 1.00 25.52 421 THR A CA 1
ATOM 1285 C C . THR A 1 176 ? 15.698 65.541 15.029 1.00 25.34 421 THR A C 1
ATOM 1286 O O . THR A 1 176 ? 16.442 64.587 14.787 1.00 24.69 421 THR A O 1
ATOM 1290 N N . ALA A 1 177 ? 16.156 66.763 15.292 1.00 25.56 422 ALA A N 1
ATOM 1291 C CA . ALA A 1 177 ? 17.584 67.022 15.470 1.00 25.62 422 ALA A CA 1
ATOM 1292 C C . ALA A 1 177 ? 18.137 66.178 16.619 1.00 26.04 422 ALA A C 1
ATOM 1293 O O . ALA A 1 177 ? 19.224 65.610 16.518 1.00 26.60 422 ALA A O 1
ATOM 1295 N N . LEU A 1 178 ? 17.375 66.085 17.704 1.00 26.26 423 LEU A N 1
ATOM 1296 C CA . LEU A 1 178 ? 17.772 65.275 18.854 1.00 26.44 423 LEU A CA 1
ATOM 1297 C C . LEU A 1 178 ? 17.665 63.776 18.597 1.00 26.87 423 LEU A C 1
ATOM 1298 O O . LEU A 1 178 ? 18.427 63.005 19.181 1.00 28.69 423 LEU A O 1
ATOM 1303 N N . VAL A 1 179 ? 16.726 63.354 17.751 1.00 26.39 424 VAL A N 1
ATOM 1304 C CA . VAL A 1 179 ? 16.650 61.944 17.349 1.00 26.31 424 VAL A CA 1
ATOM 1305 C C . VAL A 1 179 ? 17.878 61.559 16.515 1.00 26.39 424 VAL A C 1
ATOM 1306 O O . VAL A 1 179 ? 18.384 60.446 16.629 1.00 26.31 424 VAL A O 1
ATOM 1310 N N . LEU A 1 180 ? 18.358 62.488 15.688 1.00 26.75 425 LEU A N 1
ATOM 1311 C CA . LEU A 1 180 ? 19.535 62.256 14.854 1.00 26.60 425 LEU A CA 1
ATOM 1312 C C . LEU A 1 180 ? 20.843 62.342 15.646 1.00 26.11 425 LEU A C 1
ATOM 1313 O O . LEU A 1 180 ? 21.731 61.500 15.479 1.00 25.68 425 LEU A O 1
ATOM 1318 N N . ILE A 1 181 ? 20.966 63.363 16.491 1.00 25.44 426 ILE A N 1
ATOM 1319 C CA . ILE A 1 181 ? 22.195 63.582 17.259 1.00 25.24 426 ILE A CA 1
ATOM 1320 C C . ILE A 1 181 ? 22.090 62.896 18.618 1.00 25.62 426 ILE A C 1
ATOM 1321 O O . ILE A 1 181 ? 21.900 63.542 19.655 1.00 26.35 426 ILE A O 1
ATOM 1326 N N . ASN A 1 182 ? 22.212 61.571 18.580 1.00 25.35 427 ASN A N 1
ATOM 1327 C CA . ASN A 1 182 ? 22.171 60.713 19.761 1.00 24.85 427 ASN A CA 1
ATOM 1328 C C . ASN A 1 182 ? 23.570 60.168 20.020 1.00 24.91 427 ASN A C 1
ATOM 1329 O O . ASN A 1 182 ? 24.107 59.427 19.201 1.00 25.06 427 ASN A O 1
ATOM 1334 N N . ALA A 1 183 ? 24.152 60.524 21.163 1.00 25.33 428 ALA A N 1
ATOM 1335 C CA . ALA A 1 183 ? 25.522 60.114 21.509 1.00 25.39 428 ALA A CA 1
ATOM 1336 C C . ALA A 1 183 ? 25.667 58.633 21.874 1.00 25.54 428 ALA A C 1
ATOM 1337 O O . ALA A 1 183 ? 26.783 58.124 21.938 1.00 26.55 428 ALA A O 1
ATOM 1339 N N . HIS A 1 184 ? 24.556 57.944 22.110 1.00 25.79 429 HIS A N 1
ATOM 1340 C CA . HIS A 1 184 ? 24.599 56.550 22.558 1.00 26.14 429 HIS A CA 1
ATOM 1341 C C . HIS A 1 184 ? 24.518 55.527 21.449 1.00 25.32 429 HIS A C 1
ATOM 1342 O O . HIS A 1 184 ? 24.327 54.341 21.718 1.00 24.94 429 HIS A O 1
ATOM 1349 N N . ARG A 1 185 ? 24.684 55.960 20.196 1.00 25.48 430 ARG A N 1
ATOM 1350 C CA . ARG A 1 185 ? 24.747 55.031 19.059 1.00 24.78 430 ARG A CA 1
ATOM 1351 C C . ARG A 1 185 ? 26.066 54.270 19.103 1.00 24.20 430 ARG A C 1
ATOM 1352 O O . ARG A 1 185 ? 27.120 54.888 19.235 1.00 23.80 430 ARG A O 1
ATOM 1360 N N . PRO A 1 186 ? 26.019 52.930 18.988 1.00 24.29 431 PRO A N 1
ATOM 1361 C CA . PRO A 1 186 ? 27.276 52.176 18.908 1.00 24.12 431 PRO A CA 1
ATOM 1362 C C . PRO A 1 186 ? 28.058 52.501 17.633 1.00 24.02 431 PRO A C 1
ATOM 1363 O O . PRO A 1 186 ? 27.467 52.588 16.548 1.00 23.83 431 PRO A O 1
ATOM 1367 N N . GLY A 1 187 ? 29.369 52.685 17.774 1.00 23.85 432 GLY A N 1
ATOM 1368 C CA . GLY A 1 187 ? 30.256 52.892 16.627 1.00 24.04 432 GLY A CA 1
ATOM 1369 C C . GLY A 1 187 ? 30.793 54.302 16.475 1.00 23.87 432 GLY A C 1
ATOM 1370 O O . GLY A 1 187 ? 31.511 54.588 15.519 1.00 23.50 432 GLY A O 1
ATOM 1371 N N . LEU A 1 188 ? 30.446 55.181 17.413 1.00 24.24 433 LEU A N 1
ATOM 1372 C CA . LEU A 1 188 ? 30.912 56.564 17.391 1.00 24.54 433 LEU A CA 1
ATOM 1373 C C . LEU A 1 188 ? 32.351 56.643 17.877 1.00 25.39 433 LEU A C 1
ATOM 1374 O O . LEU A 1 188 ? 32.659 56.232 18.996 1.00 25.35 433 LEU A O 1
ATOM 1379 N N . GLN A 1 189 ? 33.223 57.179 17.028 1.00 26.73 434 GLN A N 1
ATOM 1380 C CA . GLN A 1 189 ? 34.629 57.381 17.372 1.00 27.40 434 GLN A CA 1
ATOM 1381 C C . GLN A 1 189 ? 34.851 58.634 18.217 1.00 28.11 434 GLN A C 1
ATOM 1382 O O . GLN A 1 189 ? 35.828 58.709 18.962 1.00 29.15 434 GLN A O 1
ATOM 1388 N N . GLU A 1 190 ? 33.957 59.616 18.095 1.00 28.53 435 GLU A N 1
ATOM 1389 C CA . GLU A 1 190 ? 34.057 60.853 18.869 1.00 29.01 435 GLU A CA 1
ATOM 1390 C C . GLU A 1 190 ? 32.806 61.052 19.711 1.00 28.45 435 GLU A C 1
ATOM 1391 O O . GLU A 1 190 ? 32.021 61.971 19.474 1.00 27.35 435 GLU A O 1
ATOM 1397 N N . LYS A 1 191 ? 32.640 60.180 20.703 1.00 28.41 436 LYS A N 1
ATOM 1398 C CA . LYS A 1 191 ? 31.465 60.192 21.576 1.00 28.33 436 LYS A CA 1
ATOM 1399 C C . LYS A 1 191 ? 31.293 61.540 22.284 1.00 28.12 436 LYS A C 1
ATOM 1400 O O . LYS A 1 191 ? 30.209 62.116 22.258 1.00 27.87 436 LYS A O 1
ATOM 1406 N N . ARG A 1 192 ? 32.367 62.044 22.890 1.00 28.00 437 ARG A N 1
ATOM 1407 C CA . ARG A 1 192 ? 32.319 63.310 23.632 1.00 28.20 437 ARG A CA 1
ATOM 1408 C C . ARG A 1 192 ? 31.824 64.475 22.773 1.00 27.64 437 ARG A C 1
ATOM 1409 O O . ARG A 1 192 ? 31.032 65.298 23.233 1.00 26.62 437 ARG A O 1
ATOM 1417 N N . LYS A 1 193 ? 32.298 64.541 21.531 1.00 27.56 438 LYS A N 1
ATOM 1418 C CA . LYS A 1 193 ? 31.872 65.583 20.593 1.00 27.95 438 LYS A CA 1
ATOM 1419 C C . LYS A 1 193 ? 30.370 65.515 20.318 1.00 27.61 438 LYS A C 1
ATOM 1420 O O . LYS A 1 193 ? 29.696 66.548 20.250 1.00 26.94 438 LYS A O 1
ATOM 1426 N N . VAL A 1 194 ? 29.859 64.294 20.164 1.00 26.96 439 VAL A N 1
ATOM 1427 C CA . VAL A 1 194 ? 28.439 64.076 19.905 1.00 27.02 439 VAL A CA 1
ATOM 1428 C C . VAL A 1 194 ? 27.604 64.349 21.158 1.00 27.01 439 VAL A C 1
ATOM 1429 O O . VAL A 1 194 ? 26.490 64.863 21.062 1.00 27.21 439 VAL A O 1
ATOM 1433 N N . GLU A 1 195 ? 28.144 63.995 22.322 1.00 27.22 440 GLU A N 1
ATOM 1434 C CA . GLU A 1 195 ? 27.541 64.361 23.606 1.00 28.05 440 GLU A CA 1
ATOM 1435 C C . GLU A 1 195 ? 27.370 65.877 23.741 1.00 27.75 440 GLU A C 1
ATOM 1436 O O . GLU A 1 195 ? 26.333 66.344 24.208 1.00 27.73 440 GLU A O 1
ATOM 1442 N N . GLN A 1 196 ? 28.384 66.637 23.330 1.00 27.39 441 GLN A N 1
ATOM 1443 C CA . GLN A 1 196 ? 28.333 68.094 23.433 1.00 27.43 441 GLN A CA 1
ATOM 1444 C C . GLN A 1 196 ? 27.262 68.671 22.519 1.00 27.22 441 GLN A C 1
ATOM 1445 O O . GLN A 1 196 ? 26.485 69.529 22.936 1.00 27.66 441 GLN A O 1
ATOM 1451 N N . LEU A 1 197 ? 27.229 68.205 21.274 1.00 26.70 442 LEU A N 1
ATOM 1452 C CA . LEU A 1 197 ? 26.222 68.661 20.325 1.00 26.60 442 LEU A CA 1
ATOM 1453 C C . LEU A 1 197 ? 24.818 68.364 20.848 1.00 26.42 442 LEU A C 1
ATOM 1454 O O . LEU A 1 197 ? 23.964 69.254 20.867 1.00 26.06 442 LEU A O 1
ATOM 1459 N N . GLN A 1 198 ? 24.595 67.125 21.289 1.00 26.12 443 GLN A N 1
ATOM 1460 C CA . GLN A 1 198 ? 23.292 66.706 21.820 1.00 26.30 443 GLN A CA 1
ATOM 1461 C C . GLN A 1 198 ? 22.815 67.657 22.912 1.00 25.95 443 GLN A C 1
ATOM 1462 O O . GLN A 1 198 ? 21.702 68.176 22.847 1.00 26.31 443 GLN A O 1
ATOM 1468 N N . TYR A 1 199 ? 23.677 67.883 23.900 1.00 25.56 444 TYR A N 1
ATOM 1469 C CA . TYR A 1 199 ? 23.399 68.781 25.023 1.00 25.25 444 TYR A CA 1
ATOM 1470 C C . TYR A 1 199 ? 22.928 70.152 24.571 1.00 25.08 444 TYR A C 1
ATOM 1471 O O . TYR A 1 199 ? 21.959 70.690 25.112 1.00 25.11 444 TYR A O 1
ATOM 1480 N N . ASN A 1 200 ? 23.623 70.714 23.588 1.00 25.01 445 ASN A N 1
ATOM 1481 C CA . ASN A 1 200 ? 23.291 72.041 23.084 1.00 25.12 445 ASN A CA 1
ATOM 1482 C C . ASN A 1 200 ? 21.927 72.055 22.410 1.00 24.80 445 ASN A C 1
ATOM 1483 O O . ASN A 1 200 ? 21.130 72.971 22.628 1.00 24.35 445 ASN A O 1
ATOM 1488 N N . LEU A 1 201 ? 21.666 71.028 21.604 1.00 24.86 446 LEU A N 1
ATOM 1489 C CA . LEU A 1 201 ? 20.363 70.847 20.962 1.00 24.68 446 LEU A CA 1
ATOM 1490 C C . LEU A 1 201 ? 19.257 70.593 21.996 1.00 24.45 446 LEU A C 1
ATOM 1491 O O . LEU A 1 201 ? 18.129 71.058 21.830 1.00 23.60 446 LEU A O 1
ATOM 1496 N N . GLU A 1 202 ? 19.589 69.851 23.052 1.00 24.66 447 GLU A N 1
ATOM 1497 C CA . GLU A 1 202 ? 18.670 69.634 24.175 1.00 25.00 447 GLU A CA 1
ATOM 1498 C C . GLU A 1 202 ? 18.388 70.937 24.922 1.00 24.32 447 GLU A C 1
ATOM 1499 O O . GLU A 1 202 ? 17.238 71.228 25.249 1.00 24.20 447 GLU A O 1
ATOM 1505 N N . LEU A 1 203 ? 19.440 71.711 25.189 1.00 24.03 448 LEU A N 1
ATOM 1506 C CA . LEU A 1 203 ? 19.292 73.046 25.787 1.00 23.98 448 LEU A CA 1
ATOM 1507 C C . LEU A 1 203 ? 18.395 73.948 24.935 1.00 23.53 448 LEU A C 1
ATOM 1508 O O . LEU A 1 203 ? 17.559 74.683 25.466 1.00 23.39 448 LEU A O 1
ATOM 1513 N N . ALA A 1 204 ? 18.584 73.891 23.618 1.00 22.96 449 ALA A N 1
ATOM 1514 C CA . ALA A 1 204 ? 17.787 74.676 22.673 1.00 22.73 449 ALA A CA 1
ATOM 1515 C C . ALA A 1 204 ? 16.317 74.246 22.682 1.00 22.61 449 ALA A C 1
ATOM 1516 O O . ALA A 1 204 ? 15.410 75.080 22.795 1.00 22.68 449 ALA A O 1
ATOM 1518 N N . PHE A 1 205 ? 16.101 72.940 22.556 1.00 22.11 450 PHE A N 1
ATOM 1519 C CA . PHE A 1 205 ? 14.766 72.350 22.564 1.00 22.11 450 PHE A CA 1
ATOM 1520 C C . PHE A 1 205 ? 14.017 72.739 23.842 1.00 21.87 450 PHE A C 1
ATOM 1521 O O . PHE A 1 205 ? 12.916 73.280 23.790 1.00 21.23 450 PHE A O 1
ATOM 1529 N N . HIS A 1 206 ? 14.640 72.498 24.987 1.00 22.15 451 HIS A N 1
ATOM 1530 C CA . HIS A 1 206 ? 14.019 72.820 26.272 1.00 22.73 451 HIS A CA 1
ATOM 1531 C C . HIS A 1 206 ? 13.812 74.297 26.497 1.00 22.50 451 HIS A C 1
ATOM 1532 O O . HIS A 1 206 ? 12.832 74.691 27.130 1.00 22.62 451 HIS A O 1
ATOM 1539 N N . HIS A 1 207 ? 14.709 75.131 25.974 1.00 22.39 452 HIS A N 1
ATOM 1540 C CA . HIS A 1 207 ? 14.529 76.586 26.030 1.00 22.63 452 HIS A CA 1
ATOM 1541 C C . HIS A 1 207 ? 13.343 77.028 25.217 1.00 23.21 452 HIS A C 1
ATOM 1542 O O . HIS A 1 207 ? 12.550 77.857 25.671 1.00 23.02 452 HIS A O 1
ATOM 1549 N N . HIS A 1 208 ? 13.210 76.487 24.007 1.00 23.65 453 HIS A N 1
ATOM 1550 C CA . HIS A 1 208 ? 12.060 76.796 23.157 1.00 24.38 453 HIS A CA 1
ATOM 1551 C C . HIS A 1 208 ? 10.766 76.387 23.808 1.00 24.67 453 HIS A C 1
ATOM 1552 O O . HIS A 1 208 ? 9.810 77.167 23.839 1.00 25.43 453 HIS A O 1
ATOM 1559 N N . LEU A 1 209 ? 10.724 75.164 24.335 1.00 24.58 454 LEU A N 1
ATOM 1560 C CA . LEU A 1 209 ? 9.545 74.660 25.048 1.00 24.85 454 LEU A CA 1
ATOM 1561 C C . LEU A 1 209 ? 9.194 75.491 26.285 1.00 25.00 454 LEU A C 1
ATOM 1562 O O . LEU A 1 209 ? 8.020 75.647 26.622 1.00 24.96 454 LEU A O 1
ATOM 1567 N N . CYS A 1 210 ? 10.214 76.014 26.961 1.00 25.29 455 CYS A N 1
ATOM 1568 C CA . CYS A 1 210 ? 10.009 76.837 28.149 1.00 25.62 455 CYS A CA 1
ATOM 1569 C C . CYS A 1 210 ? 9.382 78.176 27.759 1.00 26.31 455 CYS A C 1
ATOM 1570 O O . CYS A 1 210 ? 8.317 78.532 28.259 1.00 26.22 455 CYS A O 1
ATOM 1573 N N . LYS A 1 211 ? 10.040 78.902 26.856 1.00 27.43 456 LYS A N 1
ATOM 1574 C CA . LYS A 1 211 ? 9.527 80.185 26.358 1.00 28.48 456 LYS A CA 1
ATOM 1575 C C . LYS A 1 211 ? 8.091 80.089 25.846 1.00 28.68 456 LYS A C 1
ATOM 1576 O O . LYS A 1 211 ? 7.264 80.957 26.127 1.00 28.35 456 LYS A O 1
ATOM 1582 N N . THR A 1 212 ? 7.805 79.026 25.098 1.00 29.32 457 THR A N 1
ATOM 1583 C CA . THR A 1 212 ? 6.510 78.857 24.442 1.00 29.38 457 THR A CA 1
ATOM 1584 C C . THR A 1 212 ? 5.462 78.155 25.307 1.00 29.70 457 THR A C 1
ATOM 1585 O O . THR A 1 212 ? 4.381 77.836 24.814 1.00 30.07 457 THR A O 1
ATOM 1589 N N . HIS A 1 213 ? 5.777 77.924 26.583 1.00 29.83 458 HIS A N 1
ATOM 1590 C CA . HIS A 1 213 ? 4.860 77.264 27.525 1.00 30.21 458 HIS A CA 1
ATOM 1591 C C . HIS A 1 213 ? 4.371 75.945 26.985 1.00 29.86 458 HIS A C 1
ATOM 1592 O O . HIS A 1 213 ? 3.168 75.720 26.827 1.00 28.79 458 HIS A O 1
ATOM 1599 N N . ARG A 1 214 ? 5.323 75.067 26.687 1.00 29.46 459 ARG A N 1
ATOM 1600 C CA . ARG A 1 214 ? 5.030 73.760 26.103 1.00 29.56 459 ARG A CA 1
ATOM 1601 C C . ARG A 1 214 ? 5.850 72.637 26.746 1.00 29.06 459 ARG A C 1
ATOM 1602 O O . ARG A 1 214 ? 5.990 71.565 26.167 1.00 28.75 459 ARG A O 1
ATOM 1610 N N . GLN A 1 215 ? 6.361 72.870 27.955 1.00 29.20 460 GLN A N 1
ATOM 1611 C CA . GLN A 1 215 ? 7.201 71.883 28.638 1.00 29.32 460 GLN A CA 1
ATOM 1612 C C . GLN A 1 215 ? 6.411 70.642 29.044 1.00 29.41 460 GLN A C 1
ATOM 1613 O O . GLN A 1 215 ? 7.002 69.615 29.376 1.00 30.20 460 GLN A O 1
ATOM 1619 N N . SER A 1 216 ? 5.082 70.741 29.026 1.00 29.27 461 SER A N 1
ATOM 1620 C CA . SER A 1 216 ? 4.212 69.627 29.398 1.00 29.98 461 SER A CA 1
ATOM 1621 C C . SER A 1 216 ? 4.325 68.434 28.447 1.00 29.43 461 SER A C 1
ATOM 1622 O O . SER A 1 216 ? 4.077 67.300 28.854 1.00 29.48 461 SER A O 1
ATOM 1625 N N . ILE A 1 217 ? 4.706 68.683 27.194 1.00 29.25 462 ILE A N 1
ATOM 1626 C CA . ILE A 1 217 ? 4.824 67.604 26.205 1.00 29.12 462 ILE A CA 1
ATOM 1627 C C . ILE A 1 217 ? 6.028 66.692 26.460 1.00 28.85 462 ILE A C 1
ATOM 1628 O O . ILE A 1 217 ? 6.042 65.556 25.992 1.00 28.77 462 ILE A O 1
ATOM 1633 N N . LEU A 1 218 ? 7.026 67.190 27.195 1.00 29.07 463 LEU A N 1
ATOM 1634 C CA . LEU A 1 218 ? 8.245 66.425 27.517 1.00 29.10 463 LEU A CA 1
ATOM 1635 C C . LEU A 1 218 ? 7.946 65.029 28.044 1.00 29.26 463 LEU A C 1
ATOM 1636 O O . LEU A 1 218 ? 8.512 64.045 27.565 1.00 30.16 463 LEU A O 1
ATOM 1641 N N . ALA A 1 219 ? 7.053 64.954 29.028 1.00 28.80 464 ALA A N 1
ATOM 1642 C CA . ALA A 1 219 ? 6.671 63.680 29.634 1.00 28.99 464 ALA A CA 1
ATOM 1643 C C . ALA A 1 219 ? 5.814 62.817 28.704 1.00 29.30 464 ALA A C 1
ATOM 1644 O O . ALA A 1 219 ? 5.566 61.646 29.000 1.00 29.46 464 ALA A O 1
ATOM 1646 N N . LYS A 1 220 ? 5.368 63.397 27.589 1.00 29.77 465 LYS A N 1
ATOM 1647 C CA . LYS A 1 220 ? 4.489 62.718 26.631 1.00 29.59 465 LYS A CA 1
ATOM 1648 C C . LYS A 1 220 ? 5.213 62.220 25.378 1.00 29.81 465 LYS A C 1
ATOM 1649 O O . LYS A 1 220 ? 4.626 61.505 24.570 1.00 30.94 465 LYS A O 1
ATOM 1655 N N . LEU A 1 221 ? 6.481 62.588 25.212 1.00 29.99 466 LEU A N 1
ATOM 1656 C CA . LEU A 1 221 ? 7.281 62.062 24.109 1.00 30.12 466 LEU A CA 1
ATOM 1657 C C . LEU A 1 221 ? 7.541 60.581 24.365 1.00 30.69 466 LEU A C 1
ATOM 1658 O O . LEU A 1 221 ? 7.851 60.199 25.495 1.00 31.07 466 LEU A O 1
ATOM 1663 N N . PRO A 1 222 ? 7.422 59.740 23.321 1.00 31.63 467 PRO A N 1
ATOM 1664 C CA . PRO A 1 222 ? 7.626 58.309 23.523 1.00 31.98 467 PRO A CA 1
ATOM 1665 C C . PRO A 1 222 ? 9.103 57.983 23.777 1.00 32.49 467 PRO A C 1
ATOM 1666 O O . PRO A 1 222 ? 9.978 58.760 23.389 1.00 32.25 467 PRO A O 1
ATOM 1670 N N . PRO A 1 223 ? 9.387 56.847 24.435 1.00 33.25 468 PRO A N 1
ATOM 1671 C CA . PRO A 1 223 ? 10.789 56.557 24.766 1.00 33.61 468 PRO A CA 1
ATOM 1672 C C . PRO A 1 223 ? 11.685 56.337 23.542 1.00 34.20 468 PRO A C 1
ATOM 1673 O O . PRO A 1 223 ? 11.191 56.208 22.415 1.00 33.92 468 PRO A O 1
ATOM 1677 N N . LYS A 1 224 ? 12.995 56.306 23.780 1.00 34.24 469 LYS A N 1
ATOM 1678 C CA . LYS A 1 224 ? 13.969 55.971 22.746 1.00 33.81 469 LYS A CA 1
ATOM 1679 C C . LYS A 1 224 ? 13.776 54.530 22.280 1.00 34.00 469 LYS A C 1
ATOM 1680 O O . LYS A 1 224 ? 14.054 54.203 21.121 1.00 33.57 469 LYS A O 1
ATOM 1682 N N . GLY A 1 225 ? 13.302 53.677 23.188 1.00 33.42 470 GLY A N 1
ATOM 1683 C CA . GLY A 1 225 ? 13.034 52.275 22.880 1.00 33.22 470 GLY A CA 1
ATOM 1684 C C . GLY A 1 225 ? 11.889 52.033 21.914 1.00 33.47 470 GLY A C 1
ATOM 1685 O O . GLY A 1 225 ? 11.869 51.012 21.218 1.00 33.53 470 GLY A O 1
ATOM 1686 N N . LYS A 1 226 ? 10.934 52.961 21.862 1.00 32.82 471 LYS A N 1
ATOM 1687 C CA . LYS A 1 226 ? 9.793 52.826 20.957 1.00 32.72 471 LYS A CA 1
ATOM 1688 C C . LYS A 1 226 ? 10.217 52.974 19.498 1.00 32.19 471 LYS A C 1
ATOM 1689 O O . LYS A 1 226 ? 9.884 52.133 18.660 1.00 31.33 471 LYS A O 1
ATOM 1695 N N . LEU A 1 227 ? 10.947 54.044 19.202 1.00 31.70 472 LEU A N 1
ATOM 1696 C CA . LEU A 1 227 ? 11.461 54.264 17.852 1.00 32.33 472 LEU A CA 1
ATOM 1697 C C . LEU A 1 227 ? 12.363 53.113 17.405 1.00 32.32 472 LEU A C 1
ATOM 1698 O O . LEU A 1 227 ? 12.252 52.638 16.271 1.00 32.59 472 LEU A O 1
ATOM 1703 N N . ARG A 1 228 ? 13.243 52.669 18.299 1.00 32.02 473 ARG A N 1
ATOM 1704 C CA . ARG A 1 228 ? 14.118 51.524 18.039 1.00 32.59 473 ARG A CA 1
ATOM 1705 C C . ARG A 1 228 ? 13.315 50.255 17.761 1.00 32.68 473 ARG A C 1
ATOM 1706 O O . ARG A 1 228 ? 13.672 49.465 16.883 1.00 32.98 473 ARG A O 1
ATOM 1714 N N . SER A 1 229 ? 12.238 50.057 18.516 1.00 31.84 474 SER A N 1
ATOM 1715 C CA . SER A 1 229 ? 11.375 48.902 18.309 1.00 31.52 474 SER A CA 1
ATOM 1716 C C . SER A 1 229 ? 10.738 48.935 16.919 1.00 30.99 474 SER A C 1
ATOM 1717 O O . SER A 1 229 ? 10.588 47.892 16.284 1.00 31.19 474 SER A O 1
ATOM 1720 N N . LEU A 1 230 ? 10.372 50.131 16.455 1.00 30.48 475 LEU A N 1
ATOM 1721 C CA . LEU A 1 230 ? 9.801 50.305 15.114 1.00 30.41 475 LEU A CA 1
ATOM 1722 C C . LEU A 1 230 ? 10.831 50.080 13.998 1.00 30.72 475 LEU A C 1
ATOM 1723 O O . LEU A 1 230 ? 10.503 49.528 12.955 1.00 30.46 475 LEU A O 1
ATOM 1728 N N . CYS A 1 231 ? 12.068 50.519 14.214 1.00 31.25 476 CYS A N 1
ATOM 1729 C CA . CYS A 1 231 ? 13.136 50.313 13.235 1.00 31.11 476 CYS A CA 1
ATOM 1730 C C . CYS A 1 231 ? 13.558 48.856 13.200 1.00 30.51 476 CYS A C 1
ATOM 1731 O O . CYS A 1 231 ? 13.821 48.305 12.133 1.00 30.55 476 CYS A O 1
ATOM 1734 N N . SER A 1 232 ? 13.630 48.244 14.377 1.00 29.59 477 SER A N 1
ATOM 1735 C CA . SER A 1 232 ? 13.909 46.815 14.499 1.00 29.20 477 SER A CA 1
ATOM 1736 C C . SER A 1 232 ? 12.892 45.977 13.724 1.00 28.41 477 SER A C 1
ATOM 1737 O O . SER A 1 232 ? 13.268 45.056 13.000 1.00 28.34 477 SER A O 1
ATOM 1740 N N . GLN A 1 233 ? 11.612 46.303 13.895 1.00 27.81 478 GLN A N 1
ATOM 1741 C CA . GLN A 1 233 ? 10.521 45.636 13.182 1.00 27.38 478 GLN A CA 1
ATOM 1742 C C . GLN A 1 233 ? 10.646 45.784 11.677 1.00 27.37 478 GLN A C 1
ATOM 1743 O O . GLN A 1 233 ? 10.452 44.820 10.940 1.00 26.84 478 GLN A O 1
ATOM 1749 N N . HIS A 1 234 ? 10.956 46.996 11.225 1.00 27.70 479 HIS A N 1
ATOM 1750 C CA . HIS A 1 234 ? 11.109 47.256 9.795 1.00 27.96 479 HIS A CA 1
ATOM 1751 C C . HIS A 1 234 ? 12.141 46.350 9.178 1.00 27.77 479 HIS A C 1
ATOM 1752 O O . HIS A 1 234 ? 11.920 45.801 8.094 1.00 28.22 479 HIS A O 1
ATOM 1759 N N . VAL A 1 235 ? 13.270 46.176 9.864 1.00 27.12 480 VAL A N 1
ATOM 1760 C CA . VAL A 1 235 ? 14.353 45.322 9.369 1.00 26.87 480 VAL A CA 1
ATOM 1761 C C . VAL A 1 235 ? 13.967 43.840 9.400 1.00 26.96 480 VAL A C 1
ATOM 1762 O O . VAL A 1 235 ? 14.245 43.118 8.444 1.00 26.55 480 VAL A O 1
ATOM 1766 N N . GLU A 1 236 ? 13.325 43.393 10.483 1.00 26.98 481 GLU A N 1
ATOM 1767 C CA . GLU A 1 236 ? 12.796 42.025 10.557 1.00 26.97 481 GLU A CA 1
ATOM 1768 C C . GLU A 1 236 ? 11.967 41.696 9.326 1.00 26.13 481 GLU A C 1
ATOM 1769 O O . GLU A 1 236 ? 12.217 40.706 8.646 1.00 25.77 481 GLU A O 1
ATOM 1775 N N . ARG A 1 237 ? 10.973 42.540 9.054 1.00 25.92 482 ARG A N 1
ATOM 1776 C CA . ARG A 1 237 ? 10.010 42.288 7.983 1.00 25.96 482 ARG A CA 1
ATOM 1777 C C . ARG A 1 237 ? 10.657 42.318 6.600 1.00 26.19 482 ARG A C 1
ATOM 1778 O O . ARG A 1 237 ? 10.219 41.607 5.693 1.00 26.57 482 ARG A O 1
ATOM 1786 N N . LEU A 1 238 ? 11.691 43.143 6.444 1.00 26.13 483 LEU A N 1
ATOM 1787 C CA . LEU A 1 238 ? 12.473 43.177 5.215 1.00 26.22 483 LEU A CA 1
ATOM 1788 C C . LEU A 1 238 ? 13.208 41.857 5.002 1.00 26.64 483 LEU A C 1
ATOM 1789 O O . LEU A 1 238 ? 13.201 41.329 3.895 1.00 26.30 483 LEU A O 1
ATOM 1794 N N . GLN A 1 239 ? 13.830 41.326 6.057 1.00 27.21 484 GLN A N 1
ATOM 1795 C CA . GLN A 1 239 ? 14.544 40.043 5.974 1.00 28.12 484 GLN A CA 1
ATOM 1796 C C . GLN A 1 239 ? 13.624 38.883 5.587 1.00 28.08 484 GLN A C 1
ATOM 1797 O O . GLN A 1 239 ? 14.045 37.954 4.895 1.00 27.96 484 GLN A O 1
ATOM 1803 N N . ILE A 1 240 ? 12.376 38.936 6.041 1.00 27.76 485 ILE A N 1
ATOM 1804 C CA . ILE A 1 240 ? 11.378 37.944 5.655 1.00 27.85 485 ILE A CA 1
ATOM 1805 C C . ILE A 1 240 ? 11.003 38.103 4.180 1.00 28.62 485 ILE A C 1
ATOM 1806 O O . ILE A 1 240 ? 10.867 37.115 3.469 1.00 28.92 485 ILE A O 1
ATOM 1811 N N . PHE A 1 241 ? 10.845 39.344 3.722 1.00 29.69 486 PHE A N 1
ATOM 1812 C CA . PHE A 1 241 ? 10.550 39.608 2.311 1.00 30.64 486 PHE A CA 1
ATOM 1813 C C . PHE A 1 241 ? 11.757 39.305 1.424 1.00 31.69 486 PHE A C 1
ATOM 1814 O O . PHE A 1 241 ? 11.616 38.726 0.346 1.00 31.43 486 PHE A O 1
ATOM 1822 N N . GLN A 1 242 ? 12.934 39.716 1.890 1.00 33.28 487 GLN A N 1
ATOM 1823 C CA . GLN A 1 242 ? 14.216 39.442 1.223 1.00 34.97 487 GLN A CA 1
ATOM 1824 C C . GLN A 1 242 ? 14.359 37.952 0.916 1.00 35.30 487 GLN A C 1
ATOM 1825 O O . GLN A 1 242 ? 14.814 37.568 -0.160 1.00 35.80 487 GLN A O 1
ATOM 1831 N N . HIS A 1 243 ? 13.963 37.129 1.884 1.00 35.59 488 HIS A N 1
ATOM 1832 C CA . HIS A 1 243 ? 14.018 35.673 1.775 1.00 36.25 488 HIS A CA 1
ATOM 1833 C C . HIS A 1 243 ? 13.083 35.134 0.714 1.00 36.52 488 HIS A C 1
ATOM 1834 O O . HIS A 1 243 ? 13.400 34.148 0.052 1.00 35.85 488 HIS A O 1
ATOM 1841 N N . LEU A 1 244 ? 11.929 35.778 0.541 1.00 37.71 489 LEU A N 1
ATOM 1842 C CA . LEU A 1 244 ? 10.931 35.359 -0.456 1.00 38.07 489 LEU A CA 1
ATOM 1843 C C . LEU A 1 244 ? 11.228 35.874 -1.867 1.00 38.04 489 LEU A C 1
ATOM 1844 O O . LEU A 1 244 ? 11.033 35.150 -2.846 1.00 39.30 489 LEU A O 1
ATOM 1849 N N . HIS A 1 245 ? 11.667 37.128 -1.966 1.00 37.91 490 HIS A N 1
ATOM 1850 C CA . HIS A 1 245 ? 11.951 37.765 -3.257 1.00 37.35 490 HIS A CA 1
ATOM 1851 C C . HIS A 1 245 ? 13.330 38.384 -3.275 1.00 36.83 490 HIS A C 1
ATOM 1852 O O . HIS A 1 245 ? 13.464 39.609 -3.306 1.00 36.82 490 HIS A O 1
ATOM 1859 N N . PRO A 1 246 ? 14.384 37.547 -3.259 1.00 35.85 491 PRO A N 1
ATOM 1860 C CA . PRO A 1 246 ? 15.753 38.078 -3.276 1.00 35.06 491 PRO A CA 1
ATOM 1861 C C . PRO A 1 246 ? 16.149 38.794 -4.576 1.00 34.46 491 PRO A C 1
ATOM 1862 O O . PRO A 1 246 ? 16.962 39.720 -4.539 1.00 34.15 491 PRO A O 1
ATOM 1866 N N . ILE A 1 247 ? 15.581 38.380 -5.707 1.00 33.74 492 ILE A N 1
ATOM 1867 C CA . ILE A 1 247 ? 15.918 38.993 -6.994 1.00 33.16 492 ILE A CA 1
ATOM 1868 C C . ILE A 1 247 ? 15.313 40.389 -7.107 1.00 32.25 492 ILE A C 1
ATOM 1869 O O . ILE A 1 247 ? 15.943 41.287 -7.660 1.00 31.36 492 ILE A O 1
ATOM 1874 N N . VAL A 1 248 ? 14.100 40.567 -6.580 1.00 31.96 493 VAL A N 1
ATOM 1875 C CA . VAL A 1 248 ? 13.439 41.877 -6.580 1.00 30.80 493 VAL A CA 1
ATOM 1876 C C . VAL A 1 248 ? 14.222 42.882 -5.744 1.00 30.57 493 VAL A C 1
ATOM 1877 O O . VAL A 1 248 ? 14.405 44.030 -6.156 1.00 30.97 493 VAL A O 1
ATOM 1881 N N . VAL A 1 249 ? 14.682 42.458 -4.571 1.00 30.26 494 VAL A N 1
ATOM 1882 C CA . VAL A 1 249 ? 15.493 43.332 -3.727 1.00 29.97 494 VAL A CA 1
ATOM 1883 C C . VAL A 1 249 ? 16.753 43.767 -4.481 1.00 30.28 494 VAL A C 1
ATOM 1884 O O . VAL A 1 249 ? 17.046 44.959 -4.557 1.00 31.19 494 VAL A O 1
ATOM 1888 N N . GLN A 1 250 ? 17.480 42.810 -5.054 1.00 29.91 495 GLN A N 1
ATOM 1889 C CA . GLN A 1 250 ? 18.667 43.136 -5.848 1.00 30.41 495 GLN A CA 1
ATOM 1890 C C . GLN A 1 250 ? 18.320 44.023 -7.036 1.00 29.96 495 GLN A C 1
ATOM 1891 O O . GLN A 1 250 ? 18.956 45.051 -7.252 1.00 30.56 495 GLN A O 1
ATOM 1897 N N . ALA A 1 251 ? 17.301 43.624 -7.790 1.00 29.45 496 ALA A N 1
ATOM 1898 C CA . ALA A 1 251 ? 16.990 44.250 -9.075 1.00 29.64 496 ALA A CA 1
ATOM 1899 C C . ALA A 1 251 ? 16.183 45.537 -8.969 1.00 29.46 496 ALA A C 1
ATOM 1900 O O . ALA A 1 251 ? 16.399 46.455 -9.755 1.00 28.95 496 ALA A O 1
ATOM 1902 N N . ALA A 1 252 ? 15.262 45.599 -8.005 1.00 29.77 497 ALA A N 1
ATOM 1903 C CA . ALA A 1 252 ? 14.198 46.613 -8.007 1.00 29.80 497 ALA A CA 1
ATOM 1904 C C . ALA A 1 252 ? 14.171 47.570 -6.812 1.00 30.29 497 ALA A C 1
ATOM 1905 O O . ALA A 1 252 ? 13.403 48.532 -6.828 1.00 30.69 497 ALA A O 1
ATOM 1907 N N . PHE A 1 253 ? 14.976 47.322 -5.780 1.00 30.49 498 PHE A N 1
ATOM 1908 C CA . PHE A 1 253 ? 14.984 48.200 -4.604 1.00 30.13 498 PHE A CA 1
ATOM 1909 C C . PHE A 1 253 ? 16.063 49.273 -4.722 1.00 30.39 498 PHE A C 1
ATOM 1910 O O . PHE A 1 253 ? 17.075 49.057 -5.389 1.00 30.60 498 PHE A O 1
ATOM 1918 N N . PRO A 1 254 ? 15.856 50.436 -4.072 1.00 30.53 499 PRO A N 1
ATOM 1919 C CA . PRO A 1 254 ? 16.849 51.507 -4.159 1.00 30.52 499 PRO A CA 1
ATOM 1920 C C . PRO A 1 254 ? 18.143 51.145 -3.430 1.00 30.96 499 PRO A C 1
ATOM 1921 O O . PRO A 1 254 ? 18.089 50.577 -2.340 1.00 31.13 499 PRO A O 1
ATOM 1925 N N . PRO A 1 255 ? 19.302 51.459 -4.031 1.00 31.38 500 PRO A N 1
ATOM 1926 C CA . PRO A 1 255 ? 20.601 51.195 -3.403 1.00 31.22 500 PRO A CA 1
ATOM 1927 C C . PRO A 1 255 ? 20.711 51.683 -1.956 1.00 31.68 500 PRO A C 1
ATOM 1928 O O . PRO A 1 255 ? 21.219 50.954 -1.099 1.00 32.44 500 PRO A O 1
ATOM 1932 N N . LEU A 1 256 ? 20.240 52.901 -1.690 1.00 31.54 501 LEU A N 1
ATOM 1933 C CA . LEU A 1 256 ? 20.359 53.497 -0.355 1.00 31.30 501 LEU A CA 1
ATOM 1934 C C . LEU A 1 256 ? 19.544 52.723 0.677 1.00 31.18 501 LEU A C 1
ATOM 1935 O O . LEU A 1 256 ? 19.968 52.580 1.824 1.00 31.12 501 LEU A O 1
ATOM 1940 N N . TYR A 1 257 ? 18.379 52.228 0.263 1.00 30.68 502 TYR A N 1
ATOM 1941 C CA . TYR A 1 257 ? 17.527 51.409 1.127 1.00 30.37 502 TYR A CA 1
ATOM 1942 C C . TYR A 1 257 ? 18.262 50.143 1.568 1.00 30.85 502 TYR A C 1
ATOM 1943 O O . TYR A 1 257 ? 18.176 49.731 2.725 1.00 30.53 502 TYR A O 1
ATOM 1952 N N . LYS A 1 258 ? 18.990 49.538 0.636 1.00 31.16 503 LYS A N 1
ATOM 1953 C CA . LYS A 1 258 ? 19.700 48.291 0.898 1.00 31.81 503 LYS A CA 1
ATOM 1954 C C . LYS A 1 258 ? 20.937 48.504 1.776 1.00 33.24 503 LYS A C 1
ATOM 1955 O O . LYS A 1 258 ? 21.254 47.670 2.625 1.00 33.30 503 LYS A O 1
ATOM 1961 N N . GLU A 1 259 ? 21.623 49.626 1.567 1.00 34.12 504 GLU A N 1
ATOM 1962 C CA . GLU A 1 259 ? 22.746 50.032 2.414 1.00 34.47 504 GLU A CA 1
ATOM 1963 C C . GLU A 1 259 ? 22.328 50.204 3.879 1.00 34.32 504 GLU A C 1
ATOM 1964 O O . GLU A 1 259 ? 23.069 49.836 4.791 1.00 33.48 504 GLU A O 1
ATOM 1970 N N . LEU A 1 260 ? 21.149 50.780 4.092 1.00 33.83 505 LEU A N 1
ATOM 1971 C CA . LEU A 1 260 ? 20.679 51.119 5.432 1.00 33.02 505 LEU A CA 1
ATOM 1972 C C . LEU A 1 260 ? 20.000 49.957 6.136 1.00 33.04 505 LEU A C 1
ATOM 1973 O O . LEU A 1 260 ? 20.148 49.804 7.347 1.00 32.07 505 LEU A O 1
ATOM 1978 N N . PHE A 1 261 ? 19.256 49.148 5.383 1.00 34.15 506 PHE A N 1
ATOM 1979 C CA . PHE A 1 261 ? 18.347 48.160 5.973 1.00 35.13 506 PHE A CA 1
ATOM 1980 C C . PHE A 1 261 ? 18.661 46.709 5.623 1.00 36.97 506 PHE A C 1
ATOM 1981 O O . PHE A 1 261 ? 18.553 45.837 6.486 1.00 37.35 506 PHE A O 1
ATOM 1989 N N . SER A 1 262 ? 19.038 46.444 4.372 1.00 39.89 507 SER A N 1
ATOM 1990 C CA . SER A 1 262 ? 19.237 45.063 3.906 1.00 42.66 507 SER A CA 1
ATOM 1991 C C . SER A 1 262 ? 20.417 44.372 4.573 1.00 45.32 507 SER A C 1
ATOM 1992 O O . SER A 1 262 ? 20.346 43.176 4.847 1.00 46.29 507 SER A O 1
ATOM 1995 N N . THR A 1 263 ? 21.489 45.126 4.827 1.00 48.97 508 THR A N 1
ATOM 1996 C CA . THR A 1 263 ? 22.694 44.612 5.498 1.00 52.27 508 THR A CA 1
ATOM 1997 C C . THR A 1 263 ? 23.057 43.191 5.042 1.00 54.85 508 THR A C 1
ATOM 1998 O O . THR A 1 263 ? 22.807 42.212 5.751 1.00 56.45 508 THR A O 1
ATOM 2002 N N . GLU A 1 264 ? 23.647 43.091 3.853 1.00 56.90 509 GLU A N 1
ATOM 2003 C CA . GLU A 1 264 ? 23.987 41.795 3.271 1.00 58.68 509 GLU A CA 1
ATOM 2004 C C . GLU A 1 264 ? 25.482 41.521 3.425 1.00 59.75 509 GLU A C 1
ATOM 2005 O O . GLU A 1 264 ? 25.894 40.803 4.335 1.00 58.67 509 GLU A O 1
ATOM 2012 N N . ALA B 2 1 ? 23.030 48.005 -4.687 1.00 33.56 6 ALA B N 1
ATOM 2013 C CA . ALA B 2 1 ? 24.285 48.781 -4.464 1.00 34.16 6 ALA B CA 1
ATOM 2014 C C . ALA B 2 1 ? 24.431 49.190 -2.994 1.00 34.71 6 ALA B C 1
ATOM 2015 O O . ALA B 2 1 ? 23.607 48.821 -2.155 1.00 34.65 6 ALA B O 1
ATOM 2017 N N . HIS B 2 2 ? 25.487 49.949 -2.695 1.00 35.23 7 HIS B N 1
ATOM 2018 C CA . HIS B 2 2 ? 25.817 50.345 -1.319 1.00 35.07 7 HIS B CA 1
ATOM 2019 C C . HIS B 2 2 ? 26.814 51.481 -1.292 1.00 35.24 7 HIS B C 1
ATOM 2020 O O . HIS B 2 2 ? 27.317 51.895 -2.337 1.00 35.85 7 HIS B O 1
ATOM 2027 N N . LYS B 2 3 ? 27.099 51.993 -0.093 1.00 35.14 8 LYS B N 1
ATOM 2028 C CA . LYS B 2 3 ? 27.987 53.150 0.108 1.00 35.01 8 LYS B CA 1
ATOM 2029 C C . LYS B 2 3 ? 27.449 54.439 -0.536 1.00 34.47 8 LYS B C 1
ATOM 2030 O O . LYS B 2 3 ? 28.217 55.305 -0.961 1.00 34.57 8 LYS B O 1
ATOM 2036 N N . ILE B 2 4 ? 26.124 54.561 -0.578 1.00 34.22 9 ILE B N 1
ATOM 2037 C CA . ILE B 2 4 ? 25.453 55.749 -1.115 1.00 33.71 9 ILE B CA 1
ATOM 2038 C C . ILE B 2 4 ? 25.646 56.965 -0.202 1.00 33.06 9 ILE B C 1
ATOM 2039 O O . ILE B 2 4 ? 25.885 58.073 -0.685 1.00 32.57 9 ILE B O 1
ATOM 2044 N N . LEU B 2 5 ? 25.540 56.751 1.111 1.00 32.67 10 LEU B N 1
ATOM 2045 C CA . LEU B 2 5 ? 25.679 57.830 2.103 1.00 32.57 10 LEU B CA 1
ATOM 2046 C C . LEU B 2 5 ? 26.934 58.670 1.891 1.00 32.21 10 LEU B C 1
ATOM 2047 O O . LEU B 2 5 ? 26.856 59.896 1.801 1.00 32.08 10 LEU B O 1
ATOM 2052 N N . HIS B 2 6 ? 28.082 58.001 1.819 1.00 32.24 11 HIS B N 1
ATOM 2053 C CA . HIS B 2 6 ? 29.369 58.656 1.568 1.00 32.75 11 HIS B CA 1
ATOM 2054 C C . HIS B 2 6 ? 29.283 59.636 0.428 1.00 32.30 11 HIS B C 1
ATOM 2055 O O . HIS B 2 6 ? 29.720 60.782 0.554 1.00 32.06 11 HIS B O 1
ATOM 2062 N N . ARG B 2 7 ? 28.705 59.194 -0.688 1.00 31.92 12 ARG B N 1
ATOM 2063 C CA . ARG B 2 7 ? 28.526 60.044 -1.866 1.00 31.95 12 ARG B CA 1
ATOM 2064 C C . ARG B 2 7 ? 27.610 61.231 -1.566 1.00 30.91 12 ARG B C 1
ATOM 2065 O O . ARG B 2 7 ? 27.914 62.365 -1.947 1.00 30.30 12 ARG B O 1
ATOM 2073 N N . LEU B 2 8 ? 26.495 60.965 -0.887 1.00 29.79 13 LEU B N 1
ATOM 2074 C CA . LEU B 2 8 ? 25.537 62.019 -0.532 1.00 29.50 13 LEU B CA 1
ATOM 2075 C C . LEU B 2 8 ? 26.137 63.075 0.404 1.00 29.48 13 LEU B C 1
ATOM 2076 O O . LEU B 2 8 ? 25.827 64.264 0.280 1.00 29.28 13 LEU B O 1
ATOM 2081 N N . LEU B 2 9 ? 26.989 62.637 1.330 1.00 29.08 14 LEU B N 1
ATOM 2082 C CA . LEU B 2 9 ? 27.593 63.539 2.310 1.00 29.51 14 LEU B CA 1
ATOM 2083 C C . LEU B 2 9 ? 28.688 64.412 1.697 1.00 30.56 14 LEU B C 1
ATOM 2084 O O . LEU B 2 9 ? 28.752 65.612 1.971 1.00 30.36 14 LEU B O 1
ATOM 2089 N N . GLN B 2 10 ? 29.539 63.813 0.865 1.00 31.87 15 GLN B N 1
ATOM 2090 C CA . GLN B 2 10 ? 30.647 64.540 0.231 1.00 32.49 15 GLN B CA 1
ATOM 2091 C C . GLN B 2 10 ? 30.177 65.628 -0.734 1.00 33.01 15 GLN B C 1
ATOM 2092 O O . GLN B 2 10 ? 30.876 66.619 -0.936 1.00 33.31 15 GLN B O 1
ATOM 2098 N N . GLU B 2 11 ? 29.000 65.438 -1.326 1.00 33.84 16 GLU B N 1
ATOM 2099 C CA . GLU B 2 11 ? 28.445 66.403 -2.268 1.00 34.70 16 GLU B CA 1
ATOM 2100 C C . GLU B 2 11 ? 27.974 67.662 -1.548 1.00 34.45 16 GLU B C 1
ATOM 2101 O O . GLU B 2 11 ? 27.956 68.745 -2.129 1.00 34.90 16 GLU B O 1
ATOM 2107 N N . TYR C 1 19 ? -2.981 14.894 -4.779 1.00 41.61 264 TYR D N 1
ATOM 2108 C CA . TYR C 1 19 ? -4.353 14.377 -5.060 1.00 41.59 264 TYR D CA 1
ATOM 2109 C C . TYR C 1 19 ? -4.481 14.001 -6.531 1.00 41.59 264 TYR D C 1
ATOM 2110 O O . TYR C 1 19 ? -5.199 14.642 -7.301 1.00 40.88 264 TYR D O 1
ATOM 2119 N N . ALA C 1 20 ? -3.761 12.945 -6.899 1.00 41.91 265 ALA D N 1
ATOM 2120 C CA . ALA C 1 20 ? -3.705 12.462 -8.276 1.00 41.88 265 ALA D CA 1
ATOM 2121 C C . ALA C 1 20 ? -4.778 11.412 -8.571 1.00 41.53 265 ALA D C 1
ATOM 2122 O O . ALA C 1 20 ? -4.989 11.057 -9.731 1.00 42.03 265 ALA D O 1
ATOM 2124 N N . SER C 1 21 ? -5.443 10.913 -7.528 1.00 40.14 266 SER D N 1
ATOM 2125 C CA . SER C 1 21 ? -6.515 9.931 -7.689 1.00 39.63 266 SER D CA 1
ATOM 2126 C C . SER C 1 21 ? -7.745 10.334 -6.885 1.00 39.10 266 SER D C 1
ATOM 2127 O O . SER C 1 21 ? -7.652 11.127 -5.945 1.00 38.88 266 SER D O 1
ATOM 2130 N N . LEU C 1 22 ? -8.891 9.772 -7.263 1.00 38.11 267 LEU D N 1
ATOM 2131 C CA . LEU C 1 22 ? -10.173 10.095 -6.630 1.00 37.73 267 LEU D CA 1
ATOM 2132 C C . LEU C 1 22 ? -10.268 9.619 -5.174 1.00 37.07 267 LEU D C 1
ATOM 2133 O O . LEU C 1 22 ? -11.011 10.205 -4.380 1.00 35.81 267 LEU D O 1
ATOM 2138 N N . THR C 1 23 ? -9.525 8.566 -4.828 1.00 35.75 268 THR D N 1
ATOM 2139 C CA . THR C 1 23 ? -9.489 8.073 -3.447 1.00 34.86 268 THR D CA 1
ATOM 2140 C C . THR C 1 23 ? -8.921 9.136 -2.512 1.00 33.44 268 THR D C 1
ATOM 2141 O O . THR C 1 23 ? -9.462 9.370 -1.434 1.00 33.50 268 THR D O 1
ATOM 2145 N N . GLU C 1 24 ? -7.839 9.782 -2.938 1.00 32.55 269 GLU D N 1
ATOM 2146 C CA . GLU C 1 24 ? -7.243 10.878 -2.175 1.00 32.38 269 GLU D CA 1
ATOM 2147 C C . GLU C 1 24 ? -8.203 12.058 -2.065 1.00 31.86 269 GLU D C 1
ATOM 2148 O O . GLU C 1 24 ? -8.294 12.690 -1.013 1.00 32.17 269 GLU D O 1
ATOM 2154 N N . ILE C 1 25 ? -8.915 12.350 -3.153 1.00 31.10 270 ILE D N 1
ATOM 2155 C CA . ILE C 1 25 ? -9.901 13.434 -3.170 1.00 30.57 270 ILE D CA 1
ATOM 2156 C C . ILE C 1 25 ? -11.058 13.158 -2.207 1.00 30.10 270 ILE D C 1
ATOM 2157 O O . ILE C 1 25 ? -11.457 14.039 -1.452 1.00 30.10 270 ILE D O 1
ATOM 2162 N N . GLU C 1 26 ? -11.588 11.937 -2.236 1.00 30.16 271 GLU D N 1
ATOM 2163 C CA . GLU C 1 26 ? -12.705 11.550 -1.366 1.00 30.40 271 GLU D CA 1
ATOM 2164 C C . GLU C 1 26 ? -12.281 11.488 0.107 1.00 29.62 271 GLU D C 1
ATOM 2165 O O . GLU C 1 26 ? -13.097 11.707 1.010 1.00 30.05 271 GLU D O 1
ATOM 2171 N N . HIS C 1 27 ? -11.008 11.182 0.348 1.00 28.01 272 HIS D N 1
ATOM 2172 C CA . HIS C 1 27 ? -10.456 11.226 1.697 1.00 26.95 272 HIS D CA 1
ATOM 2173 C C . HIS C 1 27 ? -10.542 12.621 2.244 1.00 26.12 272 HIS D C 1
ATOM 2174 O O . HIS C 1 27 ? -10.930 12.813 3.396 1.00 25.56 272 HIS D O 1
ATOM 2181 N N . LEU C 1 28 ? -10.180 13.601 1.415 1.00 25.02 273 LEU D N 1
ATOM 2182 C CA . LEU C 1 28 ? -10.213 15.004 1.802 1.00 24.84 273 LEU D CA 1
ATOM 2183 C C . LEU C 1 28 ? -11.631 15.471 2.121 1.00 24.91 273 LEU D C 1
ATOM 2184 O O . LEU C 1 28 ? -11.839 16.222 3.074 1.00 24.70 273 LEU D O 1
ATOM 2189 N N . VAL C 1 29 ? -12.601 15.030 1.323 1.00 24.62 274 VAL D N 1
ATOM 2190 C CA . VAL C 1 29 ? -14.003 15.361 1.570 1.00 24.65 274 VAL D CA 1
ATOM 2191 C C . VAL C 1 29 ? -14.386 14.986 3.001 1.00 25.22 274 VAL D C 1
ATOM 2192 O O . VAL C 1 29 ? -14.889 15.820 3.754 1.00 24.84 274 VAL D O 1
ATOM 2196 N N . GLN C 1 30 ? -14.129 13.736 3.377 1.00 26.27 275 GLN D N 1
ATOM 2197 C CA . GLN C 1 30 ? -14.506 13.245 4.706 1.00 26.88 275 GLN D CA 1
ATOM 2198 C C . GLN C 1 30 ? -13.700 13.891 5.831 1.00 27.21 275 GLN D C 1
ATOM 2199 O O . GLN C 1 30 ? -14.198 14.041 6.947 1.00 27.16 275 GLN D O 1
ATOM 2205 N N . SER C 1 31 ? -12.464 14.285 5.535 1.00 27.36 276 SER D N 1
ATOM 2206 C CA . SER C 1 31 ? -11.656 15.046 6.481 1.00 27.29 276 SER D CA 1
ATOM 2207 C C . SER C 1 31 ? -12.266 16.427 6.746 1.00 27.56 276 SER D C 1
ATOM 2208 O O . SER C 1 31 ? -12.412 16.839 7.900 1.00 28.40 276 SER D O 1
ATOM 2211 N N . VAL C 1 32 ? -12.621 17.136 5.677 1.00 27.21 277 VAL D N 1
ATOM 2212 C CA . VAL C 1 32 ? -13.229 18.466 5.799 1.00 27.04 277 VAL D CA 1
ATOM 2213 C C . VAL C 1 32 ? -14.558 18.386 6.541 1.00 26.67 277 VAL D C 1
ATOM 2214 O O . VAL C 1 32 ? -14.807 19.162 7.463 1.00 25.69 277 VAL D O 1
ATOM 2218 N N . CYS C 1 33 ? -15.393 17.435 6.124 1.00 27.02 278 CYS D N 1
ATOM 2219 C CA . CYS C 1 33 ? -16.719 17.225 6.703 1.00 27.79 278 CYS D CA 1
ATOM 2220 C C . CYS C 1 33 ? -16.666 16.838 8.178 1.00 28.37 278 CYS D C 1
ATOM 2221 O O . CYS C 1 33 ? -17.527 17.246 8.960 1.00 28.37 278 CYS D O 1
ATOM 2224 N N . LYS C 1 34 ? -15.658 16.052 8.551 1.00 29.06 279 LYS D N 1
ATOM 2225 C CA . LYS C 1 34 ? -15.435 15.687 9.947 1.00 29.35 279 LYS D CA 1
ATOM 2226 C C . LYS C 1 34 ? -15.023 16.926 10.732 1.00 29.15 279 LYS D C 1
ATOM 2227 O O . LYS C 1 34 ? -15.683 17.296 11.701 1.00 29.62 279 LYS D O 1
ATOM 2233 N N . SER C 1 35 ? -13.948 17.577 10.292 1.00 28.86 280 SER D N 1
ATOM 2234 C CA . SER C 1 35 ? -13.460 18.800 10.935 1.00 28.15 280 SER D CA 1
ATOM 2235 C C . SER C 1 35 ? -14.588 19.772 11.242 1.00 27.92 280 SER D C 1
ATOM 2236 O O . SER C 1 35 ? -14.584 20.415 12.293 1.00 28.65 280 SER D O 1
ATOM 2239 N N . TYR C 1 36 ? -15.547 19.882 10.323 1.00 27.60 281 TYR D N 1
ATOM 2240 C CA . TYR C 1 36 ? -16.703 20.747 10.522 1.00 27.21 281 TYR D CA 1
ATOM 2241 C C . TYR C 1 36 ? -17.634 20.220 11.614 1.00 26.95 281 TYR D C 1
ATOM 2242 O O . TYR C 1 36 ? -17.996 20.958 12.523 1.00 26.09 281 TYR D O 1
ATOM 2251 N N . ARG C 1 37 ? -18.029 18.953 11.515 1.00 27.65 282 ARG D N 1
ATOM 2252 C CA . ARG C 1 37 ? -18.898 18.344 12.531 1.00 28.06 282 ARG D CA 1
ATOM 2253 C C . ARG C 1 37 ? -18.351 18.552 13.941 1.00 27.52 282 ARG D C 1
ATOM 2254 O O . ARG C 1 37 ? -19.110 18.833 14.863 1.00 27.47 282 ARG D O 1
ATOM 2262 N N . GLU C 1 38 ? -17.033 18.419 14.089 1.00 27.51 283 GLU D N 1
ATOM 2263 C CA . GLU C 1 38 ? -16.360 18.560 15.387 1.00 27.58 283 GLU D CA 1
ATOM 2264 C C . GLU C 1 38 ? -16.343 19.990 15.935 1.00 27.01 283 GLU D C 1
ATOM 2265 O O . GLU C 1 38 ? -16.118 20.189 17.132 1.00 26.79 283 GLU D O 1
ATOM 2271 N N . THR C 1 39 ? -16.553 20.975 15.061 1.00 26.17 284 THR D N 1
ATOM 2272 C CA . THR C 1 39 ? -16.358 22.379 15.409 1.00 25.59 284 THR D CA 1
ATOM 2273 C C . THR C 1 39 ? -17.531 23.278 15.003 1.00 25.51 284 THR D C 1
ATOM 2274 O O . THR C 1 39 ? -17.384 24.503 14.931 1.00 25.48 284 THR D O 1
ATOM 2278 N N . CYS C 1 40 ? -18.698 22.685 14.761 1.00 25.09 285 CYS D N 1
ATOM 2279 C CA . CYS C 1 40 ? -19.838 23.432 14.214 1.00 25.10 285 CYS D CA 1
ATOM 2280 C C . CYS C 1 40 ? -20.566 24.313 15.242 1.00 25.40 285 CYS D C 1
ATOM 2281 O O . CYS C 1 40 ? -21.473 25.064 14.874 1.00 25.35 285 CYS D O 1
ATOM 2284 N N . GLN C 1 41 ? -20.184 24.204 16.516 1.00 25.43 286 GLN D N 1
ATOM 2285 C CA . GLN C 1 41 ? -20.750 25.002 17.617 1.00 25.74 286 GLN D CA 1
ATOM 2286 C C . GLN C 1 41 ? -22.156 24.572 18.015 1.00 26.39 286 GLN D C 1
ATOM 2287 O O . GLN C 1 41 ? -22.393 24.243 19.174 1.00 25.49 286 GLN D O 1
ATOM 2293 N N . LEU C 1 42 ? -23.089 24.614 17.065 1.00 27.55 287 LEU D N 1
ATOM 2294 C CA . LEU C 1 42 ? -24.457 24.172 17.307 1.00 28.05 287 LEU D CA 1
ATOM 2295 C C . LEU C 1 42 ? -24.851 23.068 16.336 1.00 28.58 287 LEU D C 1
ATOM 2296 O O . LEU C 1 42 ? -24.748 23.238 15.116 1.00 27.89 287 LEU D O 1
ATOM 2301 N N . ARG C 1 43 ? -25.298 21.938 16.888 1.00 29.47 288 ARG D N 1
ATOM 2302 C CA . ARG C 1 43 ? -25.811 20.828 16.088 1.00 30.26 288 ARG D CA 1
ATOM 2303 C C . ARG C 1 43 ? -27.062 21.266 15.334 1.00 29.62 288 ARG D C 1
ATOM 2304 O O . ARG C 1 43 ? -27.916 21.960 15.891 1.00 28.97 288 ARG D O 1
ATOM 2312 N N . LEU C 1 44 ? -27.171 20.855 14.073 1.00 29.84 289 LEU D N 1
ATOM 2313 C CA . LEU C 1 44 ? -28.339 21.176 13.249 1.00 30.09 289 LEU D CA 1
ATOM 2314 C C . LEU C 1 44 ? -29.644 20.673 13.867 1.00 30.78 289 LEU D C 1
ATOM 2315 O O . LEU C 1 44 ? -30.672 21.341 13.770 1.00 30.44 289 LEU D O 1
ATOM 2320 N N . GLU C 1 45 ? -29.601 19.499 14.495 1.00 32.13 290 GLU D N 1
ATOM 2321 C CA . GLU C 1 45 ? -30.795 18.934 15.135 1.00 33.54 290 GLU D CA 1
ATOM 2322 C C . GLU C 1 45 ? -31.257 19.886 16.231 1.00 33.33 290 GLU D C 1
ATOM 2323 O O . GLU C 1 45 ? -32.420 20.282 16.264 1.00 33.03 290 GLU D O 1
ATOM 2329 N N . ASP C 1 46 ? -30.320 20.273 17.096 1.00 33.28 291 ASP D N 1
ATOM 2330 C CA . ASP C 1 46 ? -30.592 21.201 18.196 1.00 33.12 291 ASP D CA 1
ATOM 2331 C C . ASP C 1 46 ? -31.107 22.558 17.710 1.00 31.94 291 ASP D C 1
ATOM 2332 O O . ASP C 1 46 ? -31.891 23.200 18.408 1.00 31.68 291 ASP D O 1
ATOM 2337 N N . LEU C 1 47 ? -30.674 22.984 16.521 1.00 30.27 292 LEU D N 1
ATOM 2338 C CA . LEU C 1 47 ? -31.181 24.218 15.898 1.00 29.43 292 LEU D CA 1
ATOM 2339 C C . LEU C 1 47 ? -32.598 24.053 15.328 1.00 28.98 292 LEU D C 1
ATOM 2340 O O . LEU C 1 47 ? -33.432 24.950 15.465 1.00 27.88 292 LEU D O 1
ATOM 2345 N N . LEU C 1 48 ? -32.855 22.910 14.692 1.00 28.90 293 LEU D N 1
ATOM 2346 C CA . LEU C 1 48 ? -34.162 22.615 14.092 1.00 28.73 293 LEU D CA 1
ATOM 2347 C C . LEU C 1 48 ? -35.251 22.388 15.140 1.00 28.95 293 LEU D C 1
ATOM 2348 O O . LEU C 1 48 ? -36.377 22.865 14.982 1.00 28.65 293 LEU D O 1
ATOM 2353 N N . ARG C 1 49 ? -34.910 21.667 16.207 1.00 28.98 294 ARG D N 1
ATOM 2354 C CA . ARG C 1 49 ? -35.867 21.358 17.276 1.00 29.65 294 ARG D CA 1
ATOM 2355 C C . ARG C 1 49 ? -36.393 22.631 17.953 1.00 28.90 294 ARG D C 1
ATOM 2356 O O . ARG C 1 49 ? -37.478 22.625 18.534 1.00 28.32 294 ARG D O 1
ATOM 2364 N N . GLN C 1 50 ? -35.621 23.715 17.861 1.00 28.57 295 GLN D N 1
ATOM 2365 C CA . GLN C 1 50 ? -35.935 24.974 18.537 1.00 28.17 295 GLN D CA 1
ATOM 2366 C C . GLN C 1 50 ? -36.777 25.960 17.717 1.00 28.32 295 GLN D C 1
ATOM 2367 O O . GLN C 1 50 ? -37.044 27.065 18.181 1.00 27.83 295 GLN D O 1
ATOM 2373 N N . ARG C 1 51 ? -37.221 25.561 16.527 1.00 28.85 296 ARG D N 1
ATOM 2374 C CA . ARG C 1 51 ? -37.867 26.496 15.595 1.00 29.43 296 ARG D CA 1
ATOM 2375 C C . ARG C 1 51 ? -39.199 27.094 16.060 1.00 29.40 296 ARG D C 1
ATOM 2376 O O . ARG C 1 51 ? -39.542 28.203 15.656 1.00 29.73 296 ARG D O 1
ATOM 2384 N N . SER C 1 52 ? -39.940 26.387 16.909 1.00 29.85 297 SER D N 1
ATOM 2385 C CA . SER C 1 52 ? -41.142 26.963 17.529 1.00 29.94 297 SER D CA 1
ATOM 2386 C C . SER C 1 52 ? -40.793 27.966 18.634 1.00 29.97 297 SER D C 1
ATOM 2387 O O . SER C 1 52 ? -41.600 28.841 18.960 1.00 29.81 297 SER D O 1
ATOM 2390 N N . ASN C 1 53 ? -39.599 27.827 19.211 1.00 29.75 298 ASN D N 1
ATOM 2391 C CA . ASN C 1 53 ? -39.175 28.659 20.336 1.00 29.77 298 ASN D CA 1
ATOM 2392 C C . ASN C 1 53 ? -38.839 30.068 19.848 1.00 29.97 298 ASN D C 1
ATOM 2393 O O . ASN C 1 53 ? -37.694 30.371 19.506 1.00 29.72 298 ASN D O 1
ATOM 2398 N N . ILE C 1 54 ? -39.863 30.915 19.805 1.00 30.27 299 ILE D N 1
ATOM 2399 C CA . ILE C 1 54 ? -39.762 32.239 19.208 1.00 30.57 299 ILE D CA 1
ATOM 2400 C C . ILE C 1 54 ? -39.979 33.305 20.275 1.00 30.70 299 ILE D C 1
ATOM 2401 O O . ILE C 1 54 ? -40.881 33.179 21.102 1.00 30.99 299 ILE D O 1
ATOM 2406 N N . PHE C 1 55 ? -39.153 34.350 20.248 1.00 30.59 300 PHE D N 1
ATOM 2407 C CA . PHE C 1 55 ? -39.304 35.483 21.161 1.00 30.75 300 PHE D CA 1
ATOM 2408 C C . PHE C 1 55 ? -40.723 36.046 21.086 1.00 31.42 300 PHE D C 1
ATOM 2409 O O . PHE C 1 55 ? -41.290 36.179 20.001 1.00 31.75 300 PHE D O 1
ATOM 2417 N N . SER C 1 56 ? -41.289 36.372 22.246 1.00 31.92 301 SER D N 1
ATOM 2418 C CA . SER C 1 56 ? -42.615 36.977 22.320 1.00 32.13 301 SER D CA 1
ATOM 2419 C C . SER C 1 56 ? -42.582 38.429 21.850 1.00 32.67 301 SER D C 1
ATOM 2420 O O . SER C 1 56 ? -41.516 38.983 21.575 1.00 32.24 301 SER D O 1
ATOM 2423 N N . ARG C 1 57 ? -43.762 39.033 21.762 1.00 33.89 302 ARG D N 1
ATOM 2424 C CA . ARG C 1 57 ? -43.895 40.456 21.447 1.00 34.72 302 ARG D CA 1
ATOM 2425 C C . ARG C 1 57 ? -43.188 41.297 22.516 1.00 34.03 302 ARG D C 1
ATOM 2426 O O . ARG C 1 57 ? -42.538 42.299 22.209 1.00 33.21 302 ARG D O 1
ATOM 2434 N N . GLU C 1 58 ? -43.320 40.856 23.766 1.00 33.56 303 GLU D N 1
ATOM 2435 C CA . GLU C 1 58 ? -42.727 41.518 24.924 1.00 33.72 303 GLU D CA 1
ATOM 2436 C C . GLU C 1 58 ? -41.208 41.358 24.946 1.00 32.28 303 GLU D C 1
ATOM 2437 O O . GLU C 1 58 ? -40.481 42.328 25.155 1.00 31.78 303 GLU D O 1
ATOM 2443 N N . GLU C 1 59 ? -40.734 40.131 24.747 1.00 31.19 304 GLU D N 1
ATOM 2444 C CA . GLU C 1 59 ? -39.296 39.872 24.673 1.00 30.86 304 GLU D CA 1
ATOM 2445 C C . GLU C 1 59 ? -38.639 40.674 23.547 1.00 29.32 304 GLU D C 1
ATOM 2446 O O . GLU C 1 59 ? -37.546 41.213 23.732 1.00 29.20 304 GLU D O 1
ATOM 2452 N N . VAL C 1 60 ? -39.312 40.770 22.399 1.00 27.41 305 VAL D N 1
ATOM 2453 C CA . VAL C 1 60 ? -38.834 41.604 21.287 1.00 26.60 305 VAL D CA 1
ATOM 2454 C C . VAL C 1 60 ? -38.789 43.082 21.677 1.00 26.35 305 VAL D C 1
ATOM 2455 O O . VAL C 1 60 ? -37.797 43.765 21.421 1.00 26.05 305 VAL D O 1
ATOM 2459 N N . THR C 1 61 ? -39.869 43.563 22.293 1.00 26.52 306 THR D N 1
ATOM 2460 C CA . THR C 1 61 ? -39.934 44.926 22.835 1.00 26.06 306 THR D CA 1
ATOM 2461 C C . THR C 1 61 ? -38.799 45.173 23.832 1.00 25.93 306 THR D C 1
ATOM 2462 O O . THR C 1 61 ? -38.211 46.257 23.861 1.00 25.68 306 THR D O 1
ATOM 2466 N N . GLY C 1 62 ? -38.494 44.161 24.642 1.00 25.70 307 GLY D N 1
ATOM 2467 C CA . GLY C 1 62 ? -37.387 44.231 25.596 1.00 25.15 307 GLY D CA 1
ATOM 2468 C C . GLY C 1 62 ? -36.058 44.474 24.907 1.00 24.63 307 GLY D C 1
ATOM 2469 O O . GLY C 1 62 ? -35.322 45.385 25.282 1.00 24.18 307 GLY D O 1
ATOM 2470 N N . TYR C 1 63 ? -35.759 43.664 23.893 1.00 24.42 308 TYR D N 1
ATOM 2471 C CA . TYR C 1 63 ? -34.528 43.832 23.111 1.00 24.66 308 TYR D CA 1
ATOM 2472 C C . TYR C 1 63 ? -34.463 45.201 22.444 1.00 24.46 308 TYR D C 1
ATOM 2473 O O . TYR C 1 63 ? -33.407 45.834 22.428 1.00 24.41 308 TYR D O 1
ATOM 2482 N N . GLN C 1 64 ? -35.592 45.657 21.907 1.00 24.26 309 GLN D N 1
ATOM 2483 C CA . GLN C 1 64 ? -35.666 46.973 21.273 1.00 24.36 309 GLN D CA 1
ATOM 2484 C C . GLN C 1 64 ? -35.461 48.107 22.288 1.00 24.55 309 GLN D C 1
ATOM 2485 O O . GLN C 1 64 ? -34.926 49.163 21.941 1.00 24.29 309 GLN D O 1
ATOM 2491 N N . ARG C 1 65 ? -35.860 47.877 23.540 1.00 25.19 310 ARG D N 1
ATOM 2492 C CA . ARG C 1 65 ? -35.667 48.864 24.615 1.00 25.42 310 ARG D CA 1
ATOM 2493 C C . ARG C 1 65 ? -34.275 48.867 25.258 1.00 25.27 310 ARG D C 1
ATOM 2494 O O . ARG C 1 65 ? -33.959 49.779 26.020 1.00 25.13 310 ARG D O 1
ATOM 2502 N N A LYS C 1 66 ? -33.455 47.858 24.958 0.50 25.41 311 LYS D N 1
ATOM 2503 N N B LYS C 1 66 ? -33.455 47.861 24.959 0.50 25.27 311 LYS D N 1
ATOM 2504 C CA A LYS C 1 66 ? -32.053 47.849 25.385 0.50 25.57 311 LYS D CA 1
ATOM 2505 C CA B LYS C 1 66 ? -32.060 47.862 25.393 0.50 25.33 311 LYS D CA 1
ATOM 2506 C C A LYS C 1 66 ? -31.322 49.032 24.757 0.50 25.26 311 LYS D C 1
ATOM 2507 C C B LYS C 1 66 ? -31.323 49.035 24.757 0.50 25.13 311 LYS D C 1
ATOM 2508 O O A LYS C 1 66 ? -31.695 49.494 23.677 0.50 25.52 311 LYS D O 1
ATOM 2509 O O B LYS C 1 66 ? -31.692 49.492 23.674 0.50 25.41 311 LYS D O 1
ATOM 2520 N N . SER C 1 67 ? -30.284 49.516 25.431 1.00 24.91 312 SER D N 1
ATOM 2521 C CA . SER C 1 67 ? -29.475 50.610 24.902 1.00 24.58 312 SER D CA 1
ATOM 2522 C C . SER C 1 67 ? -28.627 50.080 23.750 1.00 24.40 312 SER D C 1
ATOM 2523 O O . SER C 1 67 ? -28.391 48.869 23.641 1.00 24.04 312 SER D O 1
ATOM 2526 N N . MET C 1 68 ? -28.180 50.994 22.895 1.00 24.16 313 MET D N 1
ATOM 2527 C CA . MET C 1 68 ? -27.432 50.635 21.697 1.00 23.88 313 MET D CA 1
ATOM 2528 C C . MET C 1 68 ? -26.133 49.913 22.040 1.00 24.11 313 MET D C 1
ATOM 2529 O O . MET C 1 68 ? -25.812 48.884 21.438 1.00 24.44 313 MET D O 1
ATOM 2534 N N . TRP C 1 69 ? -25.396 50.447 23.009 1.00 24.04 314 TRP D N 1
ATOM 2535 C CA . TRP C 1 69 ? -24.114 49.868 23.397 1.00 24.62 314 TRP D CA 1
ATOM 2536 C C . TRP C 1 69 ? -24.278 48.526 24.077 1.00 24.62 314 TRP D C 1
ATOM 2537 O O . TRP C 1 69 ? -23.449 47.626 23.913 1.00 24.07 314 TRP D O 1
ATOM 2548 N N . GLU C 1 70 ? -25.363 48.371 24.822 1.00 25.11 315 GLU D N 1
ATOM 2549 C CA . GLU C 1 70 ? -25.679 47.105 25.480 1.00 25.73 315 GLU D CA 1
ATOM 2550 C C . GLU C 1 70 ? -25.909 46.009 24.441 1.00 26.00 315 GLU D C 1
ATOM 2551 O O . GLU C 1 70 ? -25.380 44.907 24.566 1.00 25.92 315 GLU D O 1
ATOM 2557 N N . MET C 1 71 ? -26.685 46.326 23.406 1.00 26.40 316 MET D N 1
ATOM 2558 C CA . MET C 1 71 ? -26.962 45.374 22.329 1.00 26.65 316 MET D CA 1
ATOM 2559 C C . MET C 1 71 ? -25.715 45.071 21.493 1.00 25.94 316 MET D C 1
ATOM 2560 O O . MET C 1 71 ? -25.494 43.922 21.090 1.00 25.13 316 MET D O 1
ATOM 2565 N N . TRP C 1 72 ? -24.918 46.105 21.224 1.00 24.97 317 TRP D N 1
ATOM 2566 C CA . TRP C 1 72 ? -23.662 45.950 20.491 1.00 24.61 317 TRP D CA 1
ATOM 2567 C C . TRP C 1 72 ? -22.701 45.058 21.225 1.00 25.05 317 TRP D C 1
ATOM 2568 O O . TRP C 1 72 ? -22.041 44.213 20.616 1.00 25.10 317 TRP D O 1
ATOM 2579 N N . GLU C 1 73 ? -22.607 45.231 22.540 1.00 26.06 318 GLU D N 1
ATOM 2580 C CA . GLU C 1 73 ? -21.775 44.353 23.360 1.00 26.88 318 GLU D CA 1
ATOM 2581 C C . GLU C 1 73 ? -22.236 42.898 23.254 1.00 26.66 318 GLU D C 1
ATOM 2582 O O . GLU C 1 73 ? -21.417 42.000 23.048 1.00 26.88 318 GLU D O 1
ATOM 2588 N N . ARG C 1 74 ? -23.540 42.669 23.390 1.00 26.22 319 ARG D N 1
ATOM 2589 C CA . ARG C 1 74 ? -24.084 41.310 23.318 1.00 26.63 319 ARG D CA 1
ATOM 2590 C C . ARG C 1 74 ? -23.788 40.634 21.981 1.00 26.74 319 ARG D C 1
ATOM 2591 O O . ARG C 1 74 ? -23.378 39.479 21.953 1.00 27.09 319 ARG D O 1
ATOM 2599 N N . CYS C 1 75 ? -23.987 41.358 20.881 1.00 26.83 320 CYS D N 1
ATOM 2600 C CA . CYS C 1 75 ? -23.739 40.812 19.544 1.00 26.66 320 CYS D CA 1
ATOM 2601 C C . CYS C 1 75 ? -22.260 40.535 19.285 1.00 26.77 320 CYS D C 1
ATOM 2602 O O . CYS C 1 75 ? -21.907 39.506 18.712 1.00 27.16 320 CYS D O 1
ATOM 2605 N N . ALA C 1 76 ? -21.401 41.456 19.704 1.00 27.27 321 ALA D N 1
ATOM 2606 C CA . ALA C 1 76 ? -19.955 41.284 19.570 1.00 27.61 321 ALA D CA 1
ATOM 2607 C C . ALA C 1 76 ? -19.449 40.066 20.346 1.00 28.29 321 ALA D C 1
ATOM 2608 O O . ALA C 1 76 ? -18.473 39.440 19.934 1.00 29.52 321 ALA D O 1
ATOM 2610 N N . HIS C 1 77 ? -20.109 39.734 21.459 1.00 28.58 322 HIS D N 1
ATOM 2611 C CA . HIS C 1 77 ? -19.753 38.552 22.259 1.00 28.65 322 HIS D CA 1
ATOM 2612 C C . HIS C 1 77 ? -20.157 37.263 21.592 1.00 28.86 322 HIS D C 1
ATOM 2613 O O . HIS C 1 77 ? -19.377 36.307 21.552 1.00 28.47 322 HIS D O 1
ATOM 2620 N N . HIS C 1 78 ? -21.376 37.219 21.058 1.00 29.16 323 HIS D N 1
ATOM 2621 C CA . HIS C 1 78 ? -21.872 36.019 20.383 1.00 29.54 323 HIS D CA 1
ATOM 2622 C C . HIS C 1 78 ? -21.196 35.781 19.061 1.00 28.96 323 HIS D C 1
ATOM 2623 O O . HIS C 1 78 ? -21.112 34.641 18.594 1.00 28.34 323 HIS D O 1
ATOM 2630 N N . LEU C 1 79 ? -20.700 36.851 18.447 1.00 28.24 324 LEU D N 1
ATOM 2631 C CA . LEU C 1 79 ? -19.934 36.739 17.214 1.00 27.71 324 LEU D CA 1
ATOM 2632 C C . LEU C 1 79 ? -18.533 36.218 17.531 1.00 27.35 324 LEU D C 1
ATOM 2633 O O . LEU C 1 79 ? -18.020 35.333 16.842 1.00 26.53 324 LEU D O 1
ATOM 2638 N N . THR C 1 80 ? -17.927 36.757 18.587 1.00 27.17 325 THR D N 1
ATOM 2639 C CA . THR C 1 80 ? -16.604 36.323 19.031 1.00 27.46 325 THR D CA 1
ATOM 2640 C C . THR C 1 80 ? -16.571 34.831 19.346 1.00 27.80 325 THR D C 1
ATOM 2641 O O . THR C 1 80 ? -15.640 34.138 18.945 1.00 27.66 325 THR D O 1
ATOM 2645 N N . GLU C 1 81 ? -17.585 34.339 20.056 1.00 28.86 326 GLU D N 1
ATOM 2646 C CA . GLU C 1 81 ? -17.632 32.920 20.421 1.00 29.06 326 GLU D CA 1
ATOM 2647 C C . GLU C 1 81 ? -17.707 32.057 19.158 1.00 28.36 326 GLU D C 1
ATOM 2648 O O . GLU C 1 81 ? -17.008 31.052 19.048 1.00 28.04 326 GLU D O 1
ATOM 2654 N N . ALA C 1 82 ? -18.534 32.469 18.201 1.00 27.68 327 ALA D N 1
ATOM 2655 C CA . ALA C 1 82 ? -18.643 31.784 16.908 1.00 27.01 327 ALA D CA 1
ATOM 2656 C C . ALA C 1 82 ? -17.316 31.762 16.141 1.00 26.87 327 ALA D C 1
ATOM 2657 O O . ALA C 1 82 ? -16.978 30.769 15.503 1.00 26.85 327 ALA D O 1
ATOM 2659 N N . ILE C 1 83 ? -16.576 32.865 16.205 1.00 26.58 328 ILE D N 1
ATOM 2660 C CA . ILE C 1 83 ? -15.253 32.968 15.587 1.00 26.02 328 ILE D CA 1
ATOM 2661 C C . ILE C 1 83 ? -14.241 32.005 16.227 1.00 25.85 328 ILE D C 1
ATOM 2662 O O . ILE C 1 83 ? -13.380 31.446 15.541 1.00 25.96 328 ILE D O 1
ATOM 2667 N N . GLN C 1 84 ? -14.349 31.799 17.535 1.00 25.61 329 GLN D N 1
ATOM 2668 C CA . GLN C 1 84 ? -13.471 30.856 18.231 1.00 25.44 329 GLN D CA 1
ATOM 2669 C C . GLN C 1 84 ? -13.642 29.431 17.708 1.00 24.66 329 GLN D C 1
ATOM 2670 O O . GLN C 1 84 ? -12.686 28.656 17.689 1.00 25.05 329 GLN D O 1
ATOM 2676 N N . TYR C 1 85 ? -14.853 29.092 17.273 1.00 24.07 330 TYR D N 1
ATOM 2677 C CA . TYR C 1 85 ? -15.118 27.773 16.684 1.00 23.68 330 TYR D CA 1
ATOM 2678 C C . TYR C 1 85 ? -14.597 27.682 15.252 1.00 23.32 330 TYR D C 1
ATOM 2679 O O . TYR C 1 85 ? -14.236 26.601 14.782 1.00 23.00 330 TYR D O 1
ATOM 2688 N N . VAL C 1 86 ? -14.559 28.819 14.563 1.00 23.30 331 VAL D N 1
ATOM 2689 C CA . VAL C 1 86 ? -14.005 28.880 13.210 1.00 22.73 331 VAL D CA 1
ATOM 2690 C C . VAL C 1 86 ? -12.485 28.698 13.246 1.00 22.95 331 VAL D C 1
ATOM 2691 O O . VAL C 1 86 ? -11.922 28.000 12.404 1.00 23.80 331 VAL D O 1
ATOM 2695 N N . VAL C 1 87 ? -11.828 29.321 14.224 1.00 22.83 332 VAL D N 1
ATOM 2696 C CA . VAL C 1 87 ? -10.393 29.140 14.417 1.00 22.97 332 VAL D CA 1
ATOM 2697 C C . VAL C 1 87 ? -10.082 27.665 14.649 1.00 23.55 332 VAL D C 1
ATOM 2698 O O . VAL C 1 87 ? -9.117 27.139 14.100 1.00 23.60 332 VAL D O 1
ATOM 2702 N N . GLU C 1 88 ? -10.910 26.997 15.448 1.00 24.20 333 GLU D N 1
ATOM 2703 C CA . GLU C 1 88 ? -10.731 25.571 15.703 1.00 24.73 333 GLU D CA 1
ATOM 2704 C C . GLU C 1 88 ? -10.968 24.738 14.438 1.00 24.25 333 GLU D C 1
ATOM 2705 O O . GLU C 1 88 ? -10.178 23.849 14.133 1.00 23.84 333 GLU D O 1
ATOM 2711 N N . PHE C 1 89 ? -12.045 25.027 13.708 1.00 23.93 334 PHE D N 1
ATOM 2712 C CA . PHE C 1 89 ? -12.289 24.397 12.402 1.00 23.76 334 PHE D CA 1
ATOM 2713 C C . PHE C 1 89 ? -11.059 24.546 11.510 1.00 23.87 334 PHE D C 1
ATOM 2714 O O . PHE C 1 89 ? -10.627 23.581 10.876 1.00 23.57 334 PHE D O 1
ATOM 2722 N N . ALA C 1 90 ? -10.504 25.757 11.480 1.00 24.17 335 ALA D N 1
ATOM 2723 C CA . ALA C 1 90 ? -9.273 26.047 10.740 1.00 24.76 335 ALA D CA 1
ATOM 2724 C C . ALA C 1 90 ? -8.102 25.193 11.226 1.00 25.69 335 ALA D C 1
ATOM 2725 O O . ALA C 1 90 ? -7.362 24.627 10.421 1.00 26.37 335 ALA D O 1
ATOM 2727 N N . LYS C 1 91 ? -7.939 25.096 12.541 1.00 26.40 336 LYS D N 1
ATOM 2728 C CA . LYS C 1 91 ? -6.846 24.311 13.117 1.00 27.41 336 LYS D CA 1
ATOM 2729 C C . LYS C 1 91 ? -6.938 22.818 12.785 1.00 28.67 336 LYS D C 1
ATOM 2730 O O . LYS C 1 91 ? -5.913 22.136 12.704 1.00 29.21 336 LYS D O 1
ATOM 2736 N N . ARG C 1 92 ? -8.160 22.318 12.598 1.00 29.46 337 ARG D N 1
ATOM 2737 C CA . ARG C 1 92 ? -8.380 20.910 12.268 1.00 30.31 337 ARG D CA 1
ATOM 2738 C C . ARG C 1 92 ? -8.437 20.679 10.763 1.00 30.90 337 ARG D C 1
ATOM 2739 O O . ARG C 1 92 ? -8.468 19.533 10.316 1.00 31.08 337 ARG D O 1
ATOM 2747 N N . LEU C 1 93 ? -8.455 21.762 9.989 1.00 31.20 338 LEU D N 1
ATOM 2748 C CA . LEU C 1 93 ? -8.582 21.673 8.538 1.00 31.70 338 LEU D CA 1
ATOM 2749 C C . LEU C 1 93 ? -7.276 21.186 7.917 1.00 32.58 338 LEU D C 1
ATOM 2750 O O . LEU C 1 93 ? -6.203 21.729 8.195 1.00 32.52 338 LEU D O 1
ATOM 2755 N N . SER C 1 94 ? -7.381 20.156 7.080 1.00 34.33 339 SER D N 1
ATOM 2756 C CA . SER C 1 94 ? -6.213 19.515 6.470 1.00 34.72 339 SER D CA 1
ATOM 2757 C C . SER C 1 94 ? -5.453 20.471 5.553 1.00 34.23 339 SER D C 1
ATOM 2758 O O . SER C 1 94 ? -5.966 20.874 4.506 1.00 35.42 339 SER D O 1
ATOM 2761 N N . GLY C 1 95 ? -4.233 20.827 5.956 1.00 33.14 340 GLY D N 1
ATOM 2762 C CA . GLY C 1 95 ? -3.372 21.711 5.172 1.00 32.37 340 GLY D CA 1
ATOM 2763 C C . GLY C 1 95 ? -3.168 23.089 5.778 1.00 31.81 340 GLY D C 1
ATOM 2764 O O . GLY C 1 95 ? -2.222 23.789 5.416 1.00 31.99 340 GLY D O 1
ATOM 2765 N N . PHE C 1 96 ? -4.039 23.481 6.707 1.00 30.93 341 PHE D N 1
ATOM 2766 C CA . PHE C 1 96 ? -4.000 24.828 7.271 1.00 29.91 341 PHE D CA 1
ATOM 2767 C C . PHE C 1 96 ? -2.806 25.051 8.202 1.00 30.32 341 PHE D C 1
ATOM 2768 O O . PHE C 1 96 ? -2.129 26.078 8.105 1.00 30.34 341 PHE D O 1
ATOM 2776 N N . MET C 1 97 ? -2.550 24.098 9.097 1.00 30.26 342 MET D N 1
ATOM 2777 C CA . MET C 1 97 ? -1.483 24.249 10.096 1.00 30.97 342 MET D CA 1
ATOM 2778 C C . MET C 1 97 ? -0.076 24.060 9.526 1.00 31.24 342 MET D C 1
ATOM 2779 O O . MET C 1 97 ? 0.908 24.337 10.213 1.00 30.75 342 MET D O 1
ATOM 2784 N N . GLU C 1 98 ? 0.013 23.595 8.280 1.00 32.27 343 GLU D N 1
ATOM 2785 C CA . GLU C 1 98 ? 1.290 23.495 7.567 1.00 33.21 343 GLU D CA 1
ATOM 2786 C C . GLU C 1 98 ? 1.578 24.739 6.711 1.00 32.68 343 GLU D C 1
ATOM 2787 O O . GLU C 1 98 ? 2.529 24.756 5.928 1.00 32.32 343 GLU D O 1
ATOM 2793 N N . LEU C 1 99 ? 0.744 25.767 6.860 1.00 32.29 344 LEU D N 1
ATOM 2794 C CA . LEU C 1 99 ? 1.051 27.111 6.371 1.00 31.95 344 LEU D CA 1
ATOM 2795 C C . LEU C 1 99 ? 1.847 27.836 7.451 1.00 31.82 344 LEU D C 1
ATOM 2796 O O . LEU C 1 99 ? 1.810 27.439 8.619 1.00 32.18 344 LEU D O 1
ATOM 2801 N N . CYS C 1 100 ? 2.567 28.891 7.075 1.00 31.73 345 CYS D N 1
ATOM 2802 C CA . CYS C 1 100 ? 3.245 29.736 8.063 1.00 31.54 345 CYS D CA 1
ATOM 2803 C C . CYS C 1 100 ? 2.199 30.565 8.791 1.00 31.09 345 CYS D C 1
ATOM 2804 O O . CYS C 1 100 ? 1.125 30.816 8.250 1.00 31.18 345 CYS D O 1
ATOM 2807 N N . GLN C 1 101 ? 2.509 30.996 10.011 1.00 31.41 346 GLN D N 1
ATOM 2808 C CA . GLN C 1 101 ? 1.497 31.626 10.861 1.00 31.27 346 GLN D CA 1
ATOM 2809 C C . GLN C 1 101 ? 1.046 32.995 10.341 1.00 30.80 346 GLN D C 1
ATOM 2810 O O . GLN C 1 101 ? -0.088 33.407 10.591 1.00 31.39 346 GLN D O 1
ATOM 2816 N N . ASN C 1 102 ? 1.924 33.697 9.625 1.00 29.71 347 ASN D N 1
ATOM 2817 C CA . ASN C 1 102 ? 1.530 34.929 8.938 1.00 28.86 347 ASN D CA 1
ATOM 2818 C C . ASN C 1 102 ? 0.338 34.667 8.024 1.00 28.03 347 ASN D C 1
ATOM 2819 O O . ASN C 1 102 ? -0.645 35.407 8.044 1.00 27.85 347 ASN D O 1
ATOM 2824 N N . ASP C 1 103 ? 0.438 33.609 7.224 1.00 27.61 348 ASP D N 1
ATOM 2825 C CA . ASP C 1 103 ? -0.637 33.230 6.307 1.00 27.00 348 ASP D CA 1
ATOM 2826 C C . ASP C 1 103 ? -1.853 32.672 7.046 1.00 26.39 348 ASP D C 1
ATOM 2827 O O . ASP C 1 103 ? -2.990 32.945 6.654 1.00 25.43 348 ASP D O 1
ATOM 2832 N N . GLN C 1 104 ? -1.615 31.906 8.114 1.00 26.07 349 GLN D N 1
ATOM 2833 C CA . GLN C 1 104 ? -2.700 31.434 8.986 1.00 25.62 349 GLN D CA 1
ATOM 2834 C C . GLN C 1 104 ? -3.519 32.609 9.517 1.00 24.72 349 GLN D C 1
ATOM 2835 O O . GLN C 1 104 ? -4.746 32.574 9.492 1.00 24.67 349 GLN D O 1
ATOM 2841 N N . ILE C 1 105 ? -2.832 33.650 9.981 1.00 24.15 350 ILE D N 1
ATOM 2842 C CA . ILE C 1 105 ? -3.491 34.800 10.605 1.00 23.81 350 ILE D CA 1
ATOM 2843 C C . ILE C 1 105 ? -4.195 35.674 9.568 1.00 23.38 350 ILE D C 1
ATOM 2844 O O . ILE C 1 105 ? -5.336 36.090 9.773 1.00 23.65 350 ILE D O 1
ATOM 2849 N N . VAL C 1 106 ? -3.515 35.948 8.459 1.00 22.50 351 VAL D N 1
ATOM 2850 C CA . VAL C 1 106 ? -4.137 36.650 7.342 1.00 21.99 351 VAL D CA 1
ATOM 2851 C C . VAL C 1 106 ? -5.452 35.971 6.963 1.00 21.69 351 VAL D C 1
ATOM 2852 O O . VAL C 1 106 ? -6.501 36.622 6.939 1.00 21.76 351 VAL D O 1
ATOM 2856 N N . LEU C 1 107 ? -5.399 34.667 6.696 1.00 21.41 352 LEU D N 1
ATOM 2857 C CA . LEU C 1 107 ? -6.599 33.913 6.282 1.00 21.73 352 LEU D CA 1
ATOM 2858 C C . LEU C 1 107 ? -7.738 34.006 7.302 1.00 21.83 352 LEU D C 1
ATOM 2859 O O . LEU C 1 107 ? -8.903 34.136 6.922 1.00 21.75 352 LEU D O 1
ATOM 2864 N N . LEU C 1 108 ? -7.401 33.957 8.590 1.00 21.78 353 LEU D N 1
ATOM 2865 C CA . LEU C 1 108 ? -8.411 34.040 9.639 1.00 21.62 353 LEU D CA 1
ATOM 2866 C C . LEU C 1 108 ? -8.964 35.457 9.794 1.00 21.85 353 LEU D C 1
ATOM 2867 O O . LEU C 1 108 ? -10.175 35.634 9.897 1.00 21.20 353 LEU D O 1
ATOM 2872 N N . LYS C 1 109 ? -8.084 36.457 9.794 1.00 22.51 354 LYS D N 1
ATOM 2873 C CA . LYS C 1 109 ? -8.505 37.859 9.905 1.00 22.79 354 LYS D CA 1
ATOM 2874 C C . LYS C 1 109 ? -9.491 38.261 8.814 1.00 23.00 354 LYS D C 1
ATOM 2875 O O . LYS C 1 109 ? -10.456 38.973 9.086 1.00 23.94 354 LYS D O 1
ATOM 2881 N N . ALA C 1 110 ? -9.244 37.813 7.588 1.00 22.87 355 ALA D N 1
ATOM 2882 C CA . ALA C 1 110 ? -10.106 38.151 6.452 1.00 23.20 355 ALA D CA 1
ATOM 2883 C C . ALA C 1 110 ? -11.330 37.237 6.331 1.00 23.86 355 ALA D C 1
ATOM 2884 O O . ALA C 1 110 ? -12.407 37.691 5.938 1.00 24.88 355 ALA D O 1
ATOM 2886 N N . GLY C 1 111 ? -11.172 35.960 6.670 1.00 24.23 356 GLY D N 1
ATOM 2887 C CA . GLY C 1 111 ? -12.194 34.956 6.376 1.00 25.02 356 GLY D CA 1
ATOM 2888 C C . GLY C 1 111 ? -13.017 34.450 7.542 1.00 25.77 356 GLY D C 1
ATOM 2889 O O . GLY C 1 111 ? -13.936 33.663 7.339 1.00 26.27 356 GLY D O 1
ATOM 2890 N N . ALA C 1 112 ? -12.697 34.890 8.758 1.00 26.84 357 ALA D N 1
ATOM 2891 C CA . ALA C 1 112 ? -13.378 34.401 9.961 1.00 27.49 357 ALA D CA 1
ATOM 2892 C C . ALA C 1 112 ? -14.838 34.845 10.022 1.00 27.85 357 ALA D C 1
ATOM 2893 O O . ALA C 1 112 ? -15.717 34.048 10.340 1.00 27.91 357 ALA D O 1
ATOM 2895 N N . MET C 1 113 ? -15.084 36.116 9.724 1.00 28.81 358 MET D N 1
ATOM 2896 C CA . MET C 1 113 ? -16.442 36.662 9.723 1.00 30.32 358 MET D CA 1
ATOM 2897 C C . MET C 1 113 ? -17.259 36.128 8.547 1.00 30.08 358 MET D C 1
ATOM 2898 O O . MET C 1 113 ? -18.477 35.966 8.655 1.00 30.70 358 MET D O 1
ATOM 2903 N N . GLU C 1 114 ? -16.586 35.859 7.431 1.00 29.79 359 GLU D N 1
ATOM 2904 C CA . GLU C 1 114 ? -17.240 35.303 6.246 1.00 29.60 359 GLU D CA 1
ATOM 2905 C C . GLU C 1 114 ? -17.775 33.899 6.520 1.00 29.00 359 GLU D C 1
ATOM 2906 O O . GLU C 1 114 ? -18.884 33.570 6.106 1.00 30.08 359 GLU D O 1
ATOM 2912 N N . VAL C 1 115 ? -16.992 33.077 7.217 1.00 28.01 360 VAL D N 1
ATOM 2913 C CA . VAL C 1 115 ? -17.404 31.704 7.535 1.00 27.34 360 VAL D CA 1
ATOM 2914 C C . VAL C 1 115 ? -18.642 31.699 8.426 1.00 27.37 360 VAL D C 1
ATOM 2915 O O . VAL C 1 115 ? -19.571 30.925 8.203 1.00 27.38 360 VAL D O 1
ATOM 2919 N N . VAL C 1 116 ? -18.654 32.571 9.430 1.00 26.99 361 VAL D N 1
ATOM 2920 C CA . VAL C 1 116 ? -19.773 32.641 10.365 1.00 26.74 361 VAL D CA 1
ATOM 2921 C C . VAL C 1 116 ? -21.042 33.151 9.682 1.00 26.58 361 VAL D C 1
ATOM 2922 O O . VAL C 1 116 ? -22.135 32.667 9.965 1.00 26.80 361 VAL D O 1
ATOM 2926 N N . LEU C 1 117 ? -20.897 34.114 8.777 1.00 26.94 362 LEU D N 1
ATOM 2927 C CA . LEU C 1 117 ? -22.028 34.573 7.969 1.00 26.80 362 LEU D CA 1
ATOM 2928 C C . LEU C 1 117 ? -22.638 33.432 7.143 1.00 27.03 362 LEU D C 1
ATOM 2929 O O . LEU C 1 117 ? -23.850 33.412 6.919 1.00 27.32 362 LEU D O 1
ATOM 2934 N N . VAL C 1 118 ? -21.804 32.492 6.693 1.00 27.28 363 VAL D N 1
ATOM 2935 C CA . VAL C 1 118 ? -22.289 31.306 5.970 1.00 27.41 363 VAL D CA 1
ATOM 2936 C C . VAL C 1 118 ? -22.900 30.286 6.933 1.00 27.94 363 VAL D C 1
ATOM 2937 O O . VAL C 1 118 ? -23.989 29.768 6.681 1.00 28.99 363 VAL D O 1
ATOM 2941 N N . ARG C 1 119 ? -22.192 29.992 8.024 1.00 27.70 364 ARG D N 1
ATOM 2942 C CA . ARG C 1 119 ? -22.695 29.084 9.061 1.00 27.39 364 ARG D CA 1
ATOM 2943 C C . ARG C 1 119 ? -24.047 29.537 9.596 1.00 28.33 364 ARG D C 1
ATOM 2944 O O . ARG C 1 119 ? -24.918 28.721 9.898 1.00 27.69 364 ARG D O 1
ATOM 2952 N N . MET C 1 120 ? -24.201 30.852 9.706 1.00 29.09 365 MET D N 1
ATOM 2953 C CA . MET C 1 120 ? -25.420 31.481 10.206 1.00 29.57 365 MET D CA 1
ATOM 2954 C C . MET C 1 120 ? -26.708 30.961 9.566 1.00 28.68 365 MET D C 1
ATOM 2955 O O . MET C 1 120 ? -27.749 30.968 10.210 1.00 28.26 365 MET D O 1
ATOM 2960 N N . CYS C 1 121 ? -26.641 30.515 8.310 1.00 28.33 366 CYS D N 1
ATOM 2961 C CA . CYS C 1 121 ? -27.839 30.068 7.590 1.00 27.89 366 CYS D CA 1
ATOM 2962 C C . CYS C 1 121 ? -28.454 28.798 8.176 1.00 27.45 366 CYS D C 1
ATOM 2963 O O . CYS C 1 121 ? -29.660 28.581 8.049 1.00 27.71 366 CYS D O 1
ATOM 2966 N N . ARG C 1 122 ? -27.633 27.967 8.815 1.00 26.89 367 ARG D N 1
ATOM 2967 C CA . ARG C 1 122 ? -28.127 26.808 9.565 1.00 26.11 367 ARG D CA 1
ATOM 2968 C C . ARG C 1 122 ? -29.036 27.245 10.701 1.00 25.88 367 ARG D C 1
ATOM 2969 O O . ARG C 1 122 ? -30.007 26.558 11.024 1.00 25.83 367 ARG D O 1
ATOM 2977 N N . ALA C 1 123 ? -28.716 28.397 11.292 1.00 25.38 368 ALA D N 1
ATOM 2978 C CA . ALA C 1 123 ? -29.481 28.965 12.398 1.00 25.25 368 ALA D CA 1
ATOM 2979 C C . ALA C 1 123 ? -30.679 29.804 11.942 1.00 25.13 368 ALA D C 1
ATOM 2980 O O . ALA C 1 123 ? -31.354 30.413 12.770 1.00 25.24 368 ALA D O 1
ATOM 2982 N N . TYR C 1 124 ? -30.952 29.830 10.640 1.00 25.53 369 TYR D N 1
ATOM 2983 C CA . TYR C 1 124 ? -31.953 30.731 10.079 1.00 25.77 369 TYR D CA 1
ATOM 2984 C C . TYR C 1 124 ? -33.180 29.962 9.584 1.00 26.09 369 TYR D C 1
ATOM 2985 O O . TYR C 1 124 ? -33.053 28.901 8.974 1.00 26.32 369 TYR D O 1
ATOM 2994 N N . ASN C 1 125 ? -34.364 30.509 9.863 1.00 26.30 370 ASN D N 1
ATOM 2995 C CA . ASN C 1 125 ? -35.627 29.921 9.432 1.00 26.51 370 ASN D CA 1
ATOM 2996 C C . ASN C 1 125 ? -36.273 30.797 8.362 1.00 27.16 370 ASN D C 1
ATOM 2997 O O . ASN C 1 125 ? -36.863 31.829 8.672 1.00 27.19 370 ASN D O 1
ATOM 3002 N N . ALA C 1 126 ? -36.159 30.373 7.105 1.00 27.60 371 ALA D N 1
ATOM 3003 C CA . ALA C 1 126 ? -36.692 31.133 5.971 1.00 27.98 371 ALA D CA 1
ATOM 3004 C C . ALA C 1 126 ? -38.218 31.200 5.970 1.00 28.22 371 ALA D C 1
ATOM 3005 O O . ALA C 1 126 ? -38.793 32.122 5.395 1.00 28.22 371 ALA D O 1
ATOM 3007 N N . ASP C 1 127 ? -38.862 30.231 6.620 1.00 28.96 372 ASP D N 1
ATOM 3008 C CA . ASP C 1 127 ? -40.327 30.150 6.664 1.00 29.50 372 ASP D CA 1
ATOM 3009 C C . ASP C 1 127 ? -40.964 31.307 7.441 1.00 29.36 372 ASP D C 1
ATOM 3010 O O . ASP C 1 127 ? -42.050 31.762 7.088 1.00 29.56 372 ASP D O 1
ATOM 3015 N N . ASN C 1 128 ? -40.300 31.760 8.505 1.00 29.41 373 ASN D N 1
ATOM 3016 C CA . ASN C 1 128 ? -40.745 32.941 9.262 1.00 29.49 373 ASN D CA 1
ATOM 3017 C C . ASN C 1 128 ? -39.685 34.047 9.355 1.00 29.59 373 ASN D C 1
ATOM 3018 O O . ASN C 1 128 ? -39.865 35.022 10.084 1.00 30.30 373 ASN D O 1
ATOM 3023 N N . ARG C 1 129 ? -38.596 33.897 8.603 1.00 29.26 374 ARG D N 1
ATOM 3024 C CA . ARG C 1 129 ? -37.503 34.868 8.590 1.00 29.41 374 ARG D CA 1
ATOM 3025 C C . ARG C 1 129 ? -37.019 35.227 9.998 1.00 28.18 374 ARG D C 1
ATOM 3026 O O . ARG C 1 129 ? -37.229 36.344 10.472 1.00 27.95 374 ARG D O 1
ATOM 3034 N N . THR C 1 130 ? -36.378 34.261 10.655 1.00 26.90 375 THR D N 1
ATOM 3035 C CA . THR C 1 130 ? -35.840 34.447 11.999 1.00 26.14 375 THR D CA 1
ATOM 3036 C C . THR C 1 130 ? -34.482 33.766 12.142 1.00 26.02 375 THR D C 1
ATOM 3037 O O . THR C 1 130 ? -34.150 32.854 11.380 1.00 25.57 375 THR D O 1
ATOM 3041 N N . VAL C 1 131 ? -33.707 34.219 13.127 1.00 25.48 376 VAL D N 1
ATOM 3042 C CA . VAL C 1 131 ? -32.385 33.665 13.412 1.00 24.82 376 VAL D CA 1
ATOM 3043 C C . VAL C 1 131 ? -32.328 33.210 14.874 1.00 24.90 376 VAL D C 1
ATOM 3044 O O . VAL C 1 131 ? -33.068 33.722 15.719 1.00 24.36 376 VAL D O 1
ATOM 3048 N N . PHE C 1 132 ? -31.461 32.241 15.164 1.00 25.04 377 PHE D N 1
ATOM 3049 C CA . PHE C 1 132 ? -31.296 31.727 16.527 1.00 25.02 377 PHE D CA 1
ATOM 3050 C C . PHE C 1 132 ? -30.300 32.602 17.282 1.00 25.13 377 PHE D C 1
ATOM 3051 O O . PHE C 1 132 ? -29.128 32.695 16.905 1.00 24.52 377 PHE D O 1
ATOM 3059 N N . PHE C 1 133 ? -30.780 33.240 18.347 1.00 25.25 378 PHE D N 1
ATOM 3060 C CA . PHE C 1 133 ? -30.018 34.258 19.055 1.00 25.31 378 PHE D CA 1
ATOM 3061 C C . PHE C 1 133 ? -30.414 34.259 20.522 1.00 25.50 378 PHE D C 1
ATOM 3062 O O . PHE C 1 133 ? -31.559 34.564 20.856 1.00 25.45 378 PHE D O 1
ATOM 3070 N N . GLU C 1 134 ? -29.462 33.909 21.387 1.00 25.78 379 GLU D N 1
ATOM 3071 C CA . GLU C 1 134 ? -29.677 33.858 22.832 1.00 25.47 379 GLU D CA 1
ATOM 3072 C C . GLU C 1 134 ? -30.886 33.009 23.225 1.00 25.88 379 GLU D C 1
ATOM 3073 O O . GLU C 1 134 ? -31.699 33.406 24.069 1.00 25.60 379 GLU D O 1
ATOM 3079 N N . GLY C 1 135 ? -30.994 31.838 22.598 1.00 25.90 380 GLY D N 1
ATOM 3080 C CA . GLY C 1 135 ? -31.929 30.802 23.040 1.00 26.35 380 GLY D CA 1
ATOM 3081 C C . GLY C 1 135 ? -33.207 30.659 22.239 1.00 26.48 380 GLY D C 1
ATOM 3082 O O . GLY C 1 135 ? -33.800 29.583 22.213 1.00 26.18 380 GLY D O 1
ATOM 3083 N N . LYS C 1 136 ? -33.641 31.740 21.596 1.00 26.96 381 LYS D N 1
ATOM 3084 C CA . LYS C 1 136 ? -34.899 31.744 20.854 1.00 26.97 381 LYS D CA 1
ATOM 3085 C C . LYS C 1 136 ? -34.746 32.354 19.470 1.00 26.89 381 LYS D C 1
ATOM 3086 O O . LYS C 1 136 ? -33.799 33.095 19.202 1.00 26.61 381 LYS D O 1
ATOM 3092 N N . TYR C 1 137 ? -35.699 32.035 18.600 1.00 26.91 382 TYR D N 1
ATOM 3093 C CA . TYR C 1 137 ? -35.701 32.528 17.231 1.00 26.56 382 TYR D CA 1
ATOM 3094 C C . TYR C 1 137 ? -36.323 33.915 17.164 1.00 26.80 382 TYR D C 1
ATOM 3095 O O . TYR C 1 137 ? -37.431 34.129 17.665 1.00 27.89 382 TYR D O 1
ATOM 3104 N N . GLY C 1 138 ? -35.606 34.852 16.548 1.00 26.48 383 GLY D N 1
ATOM 3105 C CA . GLY C 1 138 ? -36.077 36.226 16.408 1.00 26.65 383 GLY D CA 1
ATOM 3106 C C . GLY C 1 138 ? -35.819 36.794 15.027 1.00 26.71 383 GLY D C 1
ATOM 3107 O O . GLY C 1 138 ? -34.872 36.394 14.344 1.00 26.87 383 GLY D O 1
ATOM 3108 N N . GLY C 1 139 ? -36.665 37.734 14.620 1.00 26.73 384 GLY D N 1
ATOM 3109 C CA . GLY C 1 139 ? -36.559 38.368 13.314 1.00 26.93 384 GLY D CA 1
ATOM 3110 C C . GLY C 1 139 ? -35.649 39.579 13.346 1.00 27.31 384 GLY D C 1
ATOM 3111 O O . GLY C 1 139 ? -35.060 39.896 14.382 1.00 26.58 384 GLY D O 1
ATOM 3112 N N . MET C 1 140 ? -35.543 40.246 12.195 1.00 28.01 385 MET D N 1
ATOM 3113 C CA . MET C 1 140 ? -34.734 41.459 12.030 1.00 28.81 385 MET D CA 1
ATOM 3114 C C . MET C 1 140 ? -34.953 42.463 13.152 1.00 27.73 385 MET D C 1
ATOM 3115 O O . MET C 1 140 ? -33.997 42.957 13.742 1.00 27.07 385 MET D O 1
ATOM 3120 N N . GLU C 1 141 ? -36.221 42.753 13.433 1.00 27.80 386 GLU D N 1
ATOM 3121 C CA . GLU C 1 141 ? -36.600 43.832 14.350 1.00 28.20 386 GLU D CA 1
ATOM 3122 C C . GLU C 1 141 ? -36.112 43.658 15.795 1.00 27.31 386 GLU D C 1
ATOM 3123 O O . GLU C 1 141 ? -36.150 44.607 16.573 1.00 27.13 386 GLU D O 1
ATOM 3129 N N . LEU C 1 142 ? -35.670 42.453 16.152 1.00 26.76 387 LEU D N 1
ATOM 3130 C CA . LEU C 1 142 ? -35.044 42.214 17.455 1.00 26.44 387 LEU D CA 1
ATOM 3131 C C . LEU C 1 142 ? -33.823 43.113 17.638 1.00 26.04 387 LEU D C 1
ATOM 3132 O O . LEU C 1 142 ? -33.574 43.602 18.738 1.00 25.13 387 LEU D O 1
ATOM 3137 N N . PHE C 1 143 ? -33.087 43.336 16.545 1.00 25.73 388 PHE D N 1
ATOM 3138 C CA . PHE C 1 143 ? -31.786 44.012 16.578 1.00 25.39 388 PHE D CA 1
ATOM 3139 C C . PHE C 1 143 ? -31.845 45.501 16.251 1.00 25.17 388 PHE D C 1
ATOM 3140 O O . PHE C 1 143 ? -30.816 46.113 15.956 1.00 25.63 388 PHE D O 1
ATOM 3148 N N . ARG C 1 144 ? -33.034 46.089 16.326 1.00 24.89 389 ARG D N 1
ATOM 3149 C CA . ARG C 1 144 ? -33.238 47.481 15.931 1.00 24.70 389 ARG D CA 1
ATOM 3150 C C . ARG C 1 144 ? -32.454 48.473 16.807 1.00 24.53 389 ARG D C 1
ATOM 3151 O O . ARG C 1 144 ? -32.145 49.582 16.368 1.00 23.92 389 ARG D O 1
ATOM 3159 N N . ALA C 1 145 ? -32.120 48.067 18.033 1.00 24.20 390 ALA D N 1
ATOM 3160 C CA . ALA C 1 145 ? -31.366 48.920 18.956 1.00 24.43 390 ALA D CA 1
ATOM 3161 C C . ALA C 1 145 ? -29.931 49.196 18.501 1.00 24.86 390 ALA D C 1
ATOM 3162 O O . ALA C 1 145 ? -29.330 50.179 18.931 1.00 24.99 390 ALA D O 1
ATOM 3164 N N . LEU C 1 146 ? -29.385 48.328 17.649 1.00 24.99 391 LEU D N 1
ATOM 3165 C CA . LEU C 1 146 ? -28.004 48.461 17.180 1.00 25.13 391 LEU D CA 1
ATOM 3166 C C . LEU C 1 146 ? -27.782 49.730 16.366 1.00 25.49 391 LEU D C 1
ATOM 3167 O O . LEU C 1 146 ? -26.715 50.338 16.444 1.00 25.92 391 LEU D O 1
ATOM 3172 N N . GLY C 1 147 ? -28.786 50.126 15.590 1.00 25.90 392 GLY D N 1
ATOM 3173 C CA . GLY C 1 147 ? -28.673 51.288 14.712 1.00 26.17 392 GLY D CA 1
ATOM 3174 C C . GLY C 1 147 ? -27.874 50.989 13.453 1.00 26.63 392 GLY D C 1
ATOM 3175 O O . GLY C 1 147 ? -27.085 51.822 12.995 1.00 26.56 392 GLY D O 1
ATOM 3176 N N . CYS C 1 148 ? -28.072 49.794 12.900 1.00 26.65 393 CYS D N 1
ATOM 3177 C CA . CYS C 1 148 ? -27.451 49.402 11.639 1.00 27.32 393 CYS D CA 1
ATOM 3178 C C . CYS C 1 148 ? -28.423 48.510 10.869 1.00 27.39 393 CYS D C 1
ATOM 3179 O O . CYS C 1 148 ? -28.130 47.354 10.558 1.00 26.87 393 CYS D O 1
ATOM 3182 N N . SER C 1 149 ? -29.583 49.088 10.566 1.00 27.68 394 SER D N 1
ATOM 3183 C CA . SER C 1 149 ? -30.693 48.384 9.927 1.00 27.90 394 SER D CA 1
ATOM 3184 C C . SER C 1 149 ? -30.333 47.768 8.573 1.00 27.69 394 SER D C 1
ATOM 3185 O O . SER C 1 149 ? -30.774 46.661 8.257 1.00 27.86 394 SER D O 1
ATOM 3188 N N . GLU C 1 150 ? -29.546 48.480 7.773 1.00 27.88 395 GLU D N 1
ATOM 3189 C CA . GLU C 1 150 ? -29.141 47.964 6.463 1.00 28.30 395 GLU D CA 1
ATOM 3190 C C . GLU C 1 150 ? -28.237 46.742 6.617 1.00 27.31 395 GLU D C 1
ATOM 3191 O O . GLU C 1 150 ? -28.419 45.736 5.930 1.00 27.31 395 GLU D O 1
ATOM 3197 N N . LEU C 1 151 ? -27.262 46.833 7.515 1.00 26.27 396 LEU D N 1
ATOM 3198 C CA . LEU C 1 151 ? -26.356 45.715 7.767 1.00 25.77 396 LEU D CA 1
ATOM 3199 C C . LEU C 1 151 ? -27.133 44.462 8.158 1.00 25.61 396 LEU D C 1
ATOM 3200 O O . LEU C 1 151 ? -26.904 43.385 7.609 1.00 25.42 396 LEU D O 1
ATOM 3205 N N . ILE C 1 152 ? -28.061 44.614 9.099 1.00 25.77 397 ILE D N 1
ATOM 3206 C CA . ILE C 1 152 ? -28.850 43.481 9.586 1.00 25.62 397 ILE D CA 1
ATOM 3207 C C . ILE C 1 152 ? -29.756 42.926 8.490 1.00 25.28 397 ILE D C 1
ATOM 3208 O O . ILE C 1 152 ? -29.908 41.716 8.370 1.00 24.83 397 ILE D O 1
ATOM 3213 N N . SER C 1 153 ? -30.349 43.812 7.692 1.00 25.81 398 SER D N 1
ATOM 3214 C CA . SER C 1 153 ? -31.120 43.391 6.520 1.00 26.15 398 SER D CA 1
ATOM 3215 C C . SER C 1 153 ? -30.255 42.543 5.606 1.00 25.80 398 SER D C 1
ATOM 3216 O O . SER C 1 153 ? -30.624 41.422 5.257 1.00 26.72 398 SER D O 1
ATOM 3219 N N . SER C 1 154 ? -29.098 43.082 5.233 1.00 25.13 399 SER D N 1
ATOM 3220 C CA . SER C 1 154 ? -28.174 42.396 4.330 1.00 25.23 399 SER D CA 1
ATOM 3221 C C . SER C 1 154 ? -27.773 41.008 4.835 1.00 24.69 399 SER D C 1
ATOM 3222 O O . SER C 1 154 ? -27.708 40.058 4.058 1.00 24.62 399 SER D O 1
ATOM 3225 N N . ILE C 1 155 ? -27.515 40.893 6.134 1.00 24.61 400 ILE D N 1
ATOM 3226 C CA . ILE C 1 155 ? -27.175 39.598 6.737 1.00 24.37 400 ILE D CA 1
ATOM 3227 C C . ILE C 1 155 ? -28.369 38.644 6.647 1.00 24.58 400 ILE D C 1
ATOM 3228 O O . ILE C 1 155 ? -28.200 37.453 6.384 1.00 24.49 400 ILE D O 1
ATOM 3233 N N . PHE C 1 156 ? -29.572 39.178 6.852 1.00 25.06 401 PHE D N 1
ATOM 3234 C CA . PHE C 1 156 ? -30.791 38.373 6.803 1.00 25.37 401 PHE D CA 1
ATOM 3235 C C . PHE C 1 156 ? -31.121 37.903 5.387 1.00 26.02 401 PHE D C 1
ATOM 3236 O O . PHE C 1 156 ? -31.477 36.740 5.193 1.00 26.39 401 PHE D O 1
ATOM 3244 N N . ASP C 1 157 ? -31.002 38.797 4.407 1.00 26.79 402 ASP D N 1
ATOM 3245 C CA . ASP C 1 157 ? -31.209 38.431 2.998 1.00 27.68 402 ASP D CA 1
ATOM 3246 C C . ASP C 1 157 ? -30.173 37.424 2.540 1.00 26.95 402 ASP D C 1
ATOM 3247 O O . ASP C 1 157 ? -30.504 36.461 1.853 1.00 26.68 402 ASP D O 1
ATOM 3252 N N . PHE C 1 158 ? -28.919 37.653 2.915 1.00 26.35 403 PHE D N 1
ATOM 3253 C CA . PHE C 1 158 ? -27.851 36.714 2.595 1.00 26.09 403 PHE D CA 1
ATOM 3254 C C . PHE C 1 158 ? -28.220 35.322 3.099 1.00 26.35 403 PHE D C 1
ATOM 3255 O O . PHE C 1 158 ? -28.249 34.361 2.329 1.00 26.27 403 PHE D O 1
ATOM 3263 N N . SER C 1 159 ? -28.536 35.229 4.389 1.00 26.60 404 SER D N 1
ATOM 3264 C CA . SER C 1 159 ? -28.903 33.951 5.004 1.00 26.88 404 SER D CA 1
ATOM 3265 C C . SER C 1 159 ? -30.146 33.310 4.374 1.00 26.88 404 SER D C 1
ATOM 3266 O O . SER C 1 159 ? -30.279 32.087 4.367 1.00 26.82 404 SER D O 1
ATOM 3269 N N . HIS C 1 160 ? -31.046 34.136 3.848 1.00 27.30 405 HIS D N 1
ATOM 3270 C CA . HIS C 1 160 ? -32.226 33.644 3.136 1.00 27.61 405 HIS D CA 1
ATOM 3271 C C . HIS C 1 160 ? -31.873 33.085 1.785 1.00 27.74 405 HIS D C 1
ATOM 3272 O O . HIS C 1 160 ? -32.426 32.064 1.364 1.00 27.45 405 HIS D O 1
ATOM 3279 N N . SER C 1 161 ? -30.955 33.750 1.088 1.00 27.89 406 SER D N 1
ATOM 3280 C CA . SER C 1 161 ? -30.495 33.269 -0.212 1.00 28.59 406 SER D CA 1
ATOM 3281 C C . SER C 1 161 ? -29.747 31.940 -0.060 1.00 28.29 406 SER D C 1
ATOM 3282 O O . SER C 1 161 ? -29.904 31.044 -0.889 1.00 28.48 406 SER D O 1
ATOM 3285 N N . LEU C 1 162 ? -28.956 31.818 1.007 1.00 28.30 407 LEU D N 1
ATOM 3286 C CA . LEU C 1 162 ? -28.240 30.572 1.321 1.00 28.13 407 LEU D CA 1
ATOM 3287 C C . LEU C 1 162 ? -29.172 29.423 1.722 1.00 28.12 407 LEU D C 1
ATOM 3288 O O . LEU C 1 162 ? -28.916 28.269 1.372 1.00 27.61 407 LEU D O 1
ATOM 3293 N N A SER C 1 163 ? -30.235 29.742 2.459 0.60 28.31 408 SER D N 1
ATOM 3294 N N B SER C 1 163 ? -30.240 29.746 2.450 0.40 28.17 408 SER D N 1
ATOM 3295 C CA A SER C 1 163 ? -31.224 28.738 2.872 0.60 28.45 408 SER D CA 1
ATOM 3296 C CA B SER C 1 163 ? -31.227 28.748 2.873 0.40 28.23 408 SER D CA 1
ATOM 3297 C C A SER C 1 163 ? -32.036 28.182 1.700 0.60 28.59 408 SER D C 1
ATOM 3298 C C B SER C 1 163 ? -32.031 28.182 1.700 0.40 28.53 408 SER D C 1
ATOM 3299 O O A SER C 1 163 ? -32.606 27.097 1.803 0.60 28.71 408 SER D O 1
ATOM 3300 O O B SER C 1 163 ? -32.593 27.091 1.803 0.40 28.65 408 SER D O 1
ATOM 3305 N N . ALA C 1 164 ? -32.088 28.924 0.595 1.00 28.84 409 ALA D N 1
ATOM 3306 C CA . ALA C 1 164 ? -32.798 28.479 -0.610 1.00 29.53 409 ALA D CA 1
ATOM 3307 C C . ALA C 1 164 ? -32.090 27.333 -1.342 1.00 30.42 409 ALA D C 1
ATOM 3308 O O . ALA C 1 164 ? -32.711 26.641 -2.145 1.00 31.57 409 ALA D O 1
ATOM 3310 N N . LEU C 1 165 ? -30.800 27.140 -1.075 1.00 31.37 410 LEU D N 1
ATOM 3311 C CA . LEU C 1 165 ? -30.032 26.047 -1.682 1.00 31.75 410 LEU D CA 1
ATOM 3312 C C . LEU C 1 165 ? -30.178 24.737 -0.913 1.00 32.19 410 LEU D C 1
ATOM 3313 O O . LEU C 1 165 ? -29.837 23.670 -1.431 1.00 32.05 410 LEU D O 1
ATOM 3318 N N . HIS C 1 166 ? -30.677 24.821 0.319 1.00 32.62 411 HIS D N 1
ATOM 3319 C CA . HIS C 1 166 ? -30.846 23.650 1.180 1.00 33.09 411 HIS D CA 1
ATOM 3320 C C . HIS C 1 166 ? -29.550 22.906 1.355 1.00 33.19 411 HIS D C 1
ATOM 3321 O O . HIS C 1 166 ? -29.489 21.690 1.164 1.00 32.99 411 HIS D O 1
ATOM 3328 N N . PHE C 1 167 ? -28.497 23.640 1.715 1.00 33.22 412 PHE D N 1
ATOM 3329 C CA . PHE C 1 167 ? -27.190 23.044 1.988 1.00 33.25 412 PHE D CA 1
ATOM 3330 C C . PHE C 1 167 ? -27.326 21.825 2.893 1.00 32.23 412 PHE D C 1
ATOM 3331 O O . PHE C 1 167 ? -28.057 21.863 3.882 1.00 32.18 412 PHE D O 1
ATOM 3339 N N . SER C 1 168 ? -26.624 20.748 2.553 1.00 31.22 413 SER D N 1
ATOM 3340 C CA . SER C 1 168 ? -26.410 19.653 3.493 1.00 30.30 413 SER D CA 1
ATOM 3341 C C . SER C 1 168 ? -25.266 20.069 4.406 1.00 29.29 413 SER D C 1
ATOM 3342 O O . SER C 1 168 ? -24.556 21.029 4.121 1.00 28.71 413 SER D O 1
ATOM 3345 N N . GLU C 1 169 ? -25.087 19.343 5.502 1.00 29.19 414 GLU D N 1
ATOM 3346 C CA . GLU C 1 169 ? -23.991 19.617 6.426 1.00 29.22 414 GLU D CA 1
ATOM 3347 C C . GLU C 1 169 ? -22.645 19.480 5.728 1.00 28.20 414 GLU D C 1
ATOM 3348 O O . GLU C 1 169 ? -21.756 20.311 5.912 1.00 28.11 414 GLU D O 1
ATOM 3354 N N . ASP C 1 170 ? -22.507 18.432 4.923 1.00 27.41 415 ASP D N 1
ATOM 3355 C CA . ASP C 1 170 ? -21.252 18.159 4.229 1.00 26.99 415 ASP D CA 1
ATOM 3356 C C . ASP C 1 170 ? -20.892 19.282 3.255 1.00 26.13 415 ASP D C 1
ATOM 3357 O O . ASP C 1 170 ? -19.732 19.669 3.171 1.00 25.73 415 ASP D O 1
ATOM 3362 N N . GLU C 1 171 ? -21.892 19.807 2.544 1.00 25.68 416 GLU D N 1
ATOM 3363 C CA . GLU C 1 171 ? -21.710 20.942 1.629 1.00 25.27 416 GLU D CA 1
ATOM 3364 C C . GLU C 1 171 ? -21.244 22.222 2.336 1.00 24.41 416 GLU D C 1
ATOM 3365 O O . GLU C 1 171 ? -20.393 22.943 1.815 1.00 23.90 416 GLU D O 1
ATOM 3371 N N . ILE C 1 172 ? -21.811 22.510 3.507 1.00 23.69 417 ILE D N 1
ATOM 3372 C CA . ILE C 1 172 ? -21.409 23.682 4.294 1.00 23.23 417 ILE D CA 1
ATOM 3373 C C . ILE C 1 172 ? -19.959 23.541 4.742 1.00 22.74 417 ILE D C 1
ATOM 3374 O O . ILE C 1 172 ? -19.186 24.504 4.697 1.00 22.83 417 ILE D O 1
ATOM 3379 N N . ALA C 1 173 ? -19.602 22.342 5.192 1.00 22.08 418 ALA D N 1
ATOM 3380 C CA . ALA C 1 173 ? -18.235 22.057 5.611 1.00 22.19 418 ALA D CA 1
ATOM 3381 C C . ALA C 1 173 ? -17.268 22.375 4.483 1.00 21.94 418 ALA D C 1
ATOM 3382 O O . ALA C 1 173 ? -16.299 23.108 4.677 1.00 22.40 418 ALA D O 1
ATOM 3384 N N . LEU C 1 174 ? -17.559 21.842 3.302 1.00 21.95 419 LEU D N 1
ATOM 3385 C CA . LEU C 1 174 ? -16.692 22.017 2.139 1.00 21.91 419 LEU D CA 1
ATOM 3386 C C . LEU C 1 174 ? -16.670 23.455 1.639 1.00 22.28 419 LEU D C 1
ATOM 3387 O O . LEU C 1 174 ? -15.601 23.986 1.341 1.00 23.05 419 LEU D O 1
ATOM 3392 N N . TYR C 1 175 ? -17.843 24.081 1.558 1.00 22.76 420 TYR D N 1
ATOM 3393 C CA . TYR C 1 175 ? -17.953 25.462 1.097 1.00 22.98 420 TYR D CA 1
ATOM 3394 C C . TYR C 1 175 ? -17.304 26.462 2.068 1.00 22.67 420 TYR D C 1
ATOM 3395 O O . TYR C 1 175 ? -16.613 27.386 1.628 1.00 22.21 420 TYR D O 1
ATOM 3404 N N . THR C 1 176 ? -17.511 26.276 3.375 1.00 22.31 421 THR D N 1
ATOM 3405 C CA . THR C 1 176 ? -16.889 27.153 4.374 1.00 22.06 421 THR D CA 1
ATOM 3406 C C . THR C 1 176 ? -15.379 26.947 4.434 1.00 21.90 421 THR D C 1
ATOM 3407 O O . THR C 1 176 ? -14.637 27.877 4.761 1.00 21.83 421 THR D O 1
ATOM 3411 N N . ALA C 1 177 ? -14.919 25.741 4.108 1.00 21.69 422 ALA D N 1
ATOM 3412 C CA . ALA C 1 177 ? -13.482 25.488 3.998 1.00 21.57 422 ALA D CA 1
ATOM 3413 C C . ALA C 1 177 ? -12.870 26.312 2.862 1.00 21.64 422 ALA D C 1
ATOM 3414 O O . ALA C 1 177 ? -11.725 26.745 2.958 1.00 21.69 422 ALA D O 1
ATOM 3416 N N . LEU C 1 178 ? -13.637 26.533 1.794 1.00 21.71 423 LEU D N 1
ATOM 3417 C CA . LEU C 1 178 ? -13.175 27.358 0.674 1.00 21.71 423 LEU D CA 1
ATOM 3418 C C . LEU C 1 178 ? -13.333 28.854 0.932 1.00 22.24 423 LEU D C 1
ATOM 3419 O O . LEU C 1 178 ? -12.542 29.649 0.430 1.00 23.10 423 LEU D O 1
ATOM 3424 N N . VAL C 1 179 ? -14.353 29.241 1.696 1.00 22.67 424 VAL D N 1
ATOM 3425 C CA . VAL C 1 179 ? -14.498 30.628 2.144 1.00 22.94 424 VAL D CA 1
ATOM 3426 C C . VAL C 1 179 ? -13.239 31.047 2.898 1.00 23.16 424 VAL D C 1
ATOM 3427 O O . VAL C 1 179 ? -12.665 32.102 2.635 1.00 23.57 424 VAL D O 1
ATOM 3431 N N . LEU C 1 180 ? -12.817 30.208 3.838 1.00 23.61 425 LEU D N 1
ATOM 3432 C CA . LEU C 1 180 ? -11.605 30.451 4.608 1.00 23.56 425 LEU D CA 1
ATOM 3433 C C . LEU C 1 180 ? -10.352 30.397 3.730 1.00 23.57 425 LEU D C 1
ATOM 3434 O O . LEU C 1 180 ? -9.598 31.374 3.649 1.00 23.48 425 LEU D O 1
ATOM 3439 N N . ILE C 1 181 ? -10.131 29.262 3.071 1.00 23.37 426 ILE D N 1
ATOM 3440 C CA . ILE C 1 181 ? -8.918 29.078 2.268 1.00 23.36 426 ILE D CA 1
ATOM 3441 C C . ILE C 1 181 ? -9.074 29.783 0.924 1.00 24.16 426 ILE D C 1
ATOM 3442 O O . ILE C 1 181 ? -9.729 29.272 0.005 1.00 24.49 426 ILE D O 1
ATOM 3447 N N . ASN C 1 182 ? -8.463 30.964 0.834 1.00 24.07 427 ASN D N 1
ATOM 3448 C CA . ASN C 1 182 ? -8.573 31.835 -0.326 1.00 24.27 427 ASN D CA 1
ATOM 3449 C C . ASN C 1 182 ? -7.217 32.471 -0.622 1.00 24.42 427 ASN D C 1
ATOM 3450 O O . ASN C 1 182 ? -6.717 33.253 0.178 1.00 24.25 427 ASN D O 1
ATOM 3455 N N . ALA C 1 183 ? -6.634 32.132 -1.772 1.00 24.56 428 ALA D N 1
ATOM 3456 C CA . ALA C 1 183 ? -5.268 32.548 -2.116 1.00 24.52 428 ALA D CA 1
ATOM 3457 C C . ALA C 1 183 ? -5.165 33.998 -2.598 1.00 24.58 428 ALA D C 1
ATOM 3458 O O . ALA C 1 183 ? -4.063 34.504 -2.806 1.00 24.99 428 ALA D O 1
ATOM 3460 N N . HIS C 1 184 ? -6.306 34.655 -2.789 1.00 24.75 429 HIS D N 1
ATOM 3461 C CA . HIS C 1 184 ? -6.335 36.064 -3.181 1.00 24.76 429 HIS D CA 1
ATOM 3462 C C . HIS C 1 184 ? -6.089 37.019 -2.042 1.00 24.25 429 HIS D C 1
ATOM 3463 O O . HIS C 1 184 ? -5.809 38.188 -2.287 1.00 23.77 429 HIS D O 1
ATOM 3470 N N . ARG C 1 185 ? -6.176 36.542 -0.795 1.00 24.45 430 ARG D N 1
ATOM 3471 C CA . ARG C 1 185 ? -6.002 37.403 0.387 1.00 24.20 430 ARG D CA 1
ATOM 3472 C C . ARG C 1 185 ? -4.684 38.189 0.342 1.00 24.03 430 ARG D C 1
ATOM 3473 O O . ARG C 1 185 ? -3.616 37.590 0.221 1.00 23.82 430 ARG D O 1
ATOM 3481 N N . PRO C 1 186 ? -4.752 39.530 0.452 1.00 24.10 431 PRO D N 1
ATOM 3482 C CA . PRO C 1 186 ? -3.514 40.308 0.504 1.00 24.11 431 PRO D CA 1
ATOM 3483 C C . PRO C 1 186 ? -2.714 40.018 1.771 1.00 24.13 431 PRO D C 1
ATOM 3484 O O . PRO C 1 186 ? -3.299 39.838 2.840 1.00 24.10 431 PRO D O 1
ATOM 3488 N N . GLY C 1 187 ? -1.391 39.967 1.639 1.00 24.36 432 GLY D N 1
ATOM 3489 C CA . GLY C 1 187 ? -0.496 39.762 2.780 1.00 24.73 432 GLY D CA 1
ATOM 3490 C C . GLY C 1 187 ? -0.008 38.335 2.954 1.00 24.90 432 GLY D C 1
ATOM 3491 O O . GLY C 1 187 ? 0.726 38.043 3.898 1.00 24.44 432 GLY D O 1
ATOM 3492 N N . LEU C 1 188 ? -0.415 37.450 2.043 1.00 25.49 433 LEU D N 1
ATOM 3493 C CA . LEU C 1 188 ? 0.027 36.057 2.052 1.00 25.73 433 LEU D CA 1
ATOM 3494 C C . LEU C 1 188 ? 1.467 35.963 1.556 1.00 26.62 433 LEU D C 1
ATOM 3495 O O . LEU C 1 188 ? 1.782 36.432 0.463 1.00 27.09 433 LEU D O 1
ATOM 3500 N N . GLN C 1 189 ? 2.333 35.356 2.362 1.00 27.83 434 GLN D N 1
ATOM 3501 C CA . GLN C 1 189 ? 3.747 35.208 2.013 1.00 29.24 434 GLN D CA 1
ATOM 3502 C C . GLN C 1 189 ? 4.020 34.001 1.117 1.00 30.19 434 GLN D C 1
ATOM 3503 O O . GLN C 1 189 ? 4.978 34.012 0.346 1.00 30.96 434 GLN D O 1
ATOM 3509 N N . GLU C 1 190 ? 3.182 32.971 1.221 1.00 31.27 435 GLU D N 1
ATOM 3510 C CA . GLU C 1 190 ? 3.355 31.740 0.450 1.00 31.72 435 GLU D CA 1
ATOM 3511 C C . GLU C 1 190 ? 2.079 31.444 -0.330 1.00 31.47 435 GLU D C 1
ATOM 3512 O O . GLU C 1 190 ? 1.412 30.430 -0.112 1.00 30.46 435 GLU D O 1
ATOM 3518 N N . LYS C 1 191 ? 1.771 32.357 -1.248 1.00 31.81 436 LYS D N 1
ATOM 3519 C CA . LYS C 1 191 ? 0.548 32.333 -2.055 1.00 31.95 436 LYS D CA 1
ATOM 3520 C C . LYS C 1 191 ? 0.340 31.019 -2.813 1.00 31.82 436 LYS D C 1
ATOM 3521 O O . LYS C 1 191 ? -0.771 30.496 -2.844 1.00 31.65 436 LYS D O 1
ATOM 3527 N N . ARG C 1 192 ? 1.403 30.498 -3.424 1.00 31.82 437 ARG D N 1
ATOM 3528 C CA . ARG C 1 192 ? 1.311 29.268 -4.224 1.00 32.13 437 ARG D CA 1
ATOM 3529 C C . ARG C 1 192 ? 0.892 28.063 -3.387 1.00 31.16 437 ARG D C 1
ATOM 3530 O O . ARG C 1 192 ? 0.153 27.198 -3.857 1.00 29.81 437 ARG D O 1
ATOM 3538 N N . LYS C 1 193 ? 1.374 28.013 -2.151 1.00 31.17 438 LYS D N 1
ATOM 3539 C CA . LYS C 1 19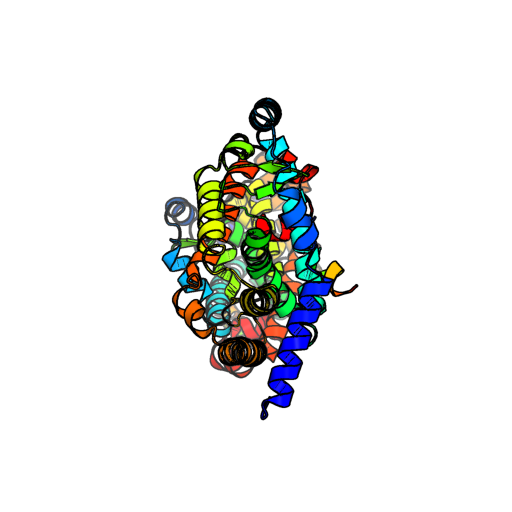3 ? 1.006 26.946 -1.228 1.00 31.44 438 LYS D CA 1
ATOM 3540 C C . LYS C 1 193 ? -0.479 27.043 -0.868 1.00 30.40 438 LYS D C 1
ATOM 3541 O O . LYS C 1 193 ? -1.171 26.027 -0.808 1.00 30.28 438 LYS D O 1
ATOM 3547 N N . VAL C 1 194 ? -0.968 28.263 -0.653 1.00 29.45 439 VAL D N 1
ATOM 3548 C CA . VAL C 1 194 ? -2.394 28.481 -0.387 1.00 29.57 439 VAL D CA 1
ATOM 3549 C C . VAL C 1 194 ? -3.230 28.210 -1.648 1.00 29.75 439 VAL D C 1
ATOM 3550 O O . VAL C 1 194 ? -4.316 27.632 -1.563 1.00 29.38 439 VAL D O 1
ATOM 3554 N N . GLU C 1 195 ? -2.723 28.624 -2.808 1.00 29.86 440 GLU D N 1
ATOM 3555 C CA . GLU C 1 195 ? -3.365 28.308 -4.087 1.00 30.99 440 GLU D CA 1
ATOM 3556 C C . GLU C 1 195 ? -3.542 26.801 -4.272 1.00 30.37 440 GLU D C 1
ATOM 3557 O O . GLU C 1 195 ? -4.597 26.352 -4.713 1.00 30.24 440 GLU D O 1
ATOM 3563 N N . GLN C 1 196 ? -2.513 26.027 -3.933 1.00 29.61 441 GLN D N 1
ATOM 3564 C CA . GLN C 1 196 ? -2.561 24.582 -4.128 1.00 29.44 441 GLN D CA 1
ATOM 3565 C C . GLN C 1 196 ? -3.616 23.944 -3.235 1.00 28.41 441 GLN D C 1
ATOM 3566 O O . GLN C 1 196 ? -4.431 23.149 -3.703 1.00 28.17 441 GLN D O 1
ATOM 3572 N N . LEU C 1 197 ? -3.591 24.301 -1.955 1.00 27.38 442 LEU D N 1
ATOM 3573 C CA . LEU C 1 197 ? -4.568 23.810 -0.987 1.00 27.18 442 LEU D CA 1
ATOM 3574 C C . LEU C 1 197 ? -5.995 24.225 -1.359 1.00 26.94 442 LEU D C 1
ATOM 3575 O O . LEU C 1 197 ? -6.940 23.463 -1.154 1.00 27.00 442 LEU D O 1
ATOM 3580 N N . GLN C 1 198 ? -6.145 25.430 -1.903 1.00 26.58 443 GLN D N 1
ATOM 3581 C CA . GLN C 1 198 ? -7.442 25.914 -2.376 1.00 26.59 443 GLN D CA 1
ATOM 3582 C C . GLN C 1 198 ? -7.965 25.082 -3.552 1.00 26.00 443 GLN D C 1
ATOM 3583 O O . GLN C 1 198 ? -9.154 24.788 -3.617 1.00 26.22 443 GLN D O 1
ATOM 3589 N N . TYR C 1 199 ? -7.078 24.710 -4.471 1.00 25.26 444 TYR D N 1
ATOM 3590 C CA . TYR C 1 199 ? -7.447 23.909 -5.642 1.00 25.15 444 TYR D CA 1
ATOM 3591 C C . TYR C 1 199 ? -7.883 22.499 -5.262 1.00 24.77 444 TYR D C 1
ATOM 3592 O O . TYR C 1 199 ? -8.850 21.970 -5.813 1.00 24.75 444 TYR D O 1
ATOM 3601 N N . ASN C 1 200 ? -7.149 21.888 -4.338 1.00 24.31 445 ASN D N 1
ATOM 3602 C CA . ASN C 1 200 ? -7.475 20.549 -3.865 1.00 23.95 445 ASN D CA 1
ATOM 3603 C C . ASN C 1 200 ? -8.836 20.533 -3.170 1.00 23.51 445 ASN D C 1
ATOM 3604 O O . ASN C 1 200 ? -9.613 19.592 -3.338 1.00 23.19 445 ASN D O 1
ATOM 3609 N N . LEU C 1 201 ? -9.119 21.592 -2.413 1.00 23.34 446 LEU D N 1
ATOM 3610 C CA . LEU C 1 201 ? -10.411 21.758 -1.737 1.00 23.18 446 LEU D CA 1
ATOM 3611 C C . LEU C 1 201 ? -11.552 22.080 -2.710 1.00 23.29 446 LEU D C 1
ATOM 3612 O O . LEU C 1 201 ? -12.706 21.745 -2.444 1.00 23.15 446 LEU D O 1
ATOM 3617 N N . GLU C 1 202 ? -11.230 22.741 -3.820 1.00 23.67 447 GLU D N 1
ATOM 3618 C CA . GLU C 1 202 ? -12.211 22.999 -4.882 1.00 24.18 447 GLU D CA 1
ATOM 3619 C C . GLU C 1 202 ? -12.570 21.700 -5.613 1.00 23.94 447 GLU D C 1
ATOM 3620 O O . GLU C 1 202 ? -13.730 21.476 -5.961 1.00 24.20 447 GLU D O 1
ATOM 3626 N N . LEU C 1 203 ? -11.573 20.847 -5.836 1.00 23.63 448 LEU D N 1
ATOM 3627 C CA . LEU C 1 203 ? -11.807 19.518 -6.396 1.00 23.73 448 LEU D CA 1
ATOM 3628 C C . LEU C 1 203 ? -12.677 18.676 -5.466 1.00 23.67 448 LEU D 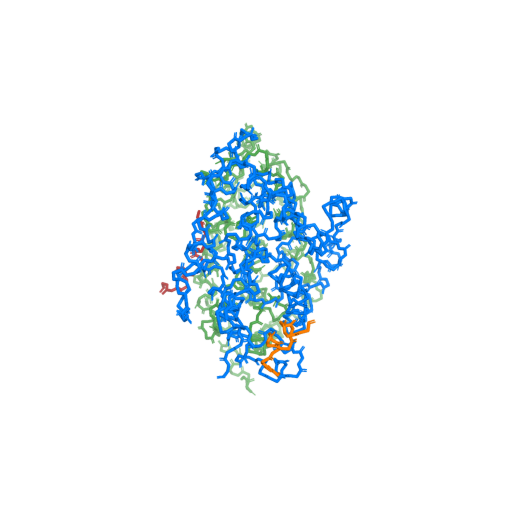C 1
ATOM 3629 O O . LEU C 1 203 ? -13.670 18.088 -5.897 1.00 23.79 448 LEU D O 1
ATOM 3634 N N . ALA C 1 204 ? -12.288 18.611 -4.195 1.00 23.44 449 ALA D N 1
ATOM 3635 C CA . ALA C 1 204 ? -13.040 17.864 -3.184 1.00 23.54 449 ALA D CA 1
ATOM 3636 C C . ALA C 1 204 ? -14.508 18.305 -3.157 1.00 23.53 449 ALA D C 1
ATOM 3637 O O . ALA C 1 204 ? -15.425 17.474 -3.166 1.00 23.65 449 ALA D O 1
ATOM 3639 N N . PHE C 1 205 ? -14.714 19.618 -3.137 1.00 23.13 450 PHE D N 1
ATOM 3640 C CA . PHE C 1 205 ? -16.050 20.204 -3.151 1.00 23.33 450 PHE D CA 1
ATOM 3641 C C . PHE C 1 205 ? -16.811 19.795 -4.413 1.00 22.56 450 PHE D C 1
ATOM 3642 O O . PHE C 1 205 ? -17.887 19.222 -4.333 1.00 22.31 450 PHE D O 1
ATOM 3650 N N . HIS C 1 206 ? -16.224 20.049 -5.576 1.00 22.55 451 HIS D N 1
ATOM 3651 C CA . HIS C 1 206 ? -16.884 19.756 -6.853 1.00 22.23 451 HIS D CA 1
ATOM 3652 C C . HIS C 1 206 ? -17.088 18.280 -7.107 1.00 21.87 451 HIS D C 1
ATOM 3653 O O . HIS C 1 206 ? -18.091 17.890 -7.706 1.00 21.81 451 HIS D O 1
ATOM 3660 N N . HIS C 1 207 ? -16.154 17.446 -6.652 1.00 21.75 452 HIS D N 1
ATOM 3661 C CA . HIS C 1 207 ? -16.296 15.985 -6.751 1.00 22.10 452 HIS D CA 1
ATOM 3662 C C . HIS C 1 207 ? -17.445 15.475 -5.923 1.00 22.52 452 HIS D C 1
ATOM 3663 O O . HIS C 1 207 ? -18.175 14.581 -6.348 1.00 22.60 452 HIS D O 1
ATOM 3670 N N . HIS C 1 208 ? -17.603 16.034 -4.727 1.00 23.18 453 HIS D N 1
ATOM 3671 C CA . HIS C 1 208 ? -18.725 15.705 -3.853 1.00 23.80 453 HIS D CA 1
ATOM 3672 C C . HIS C 1 208 ? -20.047 16.120 -4.453 1.00 24.16 453 HIS D C 1
ATOM 3673 O O . HIS C 1 208 ? -21.034 15.382 -4.370 1.00 24.65 453 HIS D O 1
ATOM 3680 N N . LEU C 1 209 ? -20.082 17.303 -5.063 1.00 24.37 454 LEU D N 1
ATOM 3681 C CA . LEU C 1 209 ? -21.283 17.781 -5.758 1.00 24.72 454 LEU D CA 1
ATOM 3682 C C . LEU C 1 209 ? -21.647 16.907 -6.955 1.00 24.93 454 LEU D C 1
ATOM 3683 O O . LEU C 1 209 ? -22.823 16.673 -7.221 1.00 24.86 454 LEU D O 1
ATOM 3688 N N . CYS C 1 210 ? -20.640 16.433 -7.679 1.00 25.46 455 CYS D N 1
ATOM 3689 C CA . CYS C 1 210 ? -20.882 15.566 -8.827 1.00 25.96 455 CYS D CA 1
ATOM 3690 C C . CYS C 1 210 ? -21.428 14.210 -8.365 1.00 26.39 455 CYS D C 1
ATOM 3691 O O . CYS C 1 210 ? -22.372 13.686 -8.954 1.00 26.46 455 CYS D O 1
ATOM 3694 N N . LYS C 1 211 ? -20.842 13.658 -7.304 1.00 26.93 456 LYS D N 1
ATOM 3695 C CA . LYS C 1 211 ? -21.305 12.387 -6.730 1.00 27.60 456 LYS D CA 1
ATOM 3696 C C . LYS C 1 211 ? -22.722 12.464 -6.156 1.00 27.66 456 LYS D C 1
ATOM 3697 O O . LYS C 1 211 ? -23.471 11.486 -6.218 1.00 27.13 456 LYS D O 1
ATOM 3703 N N . THR C 1 212 ? -23.079 13.617 -5.590 1.00 28.04 457 THR D N 1
ATOM 3704 C CA . THR C 1 212 ? -24.413 13.822 -5.011 1.00 28.27 457 THR D CA 1
ATOM 3705 C C . THR C 1 212 ? -25.403 14.451 -5.995 1.00 28.99 457 THR D C 1
ATOM 3706 O O . THR C 1 212 ? -26.509 14.829 -5.600 1.00 29.07 457 THR D O 1
ATOM 3710 N N . HIS C 1 213 ? -25.012 14.549 -7.269 1.00 29.78 458 HIS D N 1
ATOM 3711 C CA . HIS C 1 213 ? -25.841 15.160 -8.314 1.00 30.51 458 HIS D CA 1
ATOM 3712 C C . HIS C 1 213 ? -26.278 16.555 -7.935 1.00 30.86 458 HIS D C 1
ATOM 3713 O O . HIS C 1 213 ? -27.420 16.945 -8.185 1.00 30.74 458 HIS D O 1
ATOM 3720 N N . ARG C 1 214 ? -25.364 17.320 -7.337 1.00 30.75 459 ARG D N 1
ATOM 3721 C CA . ARG C 1 214 ? -25.679 18.646 -6.798 1.00 31.47 459 ARG D CA 1
ATOM 3722 C C . ARG C 1 214 ? -24.833 19.758 -7.426 1.00 32.30 459 ARG D C 1
ATOM 3723 O O . ARG C 1 214 ? -24.564 20.769 -6.786 1.00 32.64 459 ARG D O 1
ATOM 3731 N N . GLN C 1 215 ? -24.420 19.587 -8.680 1.00 33.66 460 GLN D N 1
ATOM 3732 C CA . GLN C 1 215 ? -23.626 20.621 -9.354 1.00 34.76 460 GLN D CA 1
ATOM 3733 C C . GLN C 1 215 ? -24.446 21.893 -9.578 1.00 35.36 460 GLN D C 1
ATOM 3734 O O . GLN C 1 215 ? -23.884 22.982 -9.690 1.00 36.33 460 GLN D O 1
ATOM 3740 N N . SER C 1 216 ? -25.770 21.747 -9.614 1.00 35.48 461 SER D N 1
ATOM 3741 C CA . SER C 1 216 ? -26.690 22.856 -9.884 1.00 36.04 461 SER D CA 1
ATOM 3742 C C . SER C 1 216 ? -26.579 24.046 -8.924 1.00 35.47 461 SER D C 1
ATOM 3743 O O . SER C 1 216 ? -26.942 25.161 -9.297 1.00 35.96 461 SER D O 1
ATOM 3746 N N . ILE C 1 217 ? -26.090 23.821 -7.704 1.00 35.28 462 ILE D N 1
ATOM 3747 C CA . ILE C 1 217 ? -25.964 24.906 -6.719 1.00 34.24 462 ILE D CA 1
ATOM 3748 C C . ILE C 1 217 ? -24.841 25.901 -7.037 1.00 33.57 462 ILE D C 1
ATOM 3749 O O . ILE C 1 217 ? -24.886 27.042 -6.575 1.00 33.06 462 ILE D O 1
ATOM 3754 N N . LEU C 1 218 ? -23.852 25.471 -7.822 1.00 33.05 463 LEU D N 1
ATOM 3755 C CA . LEU C 1 218 ? -22.638 26.265 -8.069 1.00 32.68 463 LEU D CA 1
ATOM 3756 C C . LEU C 1 218 ? -22.923 27.641 -8.670 1.00 32.70 463 LEU D C 1
ATOM 3757 O O . LEU C 1 218 ? -22.367 28.644 -8.220 1.00 32.64 463 LEU D O 1
ATOM 3762 N N . ALA C 1 219 ? -23.790 27.683 -9.677 1.00 32.60 464 ALA D N 1
ATOM 3763 C CA . ALA C 1 219 ? -24.187 28.947 -10.298 1.00 33.11 464 ALA D CA 1
ATOM 3764 C C . ALA C 1 219 ? -24.999 29.824 -9.339 1.00 33.31 464 ALA D C 1
ATOM 3765 O O . ALA C 1 219 ? -25.037 31.046 -9.491 1.00 33.04 464 ALA D O 1
ATOM 3767 N N . LYS C 1 220 ? -25.638 29.193 -8.353 1.00 33.94 465 LYS D N 1
ATOM 3768 C CA . LYS C 1 220 ? -26.495 29.893 -7.389 1.00 33.75 465 LYS D CA 1
ATOM 3769 C C . LYS C 1 220 ? -25.783 30.267 -6.080 1.00 33.36 465 LYS D C 1
ATOM 3770 O O . LYS C 1 220 ? -26.403 30.826 -5.176 1.00 34.42 465 LYS D O 1
ATOM 3776 N N . LEU C 1 221 ? -24.486 29.977 -5.987 1.00 32.90 466 LEU D N 1
ATOM 3777 C CA . LEU C 1 221 ? -23.677 30.411 -4.848 1.00 32.69 466 LEU D CA 1
ATOM 3778 C C . LEU C 1 221 ? -23.454 31.924 -4.924 1.00 33.26 466 LEU D C 1
ATOM 3779 O O . LEU C 1 221 ? -23.492 32.496 -6.009 1.00 32.98 466 LEU D O 1
ATOM 3784 N N . PRO C 1 222 ? -23.211 32.577 -3.771 1.00 34.60 467 PRO D N 1
ATOM 3785 C CA . PRO C 1 222 ? -23.016 34.026 -3.791 1.00 35.31 467 PRO D CA 1
ATOM 3786 C C . PRO C 1 222 ? -21.654 34.405 -4.370 1.00 36.08 467 PRO D C 1
ATOM 3787 O O . PRO C 1 222 ? -20.682 33.675 -4.166 1.00 35.95 467 PRO D O 1
ATOM 3791 N N . PRO C 1 223 ? -21.581 35.527 -5.105 1.00 37.00 468 PRO D N 1
ATOM 3792 C CA . PRO C 1 223 ? -20.274 36.019 -5.535 1.00 37.75 468 PRO D CA 1
ATOM 3793 C C . PRO C 1 223 ? -19.330 36.302 -4.366 1.00 38.81 468 PRO D C 1
ATOM 3794 O O . PRO C 1 223 ? -19.780 36.579 -3.248 1.00 39.29 468 PRO D O 1
ATOM 3798 N N . LYS C 1 224 ? -18.032 36.226 -4.642 1.00 39.90 469 LYS D N 1
ATOM 3799 C CA . LYS C 1 224 ? -16.992 36.464 -3.641 1.00 39.96 469 LYS D CA 1
ATOM 3800 C C . LYS C 1 224 ? -17.099 37.880 -3.068 1.00 40.26 469 LYS D C 1
ATOM 3801 O O . LYS C 1 224 ? -16.834 38.098 -1.882 1.00 42.64 469 LYS D O 1
ATOM 3807 N N . GLY C 1 225 ? -17.497 38.832 -3.912 1.00 39.50 470 GLY D N 1
ATOM 3808 C CA . GLY C 1 225 ? -17.682 40.224 -3.504 1.00 38.72 470 GLY D CA 1
ATOM 3809 C C . GLY C 1 225 ? -18.835 40.460 -2.541 1.00 38.65 470 GLY D C 1
ATOM 3810 O O . GLY C 1 225 ? -18.875 41.484 -1.854 1.00 38.42 470 GLY D O 1
ATOM 3811 N N . LYS C 1 226 ? -19.776 39.521 -2.482 1.00 37.70 471 LYS D N 1
ATOM 3812 C CA . LYS C 1 226 ? -20.918 39.648 -1.580 1.00 37.26 471 LYS D CA 1
ATOM 3813 C C . LYS C 1 226 ? -20.520 39.429 -0.120 1.00 36.69 471 LYS D C 1
ATOM 3814 O O . LYS C 1 226 ? -20.998 40.134 0.771 1.00 36.36 471 LYS D O 1
ATOM 3820 N N . LEU C 1 227 ? -19.652 38.450 0.122 1.00 35.91 472 LEU D N 1
ATOM 3821 C CA . LEU C 1 227 ? -19.135 38.200 1.471 1.00 36.18 472 LEU D CA 1
ATOM 3822 C C . LEU C 1 227 ? -18.232 39.336 1.940 1.00 35.61 472 LEU D C 1
ATOM 3823 O O . LEU C 1 227 ? -18.253 39.708 3.117 1.00 35.61 472 LEU D O 1
ATOM 3828 N N . ARG C 1 228 ? -17.447 39.874 1.010 1.00 35.36 473 ARG D N 1
ATOM 3829 C CA . ARG C 1 228 ? -16.629 41.061 1.250 1.00 35.17 473 ARG D CA 1
ATOM 3830 C C . ARG C 1 228 ? -17.510 42.242 1.639 1.00 34.26 473 ARG D C 1
ATOM 3831 O O . ARG C 1 228 ? -17.266 42.897 2.654 1.00 33.89 473 ARG D O 1
ATOM 3839 N N . SER C 1 229 ? -18.542 42.491 0.834 1.00 32.80 474 SER D N 1
ATOM 3840 C CA . SER C 1 229 ? -19.517 43.556 1.102 1.00 31.77 474 SER D CA 1
ATOM 3841 C C . SER C 1 229 ? -20.044 43.537 2.541 1.00 30.59 474 SER D C 1
ATOM 3842 O O . SER C 1 229 ? -20.041 44.563 3.215 1.00 30.15 474 SER D O 1
ATOM 3845 N N . LEU C 1 230 ? -20.492 42.371 2.999 1.00 30.04 475 LEU D N 1
ATOM 3846 C CA . LEU C 1 230 ? -21.046 42.219 4.351 1.00 29.93 475 LEU D CA 1
ATOM 3847 C C . LEU C 1 230 ? -20.012 42.486 5.460 1.00 29.88 475 LEU D C 1
ATOM 3848 O O . LEU C 1 230 ? -20.303 43.188 6.423 1.00 29.07 475 LEU D O 1
ATOM 3853 N N . CYS C 1 231 ? -18.813 41.925 5.315 1.00 30.45 476 CYS D N 1
ATOM 3854 C CA . CYS C 1 231 ? -17.720 42.150 6.267 1.00 31.04 476 CYS D CA 1
ATOM 3855 C C . CYS C 1 231 ? -17.256 43.600 6.285 1.00 31.10 476 CYS D C 1
ATOM 3856 O O . CYS C 1 231 ? -16.832 44.109 7.324 1.00 31.44 476 CYS D O 1
ATOM 3859 N N . SER C 1 232 ? -17.318 44.248 5.126 1.00 30.44 477 SER D N 1
ATOM 3860 C CA . SER C 1 232 ? -16.992 45.660 5.006 1.00 30.16 477 SER D CA 1
ATOM 3861 C C . SER C 1 232 ? -18.039 46.519 5.717 1.00 29.39 477 SER D C 1
ATOM 3862 O O . SER C 1 232 ? -17.691 47.417 6.484 1.00 29.97 477 SER D O 1
ATOM 3865 N N . GLN C 1 233 ? -19.316 46.237 5.460 1.00 28.60 478 GLN D N 1
ATOM 3866 C CA . GLN C 1 233 ? -20.420 46.916 6.143 1.00 28.20 478 GLN D CA 1
ATOM 3867 C C . GLN C 1 233 ? -20.306 46.770 7.654 1.00 27.69 478 GLN D C 1
ATOM 3868 O O . GLN C 1 233 ? -20.565 47.717 8.393 1.00 27.76 478 GLN D O 1
ATOM 3874 N N . HIS C 1 234 ? -19.922 45.581 8.110 1.00 27.20 479 HIS D N 1
ATOM 3875 C CA . HIS C 1 234 ? -19.752 45.336 9.542 1.00 27.04 479 HIS D CA 1
ATOM 3876 C C . HIS C 1 234 ? -18.666 46.199 10.126 1.00 26.74 479 HIS D C 1
ATOM 3877 O O . HIS C 1 234 ? -18.836 46.764 11.207 1.00 26.56 479 HIS D O 1
ATOM 3884 N N . VAL C 1 235 ? -17.547 46.319 9.418 1.00 26.51 480 VAL D N 1
ATOM 3885 C CA . VAL C 1 235 ? -16.427 47.136 9.897 1.00 26.58 480 VAL D CA 1
ATOM 3886 C C . VAL C 1 235 ? -16.773 48.624 9.885 1.00 26.64 480 VAL D C 1
ATOM 3887 O O . VAL C 1 235 ? -16.341 49.357 10.766 1.00 27.30 480 VAL D O 1
ATOM 3891 N N . GLU C 1 236 ? -17.564 49.062 8.908 1.00 27.32 481 GLU D N 1
ATOM 3892 C CA . GLU C 1 236 ? -17.951 50.473 8.817 1.00 27.93 481 GLU D CA 1
ATOM 3893 C C . GLU C 1 236 ? -18.967 50.877 9.894 1.00 27.31 481 GLU D C 1
ATOM 3894 O O . GLU C 1 236 ? -18.921 51.999 10.386 1.00 26.90 481 GLU D O 1
ATOM 3900 N N . ARG C 1 237 ? -19.871 49.972 10.269 1.00 27.25 482 ARG D N 1
ATOM 3901 C CA . ARG C 1 237 ? -20.852 50.269 11.323 1.00 26.94 482 ARG D CA 1
ATOM 3902 C C . ARG C 1 237 ? -20.232 50.205 12.720 1.00 26.79 482 ARG D C 1
ATOM 3903 O O . ARG C 1 237 ? -20.724 50.853 13.645 1.00 27.55 482 ARG D O 1
ATOM 3911 N N . LEU C 1 238 ? -19.163 49.424 12.867 1.00 26.14 483 LEU D N 1
ATOM 3912 C CA . LEU C 1 238 ? -18.403 49.365 14.111 1.00 25.65 483 LEU D CA 1
ATOM 3913 C C . LEU C 1 238 ? -17.589 50.640 14.342 1.00 25.90 483 LEU D C 1
ATOM 3914 O O . LEU C 1 238 ? -17.462 51.088 15.480 1.00 25.86 483 LEU D O 1
ATOM 3919 N N . GLN C 1 239 ? -17.015 51.207 13.279 1.00 26.03 484 GLN D N 1
ATOM 3920 C CA . GLN C 1 239 ? -16.299 52.484 13.386 1.00 26.19 484 GLN D CA 1
ATOM 3921 C C . GLN C 1 239 ? -17.250 53.588 13.852 1.00 25.62 484 GLN D C 1
ATOM 3922 O O . GLN C 1 239 ? -16.938 54.332 14.785 1.00 25.35 484 GLN D O 1
ATOM 3928 N N . ILE C 1 240 ? -18.411 53.677 13.207 1.00 24.78 485 ILE D N 1
ATOM 3929 C CA . ILE C 1 240 ? -19.457 54.615 13.613 1.00 24.67 485 ILE D CA 1
ATOM 3930 C C . ILE C 1 240 ? -19.842 54.443 15.083 1.00 24.89 485 ILE D C 1
ATOM 3931 O O . ILE C 1 240 ? -19.965 55.426 15.808 1.00 25.04 485 ILE D O 1
ATOM 3936 N N . PHE C 1 241 ? -20.032 53.199 15.518 1.00 25.34 486 PHE D N 1
ATOM 3937 C CA . PHE C 1 241 ? -20.396 52.932 16.914 1.00 25.80 486 PHE D CA 1
ATOM 3938 C C . PHE C 1 241 ? -19.256 53.263 17.873 1.00 26.88 486 PHE D C 1
ATOM 3939 O O . PHE C 1 241 ? -19.475 53.910 18.899 1.00 27.35 486 PHE D O 1
ATOM 3947 N N . GLN C 1 242 ? -18.048 52.811 17.541 1.00 27.95 487 GLN D N 1
ATOM 3948 C CA . GLN C 1 242 ? -16.871 53.016 18.397 1.00 29.68 487 GLN D CA 1
ATOM 3949 C C . GLN C 1 242 ? -16.599 54.502 18.649 1.00 30.44 487 GLN D C 1
ATOM 3950 O O . GLN C 1 242 ? -16.204 54.884 19.746 1.00 30.76 487 GLN D O 1
ATOM 3956 N N . HIS C 1 243 ? -16.807 55.329 17.628 1.00 31.34 488 HIS D N 1
ATOM 3957 C CA . HIS C 1 243 ? -16.668 56.778 17.755 1.00 32.58 488 HIS D CA 1
ATOM 3958 C C . HIS C 1 243 ? -17.685 57.340 18.727 1.00 33.33 488 HIS D C 1
ATOM 3959 O O . HIS C 1 243 ? -17.386 58.275 19.469 1.00 33.55 488 HIS D O 1
ATOM 3966 N N . LEU C 1 244 ? -18.886 56.763 18.747 1.00 33.92 489 LEU D N 1
ATOM 3967 C CA . LEU C 1 244 ? -19.951 57.198 19.665 1.00 34.23 489 LEU D CA 1
ATOM 3968 C C . LEU C 1 244 ? -19.752 56.738 21.116 1.00 33.48 489 LEU D C 1
ATOM 3969 O O . LEU C 1 244 ? -20.167 57.428 22.047 1.00 33.13 489 LEU D O 1
ATOM 3974 N N . HIS C 1 245 ? -19.150 55.565 21.301 1.00 33.36 490 HIS D N 1
ATOM 3975 C CA . HIS C 1 245 ? -18.946 54.987 22.633 1.00 33.04 490 HIS D CA 1
ATOM 3976 C C . HIS C 1 245 ? -17.601 54.317 22.721 1.00 32.30 490 HIS D C 1
ATOM 3977 O O . HIS C 1 245 ? -17.521 53.094 22.834 1.00 32.11 490 HIS D O 1
ATOM 3984 N N . PRO C 1 246 ? -16.515 55.107 22.677 1.00 31.65 491 PRO D N 1
ATOM 3985 C CA . PRO C 1 246 ? -15.164 54.530 22.621 1.00 31.47 491 PRO D CA 1
ATOM 3986 C C . PRO C 1 246 ? -14.769 53.684 23.835 1.00 31.04 491 PRO D C 1
ATOM 3987 O O . PRO C 1 246 ? -14.123 52.651 23.667 1.00 30.45 491 PRO D O 1
ATOM 3991 N N . ILE C 1 247 ? -15.164 54.106 25.035 1.00 30.77 492 ILE D N 1
ATOM 3992 C CA . ILE C 1 247 ? -14.779 53.398 26.259 1.00 30.09 492 ILE D CA 1
ATOM 3993 C C . ILE C 1 247 ? -15.526 52.069 26.382 1.00 29.32 492 ILE D C 1
ATOM 3994 O O . ILE C 1 247 ? -15.014 51.124 26.975 1.00 29.22 492 ILE D O 1
ATOM 3999 N N . VAL C 1 248 ? -16.727 51.995 25.814 1.00 28.79 493 VAL D N 1
ATOM 4000 C CA . VAL C 1 248 ? -17.492 50.747 25.799 1.00 27.82 493 VAL D CA 1
ATOM 4001 C C . VAL C 1 248 ? -16.720 49.676 25.045 1.00 27.38 493 VAL D C 1
ATOM 4002 O O . VAL C 1 248 ? -16.618 48.542 25.506 1.00 28.74 493 VAL D O 1
ATOM 4006 N N . VAL C 1 249 ? -16.169 50.043 23.893 1.00 26.68 494 VAL D N 1
ATOM 4007 C CA . VAL C 1 249 ? -15.329 49.135 23.125 1.00 26.48 494 VAL D CA 1
ATOM 4008 C C . VAL C 1 249 ? -14.068 48.776 23.919 1.00 27.01 494 VAL D C 1
ATOM 4009 O O . VAL C 1 249 ? -13.701 47.604 24.002 1.00 27.19 494 VAL D O 1
ATOM 4013 N N . GLN C 1 250 ? -13.425 49.774 24.523 1.00 27.52 495 GLN D N 1
ATOM 4014 C CA . GLN C 1 250 ? -12.232 49.530 25.335 1.00 28.21 495 GLN D CA 1
ATOM 4015 C C . GLN C 1 250 ? -12.548 48.539 26.440 1.00 28.09 495 GLN D C 1
ATOM 4016 O O . GLN C 1 250 ? -11.876 47.519 26.580 1.00 27.94 495 GLN D O 1
ATOM 4022 N N . ALA C 1 251 ? -13.589 48.852 27.208 1.00 27.90 496 ALA D N 1
ATOM 4023 C CA . ALA C 1 251 ? -13.890 48.148 28.452 1.00 28.29 496 ALA D CA 1
ATOM 4024 C C . ALA C 1 251 ? -14.681 46.862 28.272 1.00 28.60 496 ALA D C 1
ATOM 4025 O O . ALA C 1 251 ? -14.479 45.916 29.027 1.00 28.89 496 ALA D O 1
ATOM 4027 N N . ALA C 1 252 ? -15.578 46.827 27.287 1.00 28.74 497 ALA D N 1
ATOM 4028 C CA . ALA C 1 252 ? -16.644 45.817 27.254 1.00 28.89 497 ALA D CA 1
ATOM 4029 C C . ALA C 1 252 ? -16.644 44.864 26.055 1.00 29.39 497 ALA D C 1
ATOM 4030 O O . ALA C 1 252 ? -17.328 43.840 26.101 1.00 30.44 497 ALA D O 1
ATOM 4032 N N . PHE C 1 253 ? -15.906 45.190 24.991 1.00 28.33 498 PHE D N 1
ATOM 4033 C CA . PHE C 1 253 ? -15.843 44.326 23.813 1.00 27.72 498 PHE D CA 1
ATOM 4034 C C . PHE C 1 253 ? -14.705 43.318 23.952 1.00 27.70 498 PHE D C 1
ATOM 4035 O O . PHE C 1 253 ? -13.662 43.644 24.520 1.00 28.30 498 PHE D O 1
ATOM 4043 N N . PRO C 1 254 ? -14.895 42.092 23.429 1.00 27.25 499 PRO D N 1
ATOM 4044 C CA . PRO C 1 254 ? -13.840 41.092 23.552 1.00 27.57 499 PRO D CA 1
ATOM 4045 C C . PRO C 1 254 ? -12.563 41.467 22.794 1.00 27.67 499 PRO D C 1
ATOM 4046 O O . PRO C 1 254 ? -12.648 42.072 21.722 1.00 28.42 499 PRO D O 1
ATOM 4050 N N . PRO C 1 255 ? -11.389 41.120 23.355 1.00 27.30 500 PRO D N 1
ATOM 4051 C CA . PRO C 1 255 ? -10.084 41.306 22.716 1.00 27.40 500 PRO D CA 1
ATOM 4052 C C . PRO C 1 255 ? -10.012 40.768 21.289 1.00 27.65 500 PRO D C 1
ATOM 4053 O O . PRO C 1 255 ? -9.542 41.470 20.389 1.00 28.23 500 PRO D O 1
ATOM 4057 N N . LEU C 1 256 ? -10.480 39.534 21.097 1.00 27.82 501 LEU D N 1
ATOM 4058 C CA . LEU C 1 256 ? -10.432 38.867 19.795 1.00 27.81 501 LEU D CA 1
ATOM 4059 C C . LEU C 1 256 ? -11.246 39.619 18.740 1.00 28.27 501 LEU D C 1
ATOM 4060 O O . LEU C 1 256 ? -10.794 39.778 17.606 1.00 28.54 501 LEU D O 1
ATOM 4065 N N . TYR C 1 257 ? -12.435 40.084 19.121 1.00 28.83 502 TYR D N 1
ATOM 4066 C CA . TYR C 1 257 ? -13.296 40.860 18.224 1.00 29.22 502 TYR D CA 1
ATOM 4067 C C . TYR C 1 257 ? -12.596 42.142 17.784 1.00 29.98 502 TYR D C 1
ATOM 4068 O O . TYR C 1 257 ? -12.583 42.477 16.600 1.00 30.91 502 TYR D O 1
ATOM 4077 N N . LYS C 1 258 ? -12.016 42.856 18.742 1.00 30.27 503 LYS D N 1
ATOM 4078 C CA . LYS C 1 258 ? -11.331 44.111 18.449 1.00 30.90 503 LYS D CA 1
ATOM 4079 C C . LYS C 1 258 ? -10.144 43.898 17.508 1.00 32.76 503 LYS D C 1
ATOM 4080 O O . LYS C 1 258 ? -9.995 44.613 16.522 1.00 32.86 503 LYS D O 1
ATOM 4086 N N . GLU C 1 259 ? -9.316 42.901 17.805 1.00 34.20 504 GLU D N 1
ATOM 4087 C CA . GLU C 1 259 ? -8.202 42.546 16.932 1.00 34.59 504 GLU D CA 1
ATOM 4088 C C . GLU C 1 259 ? -8.640 42.354 15.480 1.00 35.17 504 GLU D C 1
ATOM 4089 O O . GLU C 1 259 ? -7.979 42.844 14.563 1.00 35.42 504 GLU D O 1
ATOM 4095 N N . LEU C 1 260 ? -9.738 41.626 15.277 1.00 34.91 505 LEU D N 1
ATOM 4096 C CA . LEU C 1 260 ? -10.232 41.342 13.928 1.00 34.03 505 LEU D CA 1
ATOM 4097 C C . LEU C 1 260 ? -10.864 42.549 13.245 1.00 34.23 505 LEU D C 1
ATOM 4098 O O . LEU C 1 260 ? -10.712 42.709 12.036 1.00 33.23 505 LEU D O 1
ATOM 4103 N N . PHE C 1 261 ? -11.569 43.391 14.008 1.00 35.20 506 PHE D N 1
ATOM 4104 C CA . PHE C 1 261 ? -12.470 44.395 13.417 1.00 35.46 506 PHE D CA 1
ATOM 4105 C C . PHE C 1 261 ? -12.214 45.865 13.771 1.00 37.78 506 PHE D C 1
ATOM 4106 O O . PHE C 1 261 ? -12.672 46.745 13.039 1.00 38.02 506 PHE D O 1
ATOM 4114 N N . SER C 1 262 ? -11.497 46.143 14.863 1.00 40.96 507 SER D N 1
ATOM 4115 C CA . SER C 1 262 ? -11.236 47.535 15.281 1.00 43.94 507 SER D CA 1
ATOM 4116 C C . SER C 1 262 ? -10.194 48.226 14.408 1.00 47.82 507 SER D C 1
ATOM 4117 O O . SER C 1 262 ? -10.430 49.336 13.928 1.00 48.90 507 SER D O 1
ATOM 4120 N N . THR C 1 263 ? -9.050 47.563 14.222 1.00 51.73 508 THR D N 1
ATOM 4121 C CA . THR C 1 263 ? -7.878 48.118 13.511 1.00 54.59 508 THR D CA 1
ATOM 4122 C C . THR C 1 263 ? -7.340 49.404 14.167 1.00 56.93 508 THR D C 1
ATOM 4123 O O . THR C 1 263 ? -7.581 50.518 13.690 1.00 57.75 508 THR D O 1
ATOM 4127 N N . GLU C 1 264 ? -6.614 49.227 15.272 1.00 58.46 509 GLU D N 1
ATOM 4128 C CA . GLU C 1 264 ? -6.017 50.341 16.016 1.00 59.23 509 GLU D CA 1
ATOM 4129 C C . GLU C 1 264 ? -4.727 49.908 16.722 1.00 60.64 509 GLU D C 1
ATOM 4130 O O . GLU C 1 264 ? -4.026 48.994 16.274 1.00 61.61 509 GLU D O 1
ATOM 4136 N N . ALA D 2 1 ? -7.474 44.220 24.303 1.00 27.12 6 ALA E N 1
ATOM 4137 C CA . ALA D 2 1 ? -6.082 43.842 23.913 1.00 27.58 6 ALA E CA 1
ATOM 4138 C C . ALA D 2 1 ? -6.054 43.189 22.532 1.00 27.90 6 ALA E C 1
ATOM 4139 O O . ALA D 2 1 ? -7.075 42.687 22.051 1.00 28.15 6 ALA E O 1
ATOM 4141 N N . HIS D 2 2 ? -4.878 43.199 21.906 1.00 28.00 7 HIS E N 1
ATOM 4142 C CA . HIS D 2 2 ? -4.685 42.631 20.563 1.00 27.79 7 HIS E CA 1
ATOM 4143 C C . HIS D 2 2 ? -3.721 41.469 20.594 1.00 27.56 7 HIS E C 1
ATOM 4144 O O . HIS D 2 2 ? -3.138 41.164 21.636 1.00 27.71 7 HIS E O 1
ATOM 4151 N N . LYS D 2 3 ? -3.567 40.808 19.447 1.00 27.00 8 LYS E N 1
ATOM 4152 C CA . LYS D 2 3 ? -2.722 39.614 19.296 1.00 26.64 8 LYS E CA 1
ATOM 4153 C C . LYS D 2 3 ? -3.238 38.402 20.089 1.00 26.20 8 LYS E C 1
ATOM 4154 O O . LYS D 2 3 ? -2.496 37.771 20.842 1.00 26.44 8 LYS E O 1
ATOM 4160 N N . ILE D 2 4 ? -4.515 38.086 19.885 1.00 25.69 9 ILE E N 1
ATOM 4161 C CA . ILE D 2 4 ? -5.177 36.937 20.512 1.00 25.49 9 ILE E CA 1
ATOM 4162 C C . ILE D 2 4 ? -5.133 35.694 19.615 1.00 25.28 9 ILE E C 1
ATOM 4163 O O . ILE D 2 4 ? -5.019 34.573 20.112 1.00 24.89 9 ILE E O 1
ATOM 4168 N N . LEU D 2 5 ? -5.234 35.904 18.301 1.00 25.26 10 LEU E N 1
ATOM 4169 C CA . LEU D 2 5 ? -5.147 34.819 17.311 1.00 25.47 10 LEU E CA 1
ATOM 4170 C C . LEU D 2 5 ? -3.888 33.965 17.457 1.00 25.57 10 LEU E C 1
ATOM 4171 O O . LEU D 2 5 ? -3.957 32.738 17.389 1.00 25.68 10 LEU E O 1
ATOM 4176 N N . HIS D 2 6 ? -2.744 34.621 17.635 1.00 26.00 11 HIS E N 1
ATOM 4177 C CA . HIS D 2 6 ? -1.471 33.932 17.855 1.00 26.54 11 HIS E CA 1
ATOM 4178 C C . HIS D 2 6 ? -1.581 32.912 18.957 1.00 26.68 11 HIS E C 1
ATOM 4179 O O . HIS D 2 6 ? -1.149 31.770 18.796 1.00 26.74 11 HIS E O 1
ATOM 4186 N N . ARG D 2 7 ? -2.173 33.316 20.079 1.00 26.77 12 ARG E N 1
ATOM 4187 C CA . ARG D 2 7 ? -2.347 32.443 21.243 1.00 26.97 12 ARG E CA 1
ATOM 4188 C C . ARG D 2 7 ? -3.239 31.233 20.941 1.00 26.48 12 ARG E C 1
ATOM 4189 O O . ARG D 2 7 ? -2.936 30.116 21.360 1.00 26.01 12 ARG E O 1
ATOM 4197 N N . LEU D 2 8 ? -4.336 31.459 20.219 1.00 26.00 13 LEU E N 1
ATOM 4198 C CA . LEU D 2 8 ? -5.268 30.377 19.883 1.00 25.87 13 LEU E CA 1
ATOM 4199 C C . LEU D 2 8 ? -4.629 29.339 18.956 1.00 25.94 13 LEU E C 1
ATOM 4200 O O . LEU D 2 8 ? -4.965 28.155 19.026 1.00 25.88 13 LEU E O 1
ATOM 4205 N N . LEU D 2 9 ? -3.709 29.787 18.102 1.00 25.80 14 LEU E N 1
ATOM 4206 C CA . LEU D 2 9 ? -3.015 28.903 17.162 1.00 26.07 14 LEU E CA 1
ATOM 4207 C C . LEU D 2 9 ? -1.883 28.113 17.830 1.00 26.77 14 LEU E C 1
ATOM 4208 O O . LEU D 2 9 ? -1.678 26.935 17.527 1.00 26.63 14 LEU E O 1
ATOM 4213 N N . GLN D 2 10 ? -1.150 28.767 18.732 1.00 27.60 15 GLN E N 1
ATOM 4214 C CA . GLN D 2 10 ? -0.054 28.124 19.468 1.00 27.88 15 GLN E CA 1
ATOM 4215 C C . GLN D 2 10 ? -0.541 27.007 20.390 1.00 28.31 15 GLN E C 1
ATOM 4216 O O . GLN D 2 10 ? 0.190 26.049 20.643 1.00 28.66 15 GLN E O 1
ATOM 4222 N N . GLU D 2 11 ? -1.7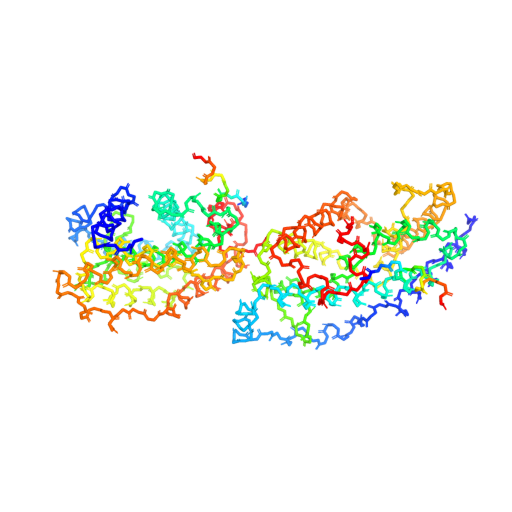67 27.140 20.893 1.00 28.80 16 GLU E N 1
ATOM 4223 C CA . GLU D 2 11 ? -2.350 26.148 21.792 1.00 29.19 16 GLU E CA 1
ATOM 4224 C C . GLU D 2 11 ? -2.781 24.911 21.015 1.00 29.08 16 GLU E C 1
ATOM 4225 O O . GLU D 2 11 ? -2.129 23.870 21.086 1.00 29.38 16 GLU E O 1
#

Foldseek 3Di:
DPDPVVLLVLLVLLLVLCVVLLVDDLVRLVVQQVFADDPVVLVVLQPDALLVLVLLVLVVLVVSLVSVLSSQVSRPLNVVADVQQNCLLSLQQSSLLSLLSQLSQADLVVLWGDDPRHTYHLSSSVNNVQSVLSVLSSVSSNLSNVLVDDSSLSSLVSSLSSLDLPRPRGPCSVSSVVVNVSSVVSNVVVCVVVVNCVCVVSDDDPVSSVVSLVSVLVSVVVVCVVCVPCCVPRGDPVSCVSRVPD/DDPVVVVVVVD/DPDVVVLLVLLVQLLVLCVVLLPDDLVNLVVQQVFAQDPVSLVVLLPDAQLVLVLQVLVVLLVQLVSVLSSQVSRPLNVVADVQQNVLLSLQQSSLLVLLSQLSQADLVVQWGDGPRHTYHLSSNVNNVQSVLSVLSSVLSNLSVVLVDDSSLSSLVSVLSSQDLPRPRGPCSVSSVVVNVSSVSSNVVVCVVVVNNVCVVSDDDNVSSVVSLVSVLVSVVVVCVVPVVSCVPRRDPSSCVSRVDD/DDDVVVVVVVD

Radius of gyration: 27.62 Å; Cα contacts (8 Å, |Δi|>4): 591; chains: 4; bounding box: 78×76×40 Å